Protein AF-0000000066528331 (afdb_homodimer)

Foldseek 3Di:
DDLVLLQLLLLCVVQFALVNSCVVVVHDSVVSVVSPVVVCVVVVHHQWDDDPGTTDGDPVVVVSSVVSVVVNVVVVCVVCLPVDPADADEAFEEEEPLCVVFQCVVLVVVCCVVRVRYHYHYHYDADVVRVVCQVVVVHFKYKYWDDDDDPFKDKDFQFWKFKKKKAFPVQQDDDLVRQQAAEEEDADPSHPLRVQVVQQCVVRVRHHVYYDYDPDPVVVQVCRLVRHHMYIDIPSVVVPDDPDDRSMHIDDDPSRDIRTIIMMGGPPDDGVVSVVSSCSSRVD/DDLVLLQLLLLCVVQFALVNSCVVVVHDSVVSVVSPVVVCVVVVHHQWDDDPGTTDGDPVVVVSSVVSVVVNVVVVCVVCLPVDPADADEAFEEEEPLCVVFQCVVLVVVVCVVRVRYHYHYDYDADVVRVVCQVVVVHFKYKYWDDDDDPFKDKDFQFWKFKKKKAFPVQQDDDLVRQQAAEEEDADPSHPLRVQVVQQCVVRVRHHVYYDYDPDPVVVQVCRLVRHHMYIDIPSVVVPDDPDPRSMHIDDDPSRDIRTIIMMGGPPDDGVVSVVSSCSSRVD

Sequence (568 aa):
MKLSQLGFFCAVVERGTIAAAAEQLHCVPSNITTRLRELEGQLGVALFNRERNRLLVTPEGRLLYRHATRLLALADETAALFAGDQAHGALRVGALDVALANHLPQRLARYRRESPGVELHIRPEHSLLLERLLMEGELDLIVTDGPIEHPLLASRLAFRERLLRVTPADLPAPTPEDLAGLELYVFGHTCHYRRQVDRWLAESAIQPRATLEIESYPSLFACIEAGLGFACVPESFVARRPSTRRGFHAEPVAGLDSSDIHFVWRKQQASPLIQGFIDSIGADMKLSQLGFFCAVVERGTIAAAAEQLHCVPSNITTRLRELEGQLGVALFNRERNRLLVTPEGRLLYRHATRLLALADETAALFAGDQAHGALRVGALDVALANHLPQRLARYRRESPGVELHIRPEHSLLLERLLMEGELDLIVTDGPIEHPLLASRLAFRERLLRVTPADLPAPTPEDLAGLELYVFGHTCHYRRQVDRWLAESAIQPRATLEIESYPSLFACIEAGLGFACVPESFVARRPSTRRGFHAEPVAGLDSSDIHFVWRKQQASPLIQGFIDSIGAD

Secondary structure (DSSP, 8-state):
--HHHHHHHHHHHHHSSHHHHHHHHTS-HHHHHHHHHHHHHHHTS--EEEETTEEEE-HHHHHHHHHHHHHHHHHHHHHTTTTSSS--EEEEEEE-HHIIIIISHHHHHHHHHH-TTEEEEEEE--HHHHHHHHHTTS-SEEEEES----TTEEEEEEE--BEEEEEETT-SS--HHHHHTSEEEE--TTSHHHHHHHHHHHHHT---SEEEE---HHHHHHHHHTTSEEEEEEHHHHHTS-STT-SEEEEE-TT--B--EEEEEETT---HHHHHHHHHHH--/--HHHHHHHHHHHHHSSHHHHHHHHTS-HHHHHHHHHHHHHHHTS--EEEETTEEEE-HHHHHHHHHHHHHHHHHHHHHTTTTSSS--EEEEEEE-HHIIIIISHHHHHHHHHH-TTEEEEEEE--HHHHHHHHHTTS-SEEEEES----TTEEEEEEE--BEEEEEETT-SS--HHHHHTSEEEE--TTSHHHHHHHHHHHHHT---SEEEE---HHHHHHHHHTTSEEEEEEHHHHHTS--TT-SEEEEE-TT--B--EEEEEETT---HHHHHHHHHHH--

pLDDT: mean 90.64, std 6.96, range [50.97, 98.12]

Radius of gyration: 41.16 Å; Cα contacts (8 Å, |Δi|>4): 993; chains: 2; bounding box: 62×128×67 Å

InterPro domains:
  IPR000847 LysR, HTH, N-terminal domain [PF00126] (3-62)
  IPR000847 LysR, HTH, N-terminal domain [PS50931] (1-58)
  IPR005119 LysR, substrate-binding [PF03466] (85-281)
  IPR036388 Winged helix-like DNA-binding domain superfamily [G3DSA:1.10.10.10] (1-81)
  IPR036390 Winged helix DNA-binding domain superfamily [SSF46785] (1-109)

Organism: Pseudomonas aeruginosa (strain ATCC 15692 / DSM 22644 / CIP 104116 / JCM 14847 / LMG 12228 / 1C / PRS 101 / PAO1) (NCBI:txid208964)

Solvent-accessible surface area (backbone atoms only — not comparable to full-atom values): 30354 Å² total; per-residue (Å²): 140,52,62,67,39,46,50,49,48,48,37,26,67,74,57,43,33,59,64,56,23,17,61,75,68,72,50,57,46,65,59,48,54,51,39,46,51,51,49,28,61,74,45,71,47,50,42,52,22,76,49,98,91,42,56,38,73,24,32,42,24,53,42,46,46,58,49,40,52,52,49,52,50,50,49,52,52,55,64,47,58,52,72,56,92,57,62,48,24,41,46,35,34,29,27,27,61,68,44,55,73,65,64,36,55,69,43,50,54,50,46,48,70,73,35,70,52,43,46,77,44,79,42,78,43,52,52,66,59,44,52,49,34,39,74,71,57,75,25,62,32,33,38,28,72,43,85,66,90,43,94,63,42,38,65,44,84,52,46,87,36,38,41,20,41,33,28,20,51,90,43,73,78,67,47,62,69,55,45,28,71,22,31,34,48,35,52,56,84,70,33,68,66,32,52,47,49,51,52,34,30,62,76,65,71,46,56,49,63,39,80,43,76,48,95,37,68,70,58,47,50,54,41,17,48,71,60,55,22,31,36,69,42,52,44,66,64,55,69,69,45,80,71,88,80,52,48,43,30,73,42,79,46,92,71,50,56,71,51,28,28,19,38,36,33,53,61,71,62,61,48,66,62,60,57,52,47,50,51,62,60,41,63,116,139,52,62,65,41,44,50,47,48,48,37,26,68,74,57,43,33,59,61,56,23,16,63,74,68,72,49,57,48,66,59,48,54,51,38,45,51,50,47,28,60,75,46,72,48,52,42,51,24,77,46,99,92,43,56,40,72,24,32,42,25,51,43,46,46,59,48,41,53,53,49,51,51,50,50,51,52,56,64,47,59,51,71,58,93,58,61,47,26,41,45,34,34,31,28,26,61,67,43,55,72,66,65,36,55,70,44,48,56,51,48,49,69,74,35,70,52,44,45,78,44,78,42,80,44,52,53,67,58,43,52,51,36,39,73,71,57,75,25,60,32,33,38,29,70,43,84,68,91,44,96,63,42,38,64,44,84,51,44,87,37,39,40,20,42,35,28,19,51,90,43,74,78,66,47,61,68,55,45,27,72,21,31,34,48,34,52,54,85,69,33,69,65,33,54,47,50,52,52,32,30,62,76,65,71,44,56,48,62,40,81,42,78,46,93,36,68,71,58,48,51,52,42,16,46,71,61,56,22,32,35,70,41,50,44,63,65,57,68,70,45,75,76,70,88,51,50,45,29,74,43,78,48,91,72,49,57,72,52,26,30,19,39,35,32,53,62,67,62,60,46,67,62,60,56,50,48,50,52,62,58,43,59,115

Nearest PDB structures (foldseek):
  8sbf-assembly1_D  TM=7.245E-01  e=3.035E-22  Acinetobacter baylyi ADP1
  6g1b-assembly1_J-2  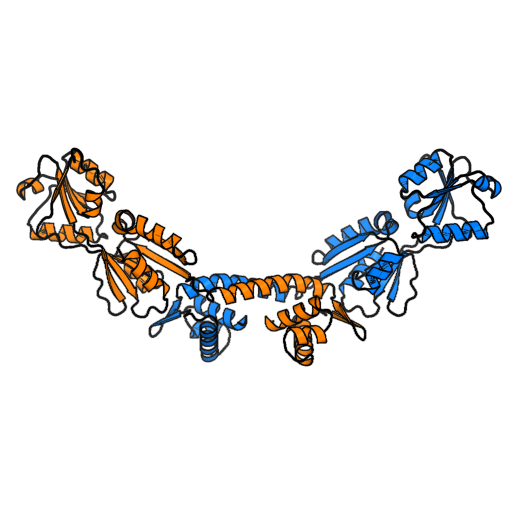TM=7.344E-01  e=2.010E-20  Corynebacterium glutamicum
  6g1d-assembly1_B  TM=5.951E-01  e=1.363E-21  Corynebacterium glutamicum
  6g1d-assembly1_D  TM=5.996E-01  e=2.112E-21  Corynebacterium glutamicum
  7l4s-assembly1_C  TM=8.506E-01  e=8.088E-14  Shewanella oneidensis MR-1

Structure (mmCIF, N/CA/C/O backbone):
data_AF-0000000066528331-model_v1
#
loop_
_entity.id
_entity.type
_entity.pdbx_description
1 polymer 'Probable transcriptional regulator'
#
loop_
_atom_site.group_PDB
_atom_site.id
_atom_site.type_symbol
_atom_site.label_atom_id
_atom_site.label_alt_id
_atom_site.label_comp_id
_atom_site.label_asym_id
_atom_site.label_entity_id
_atom_site.label_seq_id
_atom_site.pdbx_PDB_ins_code
_atom_site.Cartn_x
_atom_site.Cartn_y
_atom_site.Cartn_z
_atom_site.occupancy
_atom_site.B_iso_or_equiv
_atom_site.auth_seq_id
_atom_site.auth_comp_id
_atom_site.auth_asym_id
_atom_site.auth_atom_id
_atom_site.pdbx_PDB_model_num
ATOM 1 N N . MET A 1 1 ? -14.336 -0.707 10.547 1 90.56 1 MET A N 1
ATOM 2 C CA . MET A 1 1 ? -14.117 0.293 9.508 1 90.56 1 MET A CA 1
ATOM 3 C C . MET A 1 1 ? -14.43 -0.278 8.133 1 90.56 1 MET A C 1
ATOM 5 O O . MET A 1 1 ? -14.094 -1.425 7.836 1 90.56 1 MET A O 1
ATOM 9 N N . LYS A 1 2 ? -15.188 0.446 7.297 1 94.44 2 LYS A N 1
ATOM 10 C CA . LYS A 1 2 ? -15.625 -0.005 5.98 1 94.44 2 LYS A CA 1
ATOM 11 C C . LYS A 1 2 ? -15.039 0.869 4.875 1 94.44 2 LYS A C 1
ATOM 13 O O . LYS A 1 2 ? -14.852 2.074 5.062 1 94.44 2 LYS A O 1
ATOM 18 N N . LEU A 1 3 ? -14.805 0.227 3.721 1 96.19 3 LEU A N 1
ATOM 19 C CA . LEU A 1 3 ? -14.297 0.962 2.568 1 96.19 3 LEU A CA 1
ATOM 20 C C . LEU A 1 3 ? -15.258 2.076 2.166 1 96.19 3 LEU A C 1
ATOM 22 O O . LEU A 1 3 ? -14.82 3.166 1.785 1 96.19 3 LEU A O 1
ATOM 26 N N . SER A 1 4 ? -16.531 1.8 2.273 1 94.88 4 SER A N 1
ATOM 27 C CA . SER A 1 4 ? -17.547 2.787 1.895 1 94.88 4 SER A CA 1
ATOM 28 C C . SER A 1 4 ? -17.453 4.035 2.77 1 94.88 4 SER A C 1
ATOM 30 O O . SER A 1 4 ? -17.625 5.152 2.281 1 94.88 4 SER A O 1
ATOM 32 N N . GLN A 1 5 ? -17.234 3.822 4.008 1 96.38 5 GLN A N 1
ATOM 33 C CA . GLN A 1 5 ? -17.062 4.945 4.926 1 96.38 5 GLN A CA 1
ATOM 34 C C . GLN A 1 5 ? -15.891 5.828 4.504 1 96.38 5 GLN A C 1
ATOM 36 O O . GLN A 1 5 ? -16 7.055 4.488 1 96.38 5 GLN A O 1
ATOM 41 N N . LEU A 1 6 ? -14.781 5.184 4.152 1 97.31 6 LEU A N 1
ATOM 42 C CA . LEU A 1 6 ? -13.594 5.914 3.717 1 97.31 6 LEU A CA 1
ATOM 43 C C . LEU A 1 6 ? -13.852 6.637 2.4 1 97.31 6 LEU A C 1
ATOM 45 O O . LEU A 1 6 ? -13.359 7.75 2.189 1 97.31 6 LEU A O 1
ATOM 49 N N . GLY A 1 7 ? -14.594 5.953 1.558 1 97.19 7 GLY A N 1
ATOM 50 C CA . GLY A 1 7 ? -14.984 6.602 0.317 1 97.19 7 GLY A CA 1
ATOM 51 C C . GLY A 1 7 ? -15.797 7.863 0.534 1 97.19 7 GLY A C 1
ATOM 52 O O . GLY A 1 7 ? -15.539 8.891 -0.1 1 97.19 7 GLY A O 1
ATOM 53 N N . PHE A 1 8 ? -16.766 7.793 1.401 1 97.19 8 PHE A N 1
ATOM 54 C CA . PHE A 1 8 ? -17.578 8.953 1.739 1 97.19 8 PHE A CA 1
ATOM 55 C C . PHE A 1 8 ? -16.719 10.07 2.314 1 97.19 8 PHE A C 1
ATOM 57 O O . PHE A 1 8 ? -16.844 11.227 1.905 1 97.19 8 PHE A O 1
ATOM 64 N N . PHE A 1 9 ? -15.859 9.719 3.211 1 97.88 9 PHE A N 1
ATOM 65 C CA . PHE A 1 9 ? -14.953 10.664 3.85 1 97.88 9 PHE A CA 1
ATOM 66 C C . PHE A 1 9 ? -14.102 11.383 2.811 1 97.88 9 PHE A C 1
ATOM 68 O O . PHE A 1 9 ? -14.047 12.617 2.789 1 97.88 9 PHE A O 1
ATOM 75 N N . CYS A 1 10 ? -13.461 10.617 1.937 1 98.12 10 CYS A N 1
ATOM 76 C CA . CYS A 1 10 ? -12.586 11.188 0.92 1 98.12 10 CYS A CA 1
ATOM 77 C C . CYS A 1 10 ? -13.359 12.102 -0.019 1 98.12 10 CYS A C 1
ATOM 79 O O . CYS A 1 10 ? -12.867 13.164 -0.406 1 98.12 10 CYS A O 1
ATOM 81 N N . ALA A 1 11 ? -14.562 11.711 -0.385 1 97.38 11 ALA A N 1
ATOM 82 C CA . ALA A 1 11 ? -15.391 12.531 -1.263 1 97.38 11 ALA A CA 1
ATOM 83 C C . ALA A 1 11 ? -15.695 13.883 -0.626 1 97.38 11 ALA A C 1
ATOM 85 O O . ALA A 1 11 ? -15.656 14.914 -1.3 1 97.38 11 ALA A O 1
ATOM 86 N N . VAL A 1 12 ? -15.969 13.859 0.661 1 96.5 12 VAL A N 1
ATOM 87 C CA . VAL A 1 12 ? -16.266 15.102 1.364 1 96.5 12 VAL A CA 1
ATOM 88 C C . VAL A 1 12 ? -15.016 15.977 1.424 1 96.5 12 VAL A C 1
ATOM 90 O O . VAL A 1 12 ? -15.094 17.188 1.229 1 96.5 12 VAL A O 1
ATOM 93 N N . VAL A 1 13 ? -13.875 15.375 1.723 1 96.12 13 VAL A N 1
ATOM 94 C CA . VAL A 1 13 ? -12.625 16.125 1.769 1 96.12 13 VAL A CA 1
ATOM 95 C C . VAL A 1 13 ? -12.359 16.766 0.413 1 96.12 13 VAL A C 1
ATOM 97 O O . VAL A 1 13 ? -11.992 17.953 0.344 1 96.12 13 VAL A O 1
ATOM 100 N N . GLU A 1 14 ? -12.586 16.078 -0.623 1 95.69 14 GLU A N 1
ATOM 101 C CA . GLU A 1 14 ? -12.25 16.516 -1.972 1 95.69 14 GLU A CA 1
ATOM 102 C C . GLU A 1 14 ? -13.25 17.547 -2.48 1 95.69 14 GLU A C 1
ATOM 104 O O . GLU A 1 14 ? -12.875 18.5 -3.156 1 95.69 14 GLU A O 1
ATOM 109 N N . ARG A 1 15 ? -14.516 17.359 -2.123 1 93.69 15 ARG A N 1
ATOM 110 C CA . ARG A 1 15 ? -15.562 18.219 -2.674 1 93.69 15 ARG A CA 1
ATOM 111 C C . ARG A 1 15 ? -15.844 19.406 -1.751 1 93.69 15 ARG A C 1
ATOM 113 O O . ARG A 1 15 ? -16.422 20.406 -2.176 1 93.69 15 ARG A O 1
ATOM 120 N N . GLY A 1 16 ? -15.562 19.281 -0.495 1 90.94 16 GLY A N 1
ATOM 121 C CA . GLY A 1 16 ? -15.641 20.391 0.438 1 90.94 16 GLY A CA 1
ATOM 122 C C . GLY A 1 16 ? -16.953 20.438 1.213 1 90.94 16 GLY A C 1
ATOM 123 O O . GLY A 1 16 ? -17.016 21.031 2.287 1 90.94 16 GLY A O 1
ATOM 124 N N . THR A 1 17 ? -18.062 19.828 0.575 1 92.06 17 THR A N 1
ATOM 125 C CA . THR A 1 17 ? -19.344 19.812 1.262 1 92.06 17 THR A CA 1
ATOM 126 C C . THR A 1 17 ? -20 18.438 1.183 1 92.06 17 THR A C 1
ATOM 128 O O . THR A 1 17 ? -19.688 17.656 0.277 1 92.06 17 THR A O 1
ATOM 131 N N . ILE A 1 18 ? -20.906 18.172 2.143 1 94.19 18 ILE A N 1
ATOM 132 C CA . ILE A 1 18 ? -21.641 16.906 2.158 1 94.19 18 ILE A CA 1
ATOM 133 C C . ILE A 1 18 ? -22.578 16.844 0.95 1 94.19 18 ILE A C 1
ATOM 135 O O . ILE A 1 18 ? -22.688 15.797 0.308 1 94.19 18 ILE A O 1
ATOM 139 N N . ALA A 1 19 ? -23.172 17.969 0.616 1 93.81 19 ALA A N 1
ATOM 140 C CA . ALA A 1 19 ? -24.094 18.016 -0.515 1 93.81 19 ALA A CA 1
ATOM 141 C C . ALA A 1 19 ? -23.391 17.672 -1.819 1 93.81 19 ALA A C 1
ATOM 143 O O . ALA A 1 19 ? -23.875 16.844 -2.604 1 93.81 19 ALA A O 1
ATOM 144 N N . ALA A 1 20 ? -22.266 18.281 -2.037 1 94.5 20 ALA A N 1
ATOM 145 C CA . ALA A 1 20 ? -21.5 18.047 -3.258 1 94.5 20 ALA A CA 1
ATOM 146 C C . ALA A 1 20 ? -21.016 16.594 -3.32 1 94.5 20 ALA A C 1
ATOM 148 O O . ALA A 1 20 ? -21.031 15.984 -4.387 1 94.5 20 ALA A O 1
ATOM 149 N N . ALA A 1 21 ? -20.578 16.109 -2.209 1 95.56 21 ALA A N 1
ATOM 150 C CA . ALA A 1 21 ? -20.141 14.719 -2.141 1 95.56 21 ALA A CA 1
ATOM 151 C C . ALA A 1 21 ? -21.297 13.758 -2.424 1 95.56 21 ALA A C 1
ATOM 153 O O . ALA A 1 21 ? -21.141 12.766 -3.133 1 95.56 21 ALA A O 1
ATOM 154 N N . ALA A 1 22 ? -22.422 14.023 -1.87 1 96.12 22 ALA A N 1
ATOM 155 C CA . ALA A 1 22 ? -23.609 13.203 -2.082 1 96.12 22 ALA A CA 1
ATOM 156 C C . ALA A 1 22 ? -23.984 13.148 -3.561 1 96.12 22 ALA A C 1
ATOM 158 O O . ALA A 1 22 ? -24.344 12.086 -4.078 1 96.12 22 ALA A O 1
ATOM 159 N N . GLU A 1 23 ? -23.938 14.266 -4.238 1 95.56 23 GLU A N 1
ATOM 160 C CA . GLU A 1 23 ? -24.203 14.336 -5.672 1 95.56 23 GLU A CA 1
ATOM 161 C C . GLU A 1 23 ? -23.234 13.461 -6.461 1 95.56 23 GLU A C 1
ATOM 163 O O . GLU A 1 23 ? -23.656 12.688 -7.328 1 95.56 23 GLU A O 1
ATOM 168 N N . GLN A 1 24 ? -21.984 13.57 -6.094 1 94.19 24 GLN A N 1
ATOM 169 C CA . GLN A 1 24 ? -20.953 12.797 -6.777 1 94.19 24 GLN A CA 1
ATOM 170 C C . GLN A 1 24 ? -21.172 11.297 -6.57 1 94.19 24 GLN A C 1
ATOM 172 O O . GLN A 1 24 ? -21 10.508 -7.496 1 94.19 24 GLN A O 1
ATOM 177 N N . LEU A 1 25 ? -21.547 10.906 -5.371 1 94.75 25 LEU A N 1
ATOM 178 C CA . LEU A 1 25 ? -21.656 9.5 -5.004 1 94.75 25 LEU A CA 1
ATOM 179 C C . LEU A 1 25 ? -23.078 8.984 -5.246 1 94.75 25 LEU A C 1
ATOM 181 O O . LEU A 1 25 ? -23.391 7.836 -4.938 1 94.75 25 LEU A O 1
ATOM 185 N N . HIS A 1 26 ? -23.969 9.852 -5.711 1 95.06 26 HIS A N 1
ATOM 186 C CA . HIS A 1 26 ? -25.344 9.516 -6.039 1 95.06 26 HIS A CA 1
ATOM 187 C C . HIS A 1 26 ? -26.078 8.922 -4.84 1 95.06 26 HIS A C 1
ATOM 189 O O . HIS A 1 26 ? -26.688 7.855 -4.941 1 95.06 26 HIS A O 1
ATOM 195 N N . CYS A 1 27 ? -25.922 9.562 -3.777 1 95 27 CYS A N 1
ATOM 196 C CA . CYS A 1 27 ? -26.609 9.156 -2.557 1 95 27 CYS A CA 1
ATOM 197 C C . CYS A 1 27 ? -27.188 10.359 -1.83 1 95 27 CYS A C 1
ATOM 199 O O . CYS A 1 27 ? -27.094 11.492 -2.309 1 95 27 CYS A O 1
ATOM 201 N N . VAL A 1 28 ? -27.906 10.086 -0.766 1 95.38 28 VAL A N 1
ATOM 202 C CA . VAL A 1 28 ? -28.531 11.156 0.004 1 95.38 28 VAL A CA 1
ATOM 203 C C . VAL A 1 28 ? -27.531 11.688 1.043 1 95.38 28 VAL A C 1
ATOM 205 O O . VAL A 1 28 ? -26.766 10.922 1.622 1 95.38 28 VAL A O 1
ATOM 208 N N . PRO A 1 29 ? -27.578 12.977 1.263 1 94.88 29 PRO A N 1
ATOM 209 C CA . PRO A 1 29 ? -26.656 13.586 2.219 1 94.88 29 PRO A CA 1
ATOM 210 C C . PRO A 1 29 ? -26.703 12.922 3.594 1 94.88 29 PRO A C 1
ATOM 212 O O . PRO A 1 29 ? -25.688 12.82 4.27 1 94.88 29 PRO A O 1
ATOM 215 N N . SER A 1 30 ? -27.812 12.492 4.012 1 95.06 30 SER A N 1
ATOM 216 C CA . SER A 1 30 ? -27.953 11.875 5.328 1 95.06 30 SER A CA 1
ATOM 217 C C . SER A 1 30 ? -27.109 10.609 5.438 1 95.06 30 SER A C 1
ATOM 219 O O . SER A 1 30 ? -26.578 10.297 6.508 1 95.06 30 SER A O 1
ATOM 221 N N . ASN A 1 31 ? -27.031 9.891 4.371 1 95.25 31 ASN A N 1
ATOM 222 C CA . ASN A 1 31 ? -26.203 8.695 4.336 1 95.25 31 ASN A CA 1
ATOM 223 C C . ASN A 1 31 ? -24.734 9.016 4.609 1 95.25 31 ASN A C 1
ATOM 225 O O . ASN A 1 31 ? -24.078 8.336 5.406 1 95.25 31 ASN A O 1
ATOM 229 N N . ILE A 1 32 ? -24.297 10.102 4 1 95.75 32 ILE A N 1
ATOM 230 C CA . ILE A 1 32 ? -22.906 10.508 4.172 1 95.75 32 ILE A CA 1
ATOM 231 C C . ILE A 1 32 ? -22.672 10.969 5.609 1 95.75 32 ILE A C 1
ATOM 233 O O . ILE A 1 32 ? -21.703 10.57 6.246 1 95.75 32 ILE A O 1
ATOM 237 N N . THR A 1 33 ? -23.562 11.773 6.125 1 94.88 33 THR A N 1
ATOM 238 C CA . THR A 1 33 ? -23.438 12.289 7.48 1 94.88 33 THR A CA 1
ATOM 239 C C . THR A 1 33 ? -23.391 11.148 8.492 1 94.88 33 THR A C 1
ATOM 241 O O . THR A 1 33 ? -22.531 11.141 9.383 1 94.88 33 THR A O 1
ATOM 244 N N . THR A 1 34 ? -24.234 10.227 8.281 1 95.88 34 THR A N 1
ATOM 245 C CA . THR A 1 34 ? -24.312 9.094 9.195 1 95.88 34 THR A CA 1
ATOM 246 C C . THR A 1 34 ? -23.031 8.273 9.148 1 95.88 34 THR A C 1
ATOM 248 O O . THR A 1 34 ? -22.469 7.922 10.188 1 95.88 34 THR A O 1
ATOM 251 N N . ARG A 1 35 ? -22.547 7.961 7.98 1 95.81 35 ARG A N 1
ATOM 252 C CA . ARG A 1 35 ? -21.328 7.156 7.816 1 95.81 35 ARG A CA 1
ATOM 253 C C . ARG A 1 35 ? -20.109 7.887 8.367 1 95.81 35 ARG A C 1
ATOM 255 O O . ARG A 1 35 ? -19.219 7.262 8.938 1 95.81 35 ARG A O 1
ATOM 262 N N . LEU A 1 36 ? -20.094 9.148 8.156 1 95.75 36 LEU A N 1
ATOM 263 C CA . LEU A 1 36 ? -19 9.953 8.672 1 95.75 36 LEU A CA 1
ATOM 264 C C . LEU A 1 36 ? -18.984 9.93 10.195 1 95.75 36 LEU A C 1
ATOM 266 O O . LEU A 1 36 ? -17.922 9.805 10.812 1 95.75 36 LEU A O 1
ATOM 270 N N . ARG A 1 37 ? -20.141 10.07 10.773 1 96 37 ARG A N 1
ATOM 271 C CA . ARG A 1 37 ? -20.25 10.031 12.227 1 96 37 ARG A CA 1
ATOM 272 C C . ARG A 1 37 ? -19.812 8.672 12.781 1 96 37 ARG A C 1
ATOM 274 O O . ARG A 1 37 ? -19.125 8.602 13.789 1 96 37 ARG A O 1
ATOM 281 N N . GLU A 1 38 ? -20.266 7.703 12.141 1 96.5 38 GLU A N 1
ATOM 282 C CA . GLU A 1 38 ? -19.859 6.355 12.531 1 96.5 38 GLU A CA 1
ATOM 283 C C . GLU A 1 38 ? -18.344 6.184 12.453 1 96.5 38 GLU A C 1
ATOM 285 O O . GLU A 1 38 ? -17.734 5.598 13.352 1 96.5 38 GLU A O 1
ATOM 290 N N . LEU A 1 39 ? -17.75 6.684 11.375 1 96.81 39 LEU A N 1
ATOM 291 C CA . LEU A 1 39 ? -16.312 6.582 11.172 1 96.81 39 LEU A CA 1
ATOM 292 C C . LEU A 1 39 ? -15.555 7.332 12.266 1 96.81 39 LEU A C 1
ATOM 294 O O . LEU A 1 39 ? -14.594 6.812 12.836 1 96.81 39 LEU A O 1
ATOM 298 N N . GLU A 1 40 ? -15.984 8.555 12.531 1 96.62 40 GLU A N 1
ATOM 299 C CA . GLU A 1 40 ? -15.375 9.344 13.609 1 96.62 40 GLU A CA 1
ATOM 300 C C . GLU A 1 40 ? -15.477 8.617 14.945 1 96.62 40 GLU A C 1
ATOM 302 O O . GLU A 1 40 ? -14.516 8.586 15.719 1 96.62 40 GLU A O 1
ATOM 307 N N . GLY A 1 41 ? -16.672 8.055 15.227 1 95.25 41 GLY A N 1
ATOM 308 C CA . GLY A 1 41 ? -16.875 7.281 16.438 1 95.25 41 GLY A CA 1
ATOM 309 C C . GLY A 1 41 ? -15.938 6.086 16.547 1 95.25 41 GLY A C 1
ATOM 310 O O . GLY A 1 41 ? -15.375 5.816 17.609 1 95.25 41 GLY A O 1
ATOM 311 N N . GLN A 1 42 ? -15.781 5.383 15.492 1 94.56 42 GLN A N 1
ATOM 312 C CA . GLN A 1 42 ? -14.922 4.207 15.453 1 94.56 42 GLN A CA 1
ATOM 313 C C . GLN A 1 42 ? -13.461 4.586 15.672 1 94.56 42 GLN A C 1
ATOM 315 O O . GLN A 1 42 ? -12.727 3.865 16.344 1 94.56 42 GLN A O 1
ATOM 320 N N . LEU A 1 43 ? -13.039 5.711 15.094 1 94.56 43 LEU A N 1
ATOM 321 C CA . LEU A 1 43 ? -11.648 6.129 15.156 1 94.56 43 LEU A CA 1
ATOM 322 C C . LEU A 1 43 ? -11.375 6.926 16.422 1 94.56 43 LEU A C 1
ATOM 324 O O . LEU A 1 43 ? -10.219 7.105 16.828 1 94.56 43 LEU A O 1
ATOM 328 N N . GLY A 1 44 ? -12.414 7.5 17.047 1 93.5 44 GLY A N 1
ATOM 329 C CA . GLY A 1 44 ? -12.297 8.219 18.297 1 93.5 44 GLY A CA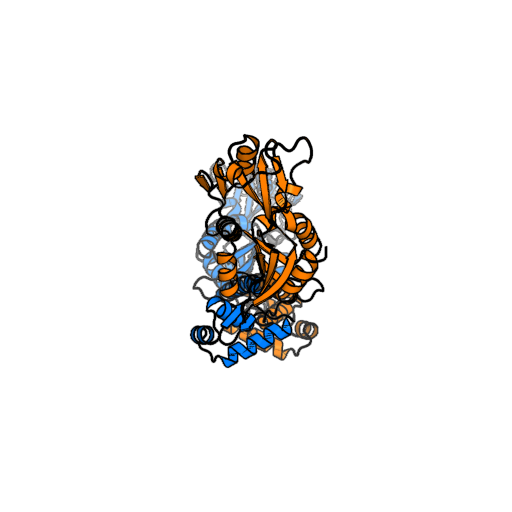 1
ATOM 330 C C . GLY A 1 44 ? -11.797 9.641 18.125 1 93.5 44 GLY A C 1
ATOM 331 O O . GLY A 1 44 ? -11.258 10.234 19.062 1 93.5 44 GLY A O 1
ATOM 332 N N . VAL A 1 45 ? -11.781 10.164 16.906 1 94.25 45 VAL A N 1
ATOM 333 C CA . VAL A 1 45 ? -11.328 11.523 16.641 1 94.25 45 VAL A CA 1
ATOM 334 C C . VAL A 1 45 ? -12.312 12.227 15.719 1 94.25 45 VAL A C 1
ATOM 336 O O . VAL A 1 45 ? -13.086 11.578 15.016 1 94.25 45 VAL A O 1
ATOM 339 N N . ALA A 1 46 ? -12.328 13.531 15.758 1 95.19 46 ALA A N 1
ATOM 340 C CA . ALA A 1 46 ? -13.07 14.32 14.773 1 95.19 46 ALA A CA 1
ATOM 341 C C . ALA A 1 46 ? -12.281 14.461 13.477 1 95.19 46 ALA A C 1
ATOM 343 O O . ALA A 1 46 ? -11.062 14.656 13.5 1 95.19 46 ALA A O 1
ATOM 344 N N . LEU A 1 47 ? -12.969 14.266 12.422 1 96.44 47 LEU A N 1
ATOM 345 C CA . LEU A 1 47 ? -12.305 14.344 11.125 1 96.44 47 LEU A CA 1
ATOM 346 C C . LEU A 1 47 ? -12.586 15.68 10.445 1 96.44 47 LEU A C 1
ATOM 348 O O . LEU A 1 47 ? -11.883 16.062 9.508 1 96.44 47 LEU A O 1
ATOM 352 N N . PHE A 1 48 ? -13.633 16.344 10.891 1 95.25 48 PHE A N 1
ATOM 353 C CA . PHE A 1 48 ? -14.023 17.641 10.352 1 95.25 48 PHE A CA 1
ATOM 354 C C . PHE A 1 48 ? -14.391 18.594 11.477 1 95.25 48 PHE A C 1
ATOM 356 O O . PHE A 1 48 ? -14.977 18.188 12.484 1 95.25 48 PHE A O 1
ATOM 363 N N . ASN A 1 49 ? -13.969 19.875 11.273 1 91.62 49 ASN A N 1
ATOM 364 C CA . ASN A 1 49 ? -14.539 20.984 12.023 1 91.62 49 ASN A CA 1
ATOM 365 C C . ASN A 1 49 ? -15.812 21.516 11.375 1 91.62 49 ASN A C 1
ATOM 367 O O . ASN A 1 49 ? -15.812 21.875 10.195 1 91.62 49 ASN A O 1
ATOM 371 N N . ARG A 1 50 ? -16.859 21.391 12.102 1 84.25 50 ARG A N 1
ATOM 372 C CA . ARG A 1 50 ? -18.141 21.797 11.547 1 84.25 50 ARG A CA 1
ATOM 373 C C . ARG A 1 50 ? -18.438 23.266 11.891 1 84.25 50 ARG A C 1
ATOM 375 O O . ARG A 1 50 ? -18.578 23.609 13.062 1 84.25 50 ARG A O 1
ATOM 382 N N . GLU A 1 51 ? -18.203 24.109 10.961 1 81.19 51 GLU A N 1
ATOM 383 C CA . GLU A 1 51 ? -18.516 25.531 11.109 1 81.19 51 GLU A CA 1
ATOM 384 C C . GLU A 1 51 ? -19.688 25.938 10.219 1 81.19 51 GLU A C 1
ATOM 386 O O . GLU A 1 51 ? -19.562 25.953 8.992 1 81.19 51 GLU A O 1
ATOM 391 N N . ARG A 1 52 ? -20.875 26.344 10.75 1 73.5 52 ARG A N 1
ATOM 392 C CA . ARG A 1 52 ? -22.156 26.688 10.148 1 73.5 52 ARG A CA 1
ATOM 393 C C . ARG A 1 52 ? -22.297 26.078 8.758 1 73.5 52 ARG A C 1
ATOM 395 O O . ARG A 1 52 ? -23.125 25.188 8.547 1 73.5 52 ARG A O 1
ATOM 402 N N . ASN A 1 53 ? -21.781 26.531 7.77 1 71.19 53 ASN A N 1
ATOM 403 C CA . ASN A 1 53 ? -22.078 26.016 6.441 1 71.19 53 ASN A CA 1
ATOM 404 C C . ASN A 1 53 ? -20.828 25.406 5.789 1 71.19 53 ASN A C 1
ATOM 406 O O . ASN A 1 53 ? -20.797 25.219 4.574 1 71.19 53 ASN A O 1
ATOM 410 N N . ARG A 1 54 ? -19.812 25.094 6.688 1 80.69 54 ARG A N 1
ATOM 411 C CA . ARG A 1 54 ? -18.594 24.609 6.055 1 80.69 54 ARG A CA 1
ATOM 412 C C . ARG A 1 54 ? -17.969 23.484 6.867 1 80.69 54 ARG A C 1
ATOM 414 O O . ARG A 1 54 ? -18.078 23.453 8.094 1 80.69 54 ARG A O 1
ATOM 421 N N . LEU A 1 55 ? -17.453 22.484 6.121 1 89.69 55 LEU A N 1
ATOM 422 C CA . LEU A 1 55 ? -16.656 21.422 6.738 1 89.69 55 LEU A CA 1
ATOM 423 C C . LEU A 1 55 ? -15.172 21.609 6.469 1 89.69 55 LEU A C 1
ATOM 425 O O . LEU A 1 55 ? -14.75 21.656 5.312 1 89.69 55 LEU A O 1
ATOM 429 N N . LEU A 1 56 ? -14.414 21.844 7.555 1 92.62 56 LEU A N 1
ATOM 430 C CA . LEU A 1 56 ? -12.961 21.953 7.438 1 92.62 56 LEU A CA 1
ATOM 431 C C . LEU A 1 56 ? -12.281 20.688 7.973 1 92.62 56 LEU A C 1
ATOM 433 O O . LEU A 1 56 ? -12.602 20.234 9.07 1 92.62 56 LEU A O 1
ATOM 437 N N . VAL A 1 57 ? -11.398 20.141 7.188 1 94.94 57 VAL A N 1
ATOM 438 C CA . VAL A 1 57 ? -10.719 18.906 7.562 1 94.94 57 VAL A CA 1
ATOM 439 C C . VAL A 1 57 ? -9.797 19.172 8.75 1 94.94 57 VAL A C 1
ATOM 441 O O . VAL A 1 57 ? -9.055 20.156 8.766 1 94.94 57 VAL A O 1
ATOM 444 N N . THR A 1 58 ? -9.828 18.375 9.812 1 95.75 58 THR A N 1
ATOM 445 C CA . THR A 1 58 ? -8.945 18.484 10.969 1 95.75 58 THR A CA 1
ATOM 446 C C . THR A 1 58 ? -7.566 17.906 10.656 1 95.75 58 THR A C 1
ATOM 448 O O . THR A 1 58 ? -7.379 17.266 9.625 1 95.75 58 THR A O 1
ATOM 451 N N . PRO A 1 59 ? -6.613 18.141 11.531 1 95.44 59 PRO A N 1
ATOM 452 C CA . PRO A 1 59 ? -5.309 17.484 11.359 1 95.44 59 PRO A CA 1
ATOM 453 C C . PRO A 1 59 ? -5.41 15.969 11.305 1 95.44 59 PRO A C 1
ATOM 455 O O . PRO A 1 59 ? -4.719 15.328 10.516 1 95.44 59 PRO A O 1
ATOM 458 N N . GLU A 1 60 ? -6.227 15.359 12.164 1 95.94 60 GLU A N 1
ATOM 459 C CA . GLU A 1 60 ? -6.484 13.922 12.148 1 95.94 60 GLU A CA 1
ATOM 460 C C . GLU A 1 60 ? -7.105 13.484 10.82 1 95.94 60 GLU A C 1
ATOM 462 O O . GLU A 1 60 ? -6.719 12.461 10.258 1 95.94 60 GLU A O 1
ATOM 467 N N . GLY A 1 61 ? -8.047 14.359 10.398 1 96.88 61 GLY A N 1
ATOM 468 C CA . GLY A 1 61 ? -8.68 14.07 9.125 1 96.88 61 GLY A CA 1
ATOM 469 C C . GLY A 1 61 ? -7.703 14.062 7.961 1 96.88 61 GLY A C 1
ATOM 470 O O . GLY A 1 61 ? -7.805 13.227 7.062 1 96.88 61 GLY A O 1
ATOM 471 N N . ARG A 1 62 ? -6.809 14.977 7.953 1 96.12 62 ARG A N 1
ATOM 472 C CA . ARG A 1 62 ? -5.816 15.062 6.887 1 96.12 62 ARG A CA 1
ATOM 473 C C . ARG A 1 62 ? -4.918 13.828 6.871 1 96.12 62 ARG A C 1
ATOM 475 O O . ARG A 1 62 ? -4.566 13.328 5.805 1 96.12 62 ARG A O 1
ATOM 482 N N . LEU A 1 63 ? -4.527 13.422 8.047 1 95.19 63 LEU A N 1
ATOM 483 C CA . LEU A 1 63 ? -3.738 12.195 8.141 1 95.19 63 LEU A CA 1
ATOM 484 C C . LEU A 1 63 ? -4.527 11 7.629 1 95.19 63 LEU A C 1
ATOM 486 O O . LEU A 1 63 ? -4.008 10.195 6.852 1 95.19 63 LEU A O 1
ATOM 490 N N . LEU A 1 64 ? -5.758 10.883 8.047 1 97.12 64 LEU A N 1
ATOM 491 C CA . LEU A 1 64 ? -6.598 9.773 7.59 1 97.12 64 LEU A CA 1
ATOM 492 C C . LEU A 1 64 ? -6.758 9.812 6.07 1 97.12 64 LEU A C 1
ATOM 494 O O . LEU A 1 64 ? -6.75 8.766 5.418 1 97.12 64 LEU A O 1
ATOM 498 N N . TYR A 1 65 ? -6.969 10.984 5.527 1 97.44 65 TYR A N 1
ATOM 499 C CA . TYR A 1 65 ? -7.16 11.133 4.086 1 97.44 65 TYR A CA 1
ATOM 500 C C . TYR A 1 65 ? -6.012 10.492 3.316 1 97.44 65 TYR A C 1
ATOM 502 O O . TYR A 1 65 ? -6.23 9.789 2.328 1 97.44 65 TYR A O 1
ATOM 510 N N . ARG A 1 66 ? -4.836 10.68 3.773 1 95.69 66 ARG A N 1
ATOM 511 C CA . ARG A 1 66 ? -3.658 10.109 3.121 1 95.69 66 ARG A CA 1
ATOM 512 C C . ARG A 1 66 ? -3.701 8.586 3.137 1 95.69 66 ARG A C 1
ATOM 514 O O . ARG A 1 66 ? -3.447 7.945 2.115 1 95.69 66 ARG A O 1
ATOM 521 N N . HIS A 1 67 ? -4.023 8.086 4.215 1 96.06 67 HIS A N 1
ATOM 522 C CA . HIS A 1 67 ? -4.105 6.637 4.344 1 96.06 67 HIS A CA 1
ATOM 523 C C . HIS A 1 67 ? -5.297 6.082 3.574 1 96.06 67 HIS A C 1
ATOM 525 O O . HIS A 1 67 ? -5.18 5.066 2.885 1 96.06 67 HIS A O 1
ATOM 531 N N . ALA A 1 68 ? -6.41 6.793 3.709 1 97.62 68 ALA A N 1
ATOM 532 C CA . ALA A 1 68 ? -7.656 6.344 3.09 1 97.62 68 ALA A CA 1
ATOM 533 C C . ALA A 1 68 ? -7.527 6.301 1.569 1 97.62 68 ALA A C 1
ATOM 535 O O . ALA A 1 68 ? -7.996 5.359 0.926 1 97.62 68 ALA A O 1
ATOM 536 N N . THR A 1 69 ? -6.934 7.301 1.002 1 97.38 69 THR A N 1
ATOM 537 C CA . THR A 1 69 ? -6.789 7.355 -0.449 1 97.38 69 THR A CA 1
ATOM 538 C C . THR A 1 69 ? -5.945 6.188 -0.953 1 97.38 69 THR A C 1
ATOM 540 O O . THR A 1 69 ? -6.27 5.574 -1.971 1 97.38 69 THR A O 1
ATOM 543 N N . ARG A 1 70 ? -4.867 5.867 -0.221 1 96.44 70 ARG A N 1
ATOM 544 C CA . ARG A 1 70 ? -4.035 4.723 -0.576 1 96.44 70 ARG A CA 1
ATOM 545 C C . ARG A 1 70 ? -4.824 3.422 -0.477 1 96.44 70 ARG A C 1
ATOM 547 O O . ARG A 1 70 ? -4.738 2.568 -1.363 1 96.44 70 ARG A O 1
ATOM 554 N N . LEU A 1 71 ? -5.492 3.328 0.601 1 97.31 71 LEU A N 1
ATOM 555 C CA . LEU A 1 71 ? -6.289 2.131 0.846 1 97.31 71 LEU A CA 1
ATOM 556 C C . LEU A 1 71 ? -7.348 1.953 -0.237 1 97.31 71 LEU A C 1
ATOM 558 O O . LEU A 1 71 ? -7.52 0.854 -0.771 1 97.31 71 LEU A O 1
ATOM 562 N N . LEU A 1 72 ? -8.078 3.004 -0.563 1 97.56 72 LEU A N 1
ATOM 563 C CA . LEU A 1 72 ? -9.125 2.943 -1.573 1 97.56 72 LEU A CA 1
ATOM 564 C C . LEU A 1 72 ? -8.547 2.635 -2.947 1 97.56 72 LEU A C 1
ATOM 566 O O . LEU A 1 72 ? -9.148 1.904 -3.734 1 97.56 72 LEU A O 1
ATOM 570 N N . ALA A 1 73 ? -7.391 3.184 -3.23 1 96.94 73 ALA A N 1
ATOM 571 C CA . ALA A 1 73 ? -6.723 2.895 -4.496 1 96.94 73 ALA A CA 1
ATOM 572 C C . ALA A 1 73 ? -6.371 1.413 -4.605 1 96.94 73 ALA A C 1
ATOM 574 O O . ALA A 1 73 ? -6.613 0.786 -5.641 1 96.94 73 ALA A O 1
ATOM 575 N N . LEU A 1 74 ? -5.84 0.895 -3.539 1 95.81 74 LEU A N 1
ATOM 576 C CA . LEU A 1 74 ? -5.508 -0.525 -3.51 1 95.81 74 LEU A CA 1
ATOM 577 C C . LEU A 1 74 ? -6.762 -1.382 -3.643 1 95.81 74 LEU A C 1
ATOM 579 O O . LEU A 1 74 ? -6.742 -2.416 -4.312 1 95.81 74 LEU A O 1
ATOM 583 N N . ALA A 1 75 ? -7.801 -0.973 -3.008 1 96.62 75 ALA A N 1
ATOM 584 C CA . ALA A 1 75 ? -9.07 -1.692 -3.105 1 96.62 75 ALA A CA 1
ATOM 585 C C . ALA A 1 75 ? -9.578 -1.704 -4.543 1 96.62 75 ALA A C 1
ATOM 587 O O . ALA A 1 75 ? -10.039 -2.736 -5.035 1 96.62 75 ALA A O 1
ATOM 588 N N . ASP A 1 76 ? -9.516 -0.546 -5.195 1 95.62 76 ASP A N 1
ATOM 589 C CA . ASP A 1 76 ? -9.938 -0.453 -6.59 1 95.62 76 ASP A CA 1
ATOM 590 C C . ASP A 1 76 ? -9.094 -1.361 -7.48 1 95.62 76 ASP A C 1
ATOM 592 O O . ASP A 1 76 ? -9.625 -2.055 -8.352 1 95.62 76 ASP A O 1
ATOM 596 N N . GLU A 1 77 ? -7.836 -1.374 -7.262 1 94.12 77 GLU A N 1
ATOM 597 C CA . GLU A 1 77 ? -6.93 -2.246 -8.008 1 94.12 77 GLU A CA 1
ATOM 598 C C . GLU A 1 77 ? -7.293 -3.715 -7.805 1 94.12 77 GLU A C 1
ATOM 600 O O . GLU A 1 77 ? -7.293 -4.496 -8.758 1 94.12 77 GLU A O 1
ATOM 605 N N . THR A 1 78 ? -7.535 -4.027 -6.594 1 93.81 78 THR A N 1
ATOM 606 C CA . THR A 1 78 ? -7.879 -5.402 -6.246 1 93.81 78 THR A CA 1
ATOM 607 C C . THR A 1 78 ? -9.195 -5.812 -6.906 1 93.81 78 THR A C 1
ATOM 609 O O . THR A 1 78 ? -9.305 -6.91 -7.457 1 93.81 78 THR A O 1
ATOM 612 N N . ALA A 1 79 ? -10.156 -4.945 -6.887 1 92.25 79 ALA A N 1
ATOM 613 C CA . ALA A 1 79 ? -11.461 -5.219 -7.477 1 92.25 79 ALA A CA 1
ATOM 614 C C . ALA A 1 79 ? -11.367 -5.355 -8.992 1 92.25 79 ALA A C 1
ATOM 616 O O . ALA A 1 79 ? -12.164 -6.066 -9.609 1 92.25 79 ALA A O 1
ATOM 617 N N . ALA A 1 80 ? -10.367 -4.754 -9.555 1 92.06 80 ALA A N 1
ATOM 618 C CA . ALA A 1 80 ? -10.234 -4.723 -11.008 1 92.06 80 ALA A CA 1
ATOM 619 C C . ALA A 1 80 ? -9.312 -5.836 -11.5 1 92.06 80 ALA A C 1
ATOM 621 O O . ALA A 1 80 ? -9.055 -5.957 -12.695 1 92.06 80 ALA A O 1
ATOM 622 N N . LEU A 1 81 ? -8.805 -6.57 -10.617 1 90.06 81 LEU A N 1
ATOM 623 C CA . LEU A 1 81 ? -7.801 -7.582 -10.945 1 90.06 81 LEU A CA 1
ATOM 624 C C . LEU A 1 81 ? -8.281 -8.469 -12.086 1 90.06 81 LEU A C 1
ATOM 626 O O . LEU A 1 81 ? -7.496 -8.836 -12.969 1 90.06 81 LEU A O 1
ATOM 630 N N . PHE A 1 82 ? -9.633 -8.797 -12.07 1 91.31 82 PHE A N 1
ATOM 631 C CA . PHE A 1 82 ? -10.133 -9.797 -13.008 1 91.31 82 PHE A CA 1
ATOM 632 C C . PHE A 1 82 ? -11.117 -9.172 -13.992 1 91.31 82 PHE A C 1
ATOM 634 O O . PHE A 1 82 ? -11.859 -9.883 -14.664 1 91.31 82 PHE A O 1
ATOM 641 N N . ALA A 1 83 ? -11.398 -7.926 -14.039 1 86.88 83 ALA A N 1
ATOM 642 C CA . ALA A 1 83 ? -12.383 -7.234 -14.859 1 86.88 83 ALA A CA 1
ATOM 643 C C . ALA A 1 83 ? -11.977 -7.238 -16.328 1 86.88 83 ALA A C 1
ATOM 645 O O . ALA A 1 83 ? -12.828 -7.172 -17.219 1 86.88 83 ALA A O 1
ATOM 646 N N . GLY A 1 84 ? -10.797 -7.441 -16.766 1 81.69 84 GLY A N 1
ATOM 647 C CA . GLY A 1 84 ? -10.336 -7.344 -18.141 1 81.69 84 GLY A CA 1
ATOM 648 C C . GLY A 1 84 ? -10.391 -8.672 -18.891 1 81.69 84 GLY A C 1
ATOM 649 O O . GLY A 1 84 ? -10.844 -9.672 -18.344 1 81.69 84 GLY A O 1
ATOM 650 N N . ASP A 1 85 ? -10.141 -8.617 -20.156 1 81.75 85 ASP A N 1
ATOM 651 C CA . ASP A 1 85 ? -10.172 -9.773 -21.047 1 81.75 85 ASP A CA 1
ATOM 652 C C . ASP A 1 85 ? -8.977 -10.688 -20.812 1 81.75 85 ASP A C 1
ATOM 654 O O . ASP A 1 85 ? -9.023 -11.875 -21.141 1 81.75 85 ASP A O 1
ATOM 658 N N . GLN A 1 86 ? -8.086 -10.094 -20.156 1 84.75 86 GLN A N 1
ATOM 659 C CA . GLN A 1 86 ? -6.887 -10.883 -19.906 1 84.75 86 GLN A CA 1
ATOM 660 C C . GLN A 1 86 ? -7.027 -11.719 -18.641 1 84.75 86 GLN A C 1
ATOM 662 O O . GLN A 1 86 ? -7.574 -11.258 -17.641 1 84.75 86 GLN A O 1
ATOM 667 N N . ALA A 1 87 ? -6.582 -12.914 -18.781 1 87.12 87 ALA A N 1
ATOM 668 C CA . ALA A 1 87 ? -6.613 -13.805 -17.625 1 87.12 87 ALA A CA 1
ATOM 669 C C . ALA A 1 87 ? -5.535 -13.43 -16.609 1 87.12 87 ALA A C 1
ATOM 671 O O . ALA A 1 87 ? -4.422 -13.062 -16.984 1 87.12 87 ALA A O 1
ATOM 672 N N . HIS A 1 88 ? -5.945 -13.375 -15.406 1 92.62 88 HIS A N 1
ATOM 673 C CA . HIS A 1 88 ? -5.012 -13.102 -14.32 1 92.62 88 HIS A CA 1
ATOM 674 C C . HIS A 1 88 ? -5.059 -14.195 -13.258 1 92.62 88 HIS A C 1
ATOM 676 O O . HIS A 1 88 ? -6.129 -14.727 -12.953 1 92.62 88 HIS A O 1
ATOM 682 N N . GLY A 1 89 ? -3.916 -14.539 -12.766 1 94.5 89 GLY A N 1
ATOM 683 C CA . GLY A 1 89 ? -3.807 -15.531 -11.711 1 94.5 89 GLY A CA 1
ATOM 684 C C . GLY A 1 89 ? -2.391 -16.031 -11.508 1 94.5 89 GLY A C 1
ATOM 685 O O . GLY A 1 89 ? -1.494 -15.711 -12.289 1 94.5 89 GLY A O 1
ATOM 686 N N . ALA A 1 90 ? -2.143 -16.719 -10.43 1 96.31 90 ALA A N 1
ATOM 687 C CA . ALA A 1 90 ? -0.868 -17.375 -10.133 1 96.31 90 ALA A CA 1
ATOM 688 C C . ALA A 1 90 ? -0.957 -18.875 -10.352 1 96.31 90 ALA A C 1
ATOM 690 O O . ALA A 1 90 ? -1.497 -19.594 -9.516 1 96.31 90 ALA A O 1
ATOM 691 N N . LEU A 1 91 ? -0.449 -19.312 -11.438 1 96.81 91 LEU A N 1
ATOM 692 C CA . LEU A 1 91 ? -0.553 -20.719 -11.844 1 96.81 91 LEU A CA 1
ATOM 693 C C . LEU A 1 91 ? 0.706 -21.484 -11.469 1 96.81 91 LEU A C 1
ATOM 695 O O . LEU A 1 91 ? 1.816 -21.078 -11.828 1 96.81 91 LEU A O 1
ATOM 699 N N . ARG A 1 92 ? 0.579 -22.609 -10.719 1 97.06 92 ARG A N 1
ATOM 700 C CA . ARG A 1 92 ? 1.679 -23.469 -10.312 1 97.06 92 ARG A CA 1
ATOM 701 C C . ARG A 1 92 ? 1.711 -24.75 -11.148 1 97.06 92 ARG A C 1
ATOM 703 O O . ARG A 1 92 ? 0.841 -25.609 -11.008 1 97.06 92 ARG A O 1
ATOM 710 N N . VAL A 1 93 ? 2.801 -24.797 -11.883 1 97.94 93 VAL A N 1
ATOM 711 C CA . VAL A 1 93 ? 2.936 -25.938 -12.805 1 97.94 93 VAL A CA 1
ATOM 712 C C . VAL A 1 93 ? 4.164 -26.766 -12.43 1 97.94 93 VAL A C 1
ATOM 714 O O . VAL A 1 93 ? 5.25 -26.219 -12.227 1 97.94 93 VAL A O 1
ATOM 717 N N . GLY A 1 94 ? 3.979 -28.016 -12.211 1 97.88 94 GLY A N 1
ATOM 718 C CA . GLY A 1 94 ? 5.078 -28.953 -12.078 1 97.88 94 GLY A CA 1
ATOM 719 C C . GLY A 1 94 ? 5.379 -29.703 -13.367 1 97.88 94 GLY A C 1
ATOM 720 O O . GLY A 1 94 ? 4.465 -30.031 -14.125 1 97.88 94 GLY A O 1
ATOM 721 N N . ALA A 1 95 ? 6.672 -29.984 -13.547 1 96.12 95 ALA A N 1
ATOM 722 C CA . ALA A 1 95 ? 7 -30.672 -14.789 1 96.12 95 ALA A CA 1
ATOM 723 C C . ALA A 1 95 ? 8.234 -31.562 -14.617 1 96.12 95 ALA A C 1
ATOM 725 O O . ALA A 1 95 ? 9.102 -31.266 -13.789 1 96.12 95 ALA A O 1
ATOM 726 N N . LEU A 1 96 ? 8.25 -32.562 -15.414 1 90.81 96 LEU A N 1
ATOM 727 C CA . LEU A 1 96 ? 9.43 -33.406 -15.516 1 90.81 96 LEU A CA 1
ATOM 728 C C . LEU A 1 96 ? 10.586 -32.656 -16.172 1 90.81 96 LEU A C 1
ATOM 730 O O . LEU A 1 96 ? 10.359 -31.797 -17.031 1 90.81 96 LEU A O 1
ATOM 734 N N . ASP A 1 97 ? 11.781 -33.094 -15.852 1 84.56 97 ASP A N 1
ATOM 735 C CA . ASP A 1 97 ? 12.977 -32.5 -16.422 1 84.56 97 ASP A CA 1
ATOM 736 C C . ASP A 1 97 ? 12.984 -32.594 -17.938 1 84.56 97 ASP A C 1
ATOM 738 O O . ASP A 1 97 ? 13.359 -31.656 -18.625 1 84.56 97 ASP A O 1
ATOM 742 N N . VAL A 1 98 ? 12.594 -33.719 -18.422 1 84.06 98 VAL A N 1
ATOM 743 C CA . VAL A 1 98 ? 12.617 -33.969 -19.859 1 84.06 98 VAL A CA 1
ATOM 744 C C . VAL A 1 98 ? 11.68 -32.969 -20.562 1 84.06 98 VAL A C 1
ATOM 746 O O . VAL A 1 98 ? 11.992 -32.469 -21.641 1 84.06 98 VAL A O 1
ATOM 749 N N . ALA A 1 99 ? 10.539 -32.719 -19.953 1 90.94 99 ALA A N 1
ATOM 750 C CA . ALA A 1 99 ? 9.594 -31.781 -20.516 1 90.94 99 ALA A CA 1
ATOM 751 C C . ALA A 1 99 ? 10.164 -30.359 -20.5 1 90.94 99 ALA A C 1
ATOM 753 O O . ALA A 1 99 ? 10.055 -29.625 -21.484 1 90.94 99 ALA A O 1
ATOM 754 N N . LEU A 1 100 ? 10.742 -30.016 -19.406 1 91.69 100 LEU A N 1
ATOM 755 C CA . LEU A 1 100 ? 11.273 -28.672 -19.219 1 91.69 100 LEU A CA 1
ATOM 756 C C . LEU A 1 100 ? 12.469 -28.422 -20.125 1 91.69 100 LEU A C 1
ATOM 758 O O . LEU A 1 100 ? 12.688 -27.297 -20.578 1 91.69 100 LEU A O 1
ATOM 762 N N . ALA A 1 101 ? 13.227 -29.453 -20.312 1 85.25 101 ALA A N 1
ATOM 763 C CA . ALA A 1 101 ? 14.445 -29.312 -21.094 1 85.25 101 ALA A CA 1
ATOM 764 C C . ALA A 1 101 ? 14.141 -29.297 -22.594 1 85.25 101 ALA A C 1
ATOM 766 O O . ALA A 1 101 ? 14.766 -28.547 -23.344 1 85.25 101 ALA A O 1
ATOM 767 N N . ASN A 1 102 ? 13.141 -30 -23.016 1 87.38 102 ASN A N 1
ATOM 768 C CA . ASN A 1 102 ? 13.062 -30.266 -24.438 1 87.38 102 ASN A CA 1
ATOM 769 C C . ASN A 1 102 ? 11.734 -29.812 -25.031 1 87.38 102 ASN A C 1
ATOM 771 O O . ASN A 1 102 ? 11.664 -29.484 -26.219 1 87.38 102 ASN A O 1
ATOM 775 N N . HIS A 1 103 ? 10.688 -29.797 -24.312 1 91.12 103 HIS A N 1
ATOM 776 C CA . HIS A 1 103 ? 9.375 -29.609 -24.906 1 91.12 103 HIS A CA 1
ATOM 777 C C . HIS A 1 103 ? 8.781 -28.266 -24.531 1 91.12 103 HIS A C 1
ATOM 779 O O . HIS A 1 103 ? 8.078 -27.641 -25.344 1 91.12 103 HIS A O 1
ATOM 785 N N . LEU A 1 104 ? 9.062 -27.703 -23.406 1 94.5 104 LEU A N 1
ATOM 786 C CA . LEU A 1 104 ? 8.266 -26.625 -22.812 1 94.5 104 LEU A CA 1
ATOM 787 C C . LEU A 1 104 ? 8.906 -25.266 -23.094 1 94.5 104 LEU A C 1
ATOM 789 O O . LEU A 1 104 ? 8.203 -24.25 -23.203 1 94.5 104 LEU A O 1
ATOM 793 N N . PRO A 1 105 ? 10.234 -25.125 -23.25 1 93.06 105 PRO A N 1
ATOM 794 C CA . PRO A 1 105 ? 10.859 -23.812 -23.234 1 93.06 105 PRO A CA 1
ATOM 795 C C . PRO A 1 105 ? 10.25 -22.844 -24.25 1 93.06 105 PRO A C 1
ATOM 797 O O . PRO A 1 105 ? 9.781 -21.766 -23.891 1 93.06 105 PRO A O 1
ATOM 800 N N . GLN A 1 106 ? 10.188 -23.219 -25.5 1 92.81 106 GLN A N 1
ATOM 801 C CA . GLN A 1 106 ? 9.664 -22.328 -26.516 1 92.81 106 GLN A CA 1
ATOM 802 C C . GLN A 1 106 ? 8.172 -22.062 -26.312 1 92.81 106 GLN A C 1
ATOM 804 O O . GLN A 1 106 ? 7.703 -20.938 -26.531 1 92.81 106 GLN A O 1
ATOM 809 N N . ARG A 1 107 ? 7.531 -23.047 -25.938 1 95.25 107 ARG A N 1
ATOM 810 C CA . ARG A 1 107 ? 6.094 -22.938 -25.719 1 95.25 107 ARG A CA 1
ATOM 811 C C . ARG A 1 107 ? 5.793 -22.047 -24.5 1 95.25 107 ARG A C 1
ATOM 813 O O . ARG A 1 107 ? 4.84 -21.266 -24.516 1 95.25 107 ARG A O 1
ATOM 820 N N . LEU A 1 108 ? 6.605 -22.125 -23.453 1 95.75 108 LEU A N 1
ATOM 821 C CA . LEU A 1 108 ? 6.457 -21.281 -22.266 1 95.75 108 LEU A CA 1
ATOM 822 C C . LEU A 1 108 ? 6.746 -19.828 -22.578 1 95.75 108 LEU A C 1
ATOM 824 O O . LEU A 1 108 ? 6.066 -18.922 -22.078 1 95.75 108 LEU A O 1
ATOM 828 N N . ALA A 1 109 ? 7.758 -19.594 -23.391 1 94.75 109 ALA A N 1
ATOM 829 C CA . ALA A 1 109 ? 8.086 -18.234 -23.797 1 94.75 109 ALA A CA 1
ATOM 830 C C . ALA A 1 109 ? 6.906 -17.578 -24.531 1 94.75 109 ALA A C 1
ATOM 832 O O . ALA A 1 109 ? 6.555 -16.438 -24.25 1 94.75 109 ALA A O 1
ATOM 833 N N . ARG A 1 110 ? 6.352 -18.359 -25.391 1 94.56 110 ARG A N 1
ATOM 834 C CA . ARG A 1 110 ? 5.184 -17.859 -26.109 1 94.56 110 ARG A CA 1
ATOM 835 C C . ARG A 1 110 ? 4.02 -17.594 -25.156 1 94.56 110 ARG A C 1
ATOM 837 O O . ARG A 1 110 ? 3.361 -16.562 -25.25 1 94.56 110 ARG A O 1
ATOM 844 N N . TYR A 1 111 ? 3.762 -18.516 -24.297 1 94.81 111 TYR A N 1
ATOM 845 C CA . TYR A 1 111 ? 2.668 -18.375 -23.344 1 94.81 111 TYR A CA 1
ATOM 846 C C . TYR A 1 111 ? 2.828 -17.125 -22.5 1 94.81 111 TYR A C 1
ATOM 848 O O . TYR A 1 111 ? 1.859 -16.391 -22.266 1 94.81 111 TYR A O 1
ATOM 856 N N . ARG A 1 112 ? 4.02 -16.891 -22.031 1 93.81 112 ARG A N 1
ATOM 857 C CA . ARG A 1 112 ? 4.297 -15.727 -21.188 1 93.81 112 ARG A CA 1
ATOM 858 C C . ARG A 1 112 ? 4.047 -14.422 -21.938 1 93.81 112 ARG A C 1
ATOM 860 O O . ARG A 1 112 ? 3.588 -13.445 -21.344 1 93.81 112 ARG A O 1
ATOM 867 N N . ARG A 1 113 ? 4.355 -14.422 -23.172 1 93.38 113 ARG A N 1
ATOM 868 C CA . ARG A 1 113 ? 4.125 -13.242 -24 1 93.38 113 ARG A CA 1
ATOM 869 C C . ARG A 1 113 ? 2.633 -13.016 -24.219 1 93.38 113 ARG A C 1
ATOM 871 O O . ARG A 1 113 ? 2.168 -11.867 -24.219 1 93.38 113 ARG A O 1
ATOM 878 N N . GLU A 1 114 ? 1.952 -14.086 -24.344 1 92.62 114 GLU A N 1
ATOM 879 C CA . GLU A 1 114 ? 0.539 -14.008 -24.703 1 92.62 114 GLU A CA 1
ATOM 880 C C . GLU A 1 114 ? -0.333 -13.836 -23.469 1 92.62 114 GLU A C 1
ATOM 882 O O . GLU A 1 114 ? -1.49 -13.422 -23.562 1 92.62 114 GLU A O 1
ATOM 887 N N . SER A 1 115 ? 0.165 -14.242 -22.391 1 93.19 115 SER A N 1
ATOM 888 C CA . SER A 1 115 ? -0.596 -14.188 -21.141 1 93.19 115 SER A CA 1
ATOM 889 C C . SER A 1 115 ? 0.176 -13.438 -20.062 1 93.19 115 SER A C 1
ATOM 891 O O . SER A 1 115 ? 0.449 -13.992 -19 1 93.19 115 SER A O 1
ATOM 893 N N . PRO A 1 116 ? 0.458 -12.172 -20.25 1 91.31 116 PRO A N 1
ATOM 894 C CA . PRO A 1 116 ? 1.286 -11.406 -19.328 1 91.31 116 PRO A CA 1
ATOM 895 C C . PRO A 1 116 ? 0.648 -11.273 -17.938 1 91.31 116 PRO A C 1
ATOM 897 O O . PRO A 1 116 ? 1.343 -10.984 -16.969 1 91.31 116 PRO A O 1
ATOM 900 N N . GLY A 1 117 ? -0.593 -11.461 -17.812 1 90.88 117 GLY A N 1
ATOM 901 C CA . GLY A 1 117 ? -1.284 -11.336 -16.531 1 90.88 117 GLY A CA 1
ATOM 902 C C . GLY A 1 117 ? -1.175 -12.586 -15.68 1 90.88 117 GLY A C 1
ATOM 903 O O . GLY A 1 117 ? -1.568 -12.578 -14.516 1 90.88 117 GLY A O 1
ATOM 904 N N . VAL A 1 118 ? -0.642 -13.633 -16.25 1 93.69 118 VAL A N 1
ATOM 905 C CA . VAL A 1 118 ? -0.518 -14.891 -15.523 1 93.69 118 VAL A CA 1
ATOM 906 C C . VAL A 1 118 ? 0.877 -14.992 -14.906 1 93.69 118 VAL A C 1
ATOM 908 O O . VAL A 1 118 ? 1.881 -14.922 -15.617 1 93.69 118 VAL A O 1
ATOM 911 N N . GLU A 1 119 ? 0.931 -15.016 -13.648 1 94.38 119 GLU A N 1
ATOM 912 C CA . GLU A 1 119 ? 2.174 -15.352 -12.961 1 94.38 119 GLU A CA 1
ATOM 913 C C . GLU A 1 119 ? 2.424 -16.859 -12.977 1 94.38 119 GLU A C 1
ATOM 915 O O . GLU A 1 119 ? 1.739 -17.609 -12.289 1 94.38 119 GLU A O 1
ATOM 920 N N . LEU A 1 120 ? 3.402 -17.25 -13.656 1 95.31 120 LEU A N 1
ATOM 921 C CA . LEU A 1 120 ? 3.68 -18.672 -13.852 1 95.31 120 LEU A CA 1
ATOM 922 C C . LEU A 1 120 ? 4.816 -19.125 -12.953 1 95.31 120 LEU A C 1
ATOM 924 O O . LEU A 1 120 ? 5.906 -18.547 -12.969 1 95.31 120 LEU A O 1
ATOM 928 N N . HIS A 1 121 ? 4.531 -20.109 -12.133 1 95.69 121 HIS A N 1
ATOM 929 C CA . HIS A 1 121 ? 5.535 -20.781 -11.312 1 95.69 121 HIS A CA 1
ATOM 930 C C . HIS A 1 121 ? 5.77 -22.203 -11.781 1 95.69 121 HIS A C 1
ATOM 932 O O . HIS A 1 121 ? 4.871 -23.047 -11.703 1 95.69 121 HIS A O 1
ATOM 938 N N . ILE A 1 122 ? 6.969 -22.469 -12.172 1 96.38 122 ILE A N 1
ATOM 939 C CA . ILE A 1 122 ? 7.32 -23.797 -12.703 1 96.38 122 ILE A CA 1
ATOM 940 C C . ILE A 1 122 ? 8.273 -24.5 -11.742 1 96.38 122 ILE A C 1
ATOM 942 O O . ILE A 1 122 ? 9.273 -23.906 -11.305 1 96.38 122 ILE A O 1
ATOM 946 N N . ARG A 1 123 ? 7.961 -25.703 -11.43 1 95.19 123 ARG A N 1
ATOM 947 C CA . ARG A 1 123 ? 8.766 -26.5 -10.508 1 95.19 123 ARG A CA 1
ATOM 948 C C . ARG A 1 123 ? 9.156 -27.844 -11.125 1 95.19 123 ARG A C 1
ATOM 950 O O . ARG A 1 123 ? 8.289 -28.625 -11.508 1 95.19 123 ARG A O 1
ATOM 957 N N . PRO A 1 124 ? 10.453 -28.047 -11.203 1 92.75 124 PRO A N 1
ATOM 958 C CA . PRO A 1 124 ? 10.906 -29.359 -11.664 1 92.75 124 PRO A CA 1
ATOM 959 C C . PRO A 1 124 ? 10.875 -30.422 -10.555 1 92.75 124 PRO A C 1
ATOM 961 O O . PRO A 1 124 ? 11.344 -30.156 -9.445 1 92.75 124 PRO A O 1
ATOM 964 N N . GLU A 1 125 ? 10.227 -31.531 -10.805 1 90.5 125 GLU A N 1
ATOM 965 C CA . GLU A 1 125 ? 10.195 -32.625 -9.859 1 90.5 125 GLU A CA 1
ATOM 966 C C . GLU A 1 125 ? 10 -33.969 -10.578 1 90.5 125 GLU A C 1
ATOM 968 O O . GLU A 1 125 ? 9.703 -34 -11.773 1 90.5 125 GLU A O 1
ATOM 973 N N . HIS A 1 126 ? 10.266 -35.031 -9.906 1 87 126 HIS A N 1
ATOM 974 C CA . HIS A 1 126 ? 9.992 -36.344 -10.484 1 87 126 HIS A CA 1
ATOM 975 C C . HIS A 1 126 ? 8.5 -36.688 -10.422 1 87 126 HIS A C 1
ATOM 977 O O . HIS A 1 126 ? 7.758 -36.062 -9.664 1 87 126 HIS A O 1
ATOM 983 N N . SER A 1 127 ? 8.094 -37.625 -11.117 1 86.88 127 SER A N 1
ATOM 984 C CA . SER A 1 127 ? 6.695 -37.938 -11.414 1 86.88 127 SER A CA 1
ATOM 985 C C . SER A 1 127 ? 5.906 -38.188 -10.133 1 86.88 127 SER A C 1
ATOM 987 O O . SER A 1 127 ? 4.82 -37.656 -9.945 1 86.88 127 SER A O 1
ATOM 989 N N . LEU A 1 128 ? 6.398 -39 -9.227 1 84.19 128 LEU A N 1
ATOM 990 C CA . LEU A 1 128 ? 5.68 -39.375 -8.016 1 84.19 128 LEU A CA 1
ATOM 991 C C . LEU A 1 128 ? 5.414 -38.156 -7.137 1 84.19 128 LEU A C 1
ATOM 993 O O . LEU A 1 128 ? 4.312 -38 -6.602 1 84.19 128 LEU A O 1
ATOM 997 N N . LEU A 1 129 ? 6.391 -37.406 -7.012 1 90.06 129 LEU A N 1
ATOM 998 C CA . LEU A 1 129 ? 6.223 -36.219 -6.191 1 90.06 129 LEU A CA 1
ATOM 999 C C . LEU A 1 129 ? 5.266 -35.219 -6.855 1 90.06 129 LEU A C 1
ATOM 1001 O O . LEU A 1 129 ? 4.457 -34.594 -6.176 1 90.06 129 LEU A O 1
ATOM 1005 N N . LEU A 1 130 ? 5.379 -35.094 -8.133 1 94.44 130 LEU A N 1
ATOM 1006 C CA . LEU A 1 130 ? 4.473 -34.219 -8.859 1 94.44 130 LEU A CA 1
ATOM 1007 C C . LEU A 1 130 ? 3.02 -34.625 -8.617 1 94.44 130 LEU A C 1
ATOM 1009 O O . LEU A 1 130 ? 2.178 -33.781 -8.328 1 94.44 130 LEU A O 1
ATOM 1013 N N . GLU A 1 131 ? 2.75 -35.844 -8.68 1 91.81 131 GLU A N 1
ATOM 1014 C CA . GLU A 1 131 ? 1.389 -36.344 -8.461 1 91.81 131 GLU A CA 1
ATOM 1015 C C . GLU A 1 131 ? 0.916 -36.031 -7.039 1 91.81 131 GLU A C 1
ATOM 1017 O O . GLU A 1 131 ? -0.218 -35.594 -6.844 1 91.81 131 GLU A O 1
ATOM 1022 N N . ARG A 1 132 ? 1.777 -36.25 -6.094 1 91.88 132 ARG A N 1
ATOM 1023 C CA . ARG A 1 132 ? 1.451 -35.969 -4.699 1 91.88 132 ARG A CA 1
ATOM 1024 C C . ARG A 1 132 ? 1.142 -34.5 -4.492 1 91.88 132 ARG A C 1
ATOM 1026 O O . ARG A 1 132 ? 0.139 -34.156 -3.865 1 91.88 132 ARG A O 1
ATOM 1033 N N . LEU A 1 133 ? 2.006 -33.688 -5.039 1 95.25 133 LEU A N 1
ATOM 1034 C CA . LEU A 1 133 ? 1.846 -32.25 -4.883 1 95.25 133 LEU A CA 1
ATOM 1035 C C . LEU A 1 133 ? 0.564 -31.781 -5.559 1 95.25 133 LEU A C 1
ATOM 1037 O O . LEU A 1 133 ? -0.096 -30.859 -5.062 1 95.25 133 LEU A O 1
ATOM 1041 N N . LEU A 1 134 ? 0.201 -32.406 -6.656 1 95.06 134 LEU A N 1
ATOM 1042 C CA . LEU A 1 134 ? -1.055 -32.094 -7.328 1 95.06 134 LEU A CA 1
ATOM 1043 C C . LEU A 1 134 ? -2.248 -32.469 -6.465 1 95.06 134 LEU A C 1
ATOM 1045 O O . LEU A 1 134 ? -3.18 -31.688 -6.289 1 95.06 134 LEU A O 1
ATOM 1049 N N . MET A 1 135 ? -2.145 -33.594 -5.906 1 91.31 135 MET A N 1
ATOM 1050 C CA . MET A 1 135 ? -3.234 -34.125 -5.086 1 91.31 135 MET A CA 1
ATOM 1051 C C . MET A 1 135 ? -3.42 -33.281 -3.83 1 91.31 135 MET A C 1
ATOM 1053 O O . MET A 1 135 ? -4.543 -33.125 -3.354 1 91.31 135 MET A O 1
ATOM 1057 N N . GLU A 1 136 ? -2.354 -32.781 -3.32 1 90.5 136 GLU A N 1
ATOM 1058 C CA . GLU A 1 136 ? -2.377 -31.984 -2.1 1 90.5 136 GLU A CA 1
ATOM 1059 C C . GLU A 1 136 ? -2.773 -30.531 -2.395 1 90.5 136 GLU A C 1
ATOM 1061 O O . GLU A 1 136 ? -2.973 -29.75 -1.474 1 90.5 136 GLU A O 1
ATOM 1066 N N . GLY A 1 137 ? -2.805 -30.25 -3.633 1 90.75 137 GLY A N 1
ATOM 1067 C CA . GLY A 1 137 ? -3.203 -28.906 -4.012 1 90.75 137 GLY A CA 1
ATOM 1068 C C . GLY A 1 137 ? -2.047 -27.922 -4.035 1 90.75 137 GLY A C 1
ATOM 1069 O O . GLY A 1 137 ? -2.258 -26.719 -4.117 1 90.75 137 GLY A O 1
ATOM 1070 N N . GLU A 1 138 ? -0.849 -28.406 -3.941 1 94 138 GLU A N 1
ATOM 1071 C CA . GLU A 1 138 ? 0.338 -27.562 -3.971 1 94 138 GLU A CA 1
ATOM 1072 C C . GLU A 1 138 ? 0.699 -27.156 -5.398 1 94 138 GLU A C 1
ATOM 1074 O O . GLU A 1 138 ? 1.41 -26.172 -5.617 1 94 138 GLU A O 1
ATOM 1079 N N . LEU A 1 139 ? 0.215 -28 -6.363 1 96.81 139 LEU A N 1
ATOM 1080 C CA . LEU A 1 139 ? 0.33 -27.703 -7.789 1 96.81 139 LEU A CA 1
ATOM 1081 C C . LEU A 1 139 ? -1.039 -27.719 -8.461 1 96.81 139 LEU A C 1
ATOM 1083 O O . LEU A 1 139 ? -1.941 -28.438 -8.016 1 96.81 139 LEU A O 1
ATOM 1087 N N . ASP A 1 140 ? -1.185 -26.922 -9.492 1 97.25 140 ASP A N 1
ATOM 1088 C CA . ASP A 1 140 ? -2.459 -26.828 -10.203 1 97.25 140 ASP A CA 1
ATOM 1089 C C . ASP A 1 140 ? -2.484 -27.75 -11.414 1 97.25 140 ASP A C 1
ATOM 1091 O O . ASP A 1 140 ? -3.553 -28.219 -11.828 1 97.25 140 ASP A O 1
ATOM 1095 N N . LEU A 1 141 ? -1.345 -27.875 -11.945 1 97.25 141 LEU A N 1
ATOM 1096 C CA . LEU A 1 141 ? -1.143 -28.641 -13.164 1 97.25 141 LEU A CA 1
ATOM 1097 C C . LEU A 1 141 ? 0.249 -29.266 -13.188 1 97.25 141 LEU A C 1
ATOM 1099 O O . LEU A 1 141 ? 1.219 -28.641 -12.742 1 97.25 141 LEU A O 1
ATOM 1103 N N . ILE A 1 142 ? 0.312 -30.5 -13.664 1 97.25 142 ILE A N 1
ATOM 1104 C CA . ILE A 1 142 ? 1.633 -31.109 -13.797 1 97.25 142 ILE A CA 1
ATOM 1105 C C . ILE A 1 142 ? 1.808 -31.656 -15.211 1 97.25 142 ILE A C 1
ATOM 1107 O O . ILE A 1 142 ? 0.829 -32.031 -15.867 1 97.25 142 ILE A O 1
ATOM 1111 N N . VAL A 1 143 ? 2.953 -31.625 -15.703 1 96 143 VAL A N 1
ATOM 1112 C CA . VAL A 1 143 ? 3.391 -32.219 -16.953 1 96 143 VAL A CA 1
ATOM 1113 C C . VAL A 1 143 ? 4.301 -33.406 -16.672 1 96 143 VAL A C 1
ATOM 1115 O O . VAL A 1 143 ? 5.473 -33.25 -16.328 1 96 143 VAL A O 1
ATOM 1118 N N . THR A 1 144 ? 3.693 -34.5 -16.797 1 93.06 144 THR A N 1
ATOM 1119 C CA . THR A 1 144 ? 4.375 -35.688 -16.281 1 93.06 144 THR A CA 1
ATOM 1120 C C . THR A 1 144 ? 4.156 -36.875 -17.219 1 93.06 144 THR A C 1
ATOM 1122 O O . THR A 1 144 ? 3.449 -36.75 -18.219 1 93.06 144 THR A O 1
ATOM 1125 N N . ASP A 1 145 ? 4.922 -37.906 -16.875 1 85.56 145 ASP A N 1
ATOM 1126 C CA . ASP A 1 145 ? 4.734 -39.156 -17.656 1 85.56 145 ASP A CA 1
ATOM 1127 C C . ASP A 1 145 ? 3.4 -39.812 -17.312 1 85.56 145 ASP A C 1
ATOM 1129 O O . ASP A 1 145 ? 2.902 -39.688 -16.203 1 85.56 145 ASP A O 1
ATOM 1133 N N . GLY A 1 146 ? 2.766 -40.406 -18.375 1 75.06 146 GLY A N 1
ATOM 1134 C CA . GLY A 1 146 ? 1.451 -40.969 -18.172 1 75.06 146 GLY A CA 1
ATOM 1135 C C . GLY A 1 146 ? 1.194 -42.188 -19.062 1 75.06 146 GLY A C 1
ATOM 1136 O O . GLY A 1 146 ? 2.131 -42.781 -19.609 1 75.06 146 GLY A O 1
ATOM 1137 N N . PRO A 1 147 ? -0.087 -42.312 -18.875 1 70.5 147 PRO A N 1
ATOM 1138 C CA . PRO A 1 147 ? -1.287 -41.719 -18.297 1 70.5 147 PRO A CA 1
ATOM 1139 C C . PRO A 1 147 ? -1.444 -42.031 -16.812 1 70.5 147 PRO A C 1
ATOM 1141 O O . PRO A 1 147 ? -0.996 -43.062 -16.344 1 70.5 147 PRO A O 1
ATOM 1144 N N . ILE A 1 148 ? -1.922 -40.938 -16.109 1 77.94 148 ILE A N 1
ATOM 1145 C CA . ILE A 1 148 ? -2.27 -41.156 -14.719 1 77.94 148 ILE A CA 1
ATOM 1146 C C . ILE A 1 148 ? -3.762 -41.469 -14.594 1 77.94 148 ILE A C 1
ATOM 1148 O O . ILE A 1 148 ? -4.602 -40.688 -15.055 1 77.94 148 ILE A O 1
ATOM 1152 N N . GLU A 1 149 ? -4.066 -42.656 -14.094 1 81 149 GLU A N 1
ATOM 1153 C CA . GLU A 1 149 ? -5.461 -43.031 -13.867 1 81 149 GLU A CA 1
ATOM 1154 C C . GLU A 1 149 ? -5.859 -42.812 -12.414 1 81 149 GLU A C 1
ATOM 1156 O O . GLU A 1 149 ? -5.527 -43.656 -11.547 1 81 149 GLU A O 1
ATOM 1161 N N . HIS A 1 150 ? -6.438 -41.844 -12.148 1 87.12 150 HIS A N 1
ATOM 1162 C CA . HIS A 1 150 ? -6.949 -41.5 -10.828 1 87.12 150 HIS A CA 1
ATOM 1163 C C . HIS A 1 150 ? -8.312 -40.812 -10.93 1 87.12 150 HIS A C 1
ATOM 1165 O O . HIS A 1 150 ? -8.5 -39.938 -11.758 1 87.12 150 HIS A O 1
ATOM 1171 N N . PRO A 1 151 ? -9.195 -41.219 -10.148 1 87.38 151 PRO A N 1
ATOM 1172 C CA . PRO A 1 151 ? -10.562 -40.719 -10.25 1 87.38 151 PRO A CA 1
ATOM 1173 C C . PRO A 1 151 ? -10.641 -39.188 -10.062 1 87.38 151 PRO A C 1
ATOM 1175 O O . PRO A 1 151 ? -11.547 -38.531 -10.578 1 87.38 151 PRO A O 1
ATOM 1178 N N . LEU A 1 152 ? -9.75 -38.656 -9.375 1 89.12 152 LEU A N 1
ATOM 1179 C CA . LEU A 1 152 ? -9.797 -37.219 -9.062 1 89.12 152 LEU A CA 1
ATOM 1180 C C . LEU A 1 152 ? -9 -36.438 -10.078 1 89.12 152 LEU A C 1
ATOM 1182 O O . LEU A 1 152 ? -9.023 -35.188 -10.055 1 89.12 152 LEU A O 1
ATOM 1186 N N . LEU A 1 153 ? -8.336 -37.094 -10.984 1 93.06 153 LEU A N 1
ATOM 1187 C CA . LEU A 1 153 ? -7.434 -36.406 -11.898 1 93.06 153 LEU A CA 1
ATOM 1188 C C . LEU A 1 153 ? -7.867 -36.625 -13.352 1 93.06 153 LEU A C 1
ATOM 1190 O O . LEU A 1 153 ? -8.492 -37.625 -13.68 1 93.06 153 LEU A O 1
ATOM 1194 N N . ALA A 1 154 ? -7.652 -35.594 -14.117 1 93.5 154 ALA A N 1
ATOM 1195 C CA . ALA A 1 154 ? -7.805 -35.656 -15.57 1 93.5 154 ALA A CA 1
ATOM 1196 C C . ALA A 1 154 ? -6.449 -35.594 -16.266 1 93.5 154 ALA A C 1
ATOM 1198 O O . ALA A 1 154 ? -5.488 -35.062 -15.703 1 93.5 154 ALA A O 1
ATOM 1199 N N . SER A 1 155 ? -6.367 -36.188 -17.406 1 93.56 155 SER A N 1
ATOM 1200 C CA . SER A 1 155 ? -5.117 -36.219 -18.156 1 93.56 155 SER A CA 1
ATOM 1201 C C . SER A 1 155 ? -5.359 -36 -19.641 1 93.56 155 SER A C 1
ATOM 1203 O O . SER A 1 155 ? -6.414 -36.344 -20.172 1 93.56 155 SER A O 1
ATOM 1205 N N . ARG A 1 156 ? -4.5 -35.312 -20.234 1 93.81 156 ARG A N 1
ATOM 1206 C CA . ARG A 1 156 ? -4.48 -35.094 -21.688 1 93.81 156 ARG A CA 1
ATOM 1207 C C . ARG A 1 156 ? -3.064 -35.25 -22.234 1 93.81 156 ARG A C 1
ATOM 1209 O O . ARG A 1 156 ? -2.105 -34.75 -21.641 1 93.81 156 ARG A O 1
ATOM 1216 N N . LEU A 1 157 ? -2.963 -35.906 -23.375 1 93.69 157 LEU A N 1
ATOM 1217 C CA . LEU A 1 157 ? -1.655 -36.094 -24 1 93.69 157 LEU A CA 1
ATOM 1218 C C . LEU A 1 157 ? -1.049 -34.719 -24.344 1 93.69 157 LEU A C 1
ATOM 1220 O O . LEU A 1 157 ? -1.714 -33.875 -24.938 1 93.69 157 LEU A O 1
ATOM 1224 N N . ALA A 1 158 ? 0.102 -34.5 -23.906 1 94.75 158 ALA A N 1
ATOM 1225 C CA . ALA A 1 158 ? 0.818 -33.25 -24.203 1 94.75 158 ALA A CA 1
ATOM 1226 C C . ALA A 1 158 ? 1.835 -33.469 -25.312 1 94.75 158 ALA A C 1
ATOM 1228 O O . ALA A 1 158 ? 1.753 -32.812 -26.375 1 94.75 158 ALA A O 1
ATOM 1229 N N . PHE A 1 159 ? 2.762 -34.438 -25.031 1 91.69 159 PHE A N 1
ATOM 1230 C CA . PHE A 1 159 ? 3.832 -34.719 -25.984 1 91.69 159 PHE A CA 1
ATOM 1231 C C . PHE A 1 159 ? 4.066 -36.219 -26.125 1 91.69 159 PHE A C 1
ATOM 1233 O O . PHE A 1 159 ? 4.012 -36.938 -25.125 1 91.69 159 PHE A O 1
ATOM 1240 N N . ARG A 1 160 ? 4.359 -36.594 -27.281 1 88.62 160 ARG A N 1
ATOM 1241 C CA . ARG A 1 160 ? 4.785 -38 -27.5 1 88.62 160 ARG A CA 1
ATOM 1242 C C . ARG A 1 160 ? 6.277 -38.156 -27.219 1 88.62 160 ARG A C 1
ATOM 1244 O O . ARG A 1 160 ? 7.082 -37.281 -27.578 1 88.62 160 ARG A O 1
ATOM 1251 N N . GLU A 1 161 ? 6.52 -39.125 -26.547 1 85.5 161 GLU A N 1
ATOM 1252 C CA . GLU A 1 161 ? 7.891 -39.438 -26.156 1 85.5 161 GLU A CA 1
ATOM 1253 C C . GLU A 1 161 ? 8.133 -40.938 -26.125 1 85.5 161 GLU A C 1
ATOM 1255 O O . GLU A 1 161 ? 7.266 -41.719 -25.688 1 85.5 161 GLU A O 1
ATOM 1260 N N . ARG A 1 162 ? 9.203 -41.344 -26.703 1 86.12 162 ARG A N 1
ATOM 1261 C CA . ARG A 1 162 ? 9.625 -42.75 -26.594 1 86.12 162 ARG A CA 1
ATOM 1262 C C . ARG A 1 162 ? 11.062 -42.844 -26.078 1 86.12 162 ARG A C 1
ATOM 1264 O O . ARG A 1 162 ? 11.812 -41.875 -26.141 1 86.12 162 ARG A O 1
ATOM 1271 N N . LEU A 1 163 ? 11.391 -43.969 -25.547 1 90.06 163 LEU A N 1
ATOM 1272 C CA . LEU A 1 163 ? 12.766 -44.219 -25.125 1 90.06 163 LEU A CA 1
ATOM 1273 C C . LEU A 1 163 ? 13.555 -44.906 -26.234 1 90.06 163 LEU A C 1
ATOM 1275 O O . LEU A 1 163 ? 13.039 -45.781 -26.938 1 90.06 163 LEU A O 1
ATOM 1279 N N . LEU A 1 164 ? 14.758 -44.469 -26.328 1 91.25 164 LEU A N 1
ATOM 1280 C CA . LEU A 1 164 ? 15.688 -45.062 -27.281 1 91.25 164 LEU A CA 1
ATOM 1281 C C . LEU A 1 164 ? 16.859 -45.719 -26.547 1 91.25 164 LEU A C 1
ATOM 1283 O O . LEU A 1 164 ? 17.344 -45.188 -25.531 1 91.25 164 LEU A O 1
ATOM 1287 N N . ARG A 1 165 ? 17.219 -46.812 -27.062 1 93.31 165 ARG A N 1
ATOM 1288 C CA . ARG A 1 165 ? 18.484 -47.375 -26.609 1 93.31 165 ARG A CA 1
ATOM 1289 C C . ARG A 1 165 ? 19.656 -46.688 -27.266 1 93.31 165 ARG A C 1
ATOM 1291 O O . ARG A 1 165 ? 19.703 -46.562 -28.484 1 93.31 165 ARG A O 1
ATOM 1298 N N . VAL A 1 166 ? 20.531 -46.312 -26.453 1 93.69 166 VAL A N 1
ATOM 1299 C CA . VAL A 1 166 ? 21.719 -45.625 -26.938 1 93.69 166 VAL A CA 1
ATOM 1300 C C . VAL A 1 166 ? 22.953 -46.469 -26.641 1 93.69 166 VAL A C 1
ATOM 1302 O O . VAL A 1 166 ? 23.203 -46.844 -25.484 1 93.69 166 VAL A O 1
ATOM 1305 N N . THR A 1 167 ? 23.688 -46.719 -27.719 1 94.88 167 THR A N 1
ATOM 1306 C CA . THR A 1 167 ? 24.906 -47.531 -27.641 1 94.88 167 THR A CA 1
ATOM 1307 C C . THR A 1 167 ? 26.078 -46.812 -28.266 1 94.88 167 THR A C 1
ATOM 1309 O O . THR A 1 167 ? 25.906 -45.812 -28.969 1 94.88 167 THR A O 1
ATOM 1312 N N . PRO A 1 168 ? 27.297 -47.312 -27.969 1 93.62 168 PRO A N 1
ATOM 1313 C CA . PRO A 1 168 ? 28.469 -46.719 -28.641 1 93.62 168 PRO A CA 1
ATOM 1314 C C . PRO A 1 168 ? 28.375 -46.812 -30.156 1 93.62 168 PRO A C 1
ATOM 1316 O O . PRO A 1 168 ? 27.75 -47.719 -30.688 1 93.62 168 PRO A O 1
ATOM 1319 N N . ALA A 1 169 ? 29.078 -45.906 -30.797 1 91.38 169 ALA A N 1
ATOM 1320 C CA . ALA A 1 169 ? 29 -45.781 -32.25 1 91.38 169 ALA A CA 1
ATOM 1321 C C . ALA A 1 169 ? 29.484 -47.094 -32.938 1 91.38 169 ALA A C 1
ATOM 1323 O O . ALA A 1 169 ? 29 -47.469 -34 1 91.38 169 ALA A O 1
ATOM 1324 N N . ASP A 1 170 ? 30.266 -47.812 -32.312 1 88.88 170 ASP A N 1
ATOM 1325 C CA . ASP A 1 170 ? 30.875 -49 -32.875 1 88.88 170 ASP A CA 1
ATOM 1326 C C . ASP A 1 170 ? 30.016 -50.219 -32.625 1 88.88 170 ASP A C 1
ATOM 1328 O O . ASP A 1 170 ? 30.312 -51.312 -33.125 1 88.88 170 ASP A O 1
ATOM 1332 N N . LEU A 1 171 ? 28.969 -50 -31.938 1 90.12 171 LEU A N 1
ATOM 1333 C CA . LEU A 1 171 ? 28.062 -51.125 -31.656 1 90.12 171 LEU A CA 1
ATOM 1334 C C . LEU A 1 171 ? 26.625 -50.75 -32 1 90.12 171 LEU A C 1
ATOM 1336 O O . LEU A 1 171 ? 25.766 -50.688 -31.141 1 90.12 171 LEU A O 1
ATOM 1340 N N . PRO A 1 172 ? 26.219 -50.594 -33.25 1 84.44 172 PRO A N 1
ATOM 1341 C CA . PRO A 1 172 ? 24.922 -50.062 -33.688 1 84.44 172 PRO A CA 1
ATOM 1342 C C . PRO A 1 172 ? 23.797 -51.094 -33.469 1 84.44 172 PRO A C 1
ATOM 1344 O O . PRO A 1 172 ? 22.641 -50.719 -33.281 1 84.44 172 PRO A O 1
ATOM 1347 N N . ALA A 1 173 ? 24.031 -52.438 -33.594 1 85.25 173 ALA A N 1
ATOM 1348 C CA . ALA A 1 173 ? 23.031 -53.469 -33.406 1 85.25 173 ALA A CA 1
ATOM 1349 C C . ALA A 1 173 ? 23.5 -54.531 -32.375 1 85.25 173 ALA A C 1
ATOM 1351 O O . ALA A 1 173 ? 23.781 -55.656 -32.75 1 85.25 173 ALA A O 1
ATOM 1352 N N . PRO A 1 174 ? 23.5 -54 -31.219 1 88.81 174 PRO A N 1
ATOM 1353 C CA . PRO A 1 174 ? 24.062 -54.938 -30.219 1 88.81 174 PRO A CA 1
ATOM 1354 C C . PRO A 1 174 ? 23.172 -56.125 -29.953 1 88.81 174 PRO A C 1
ATOM 1356 O O . PRO A 1 174 ? 21.938 -56 -29.891 1 88.81 174 PRO A O 1
ATOM 1359 N N . THR A 1 175 ? 23.766 -57.281 -29.828 1 86.94 175 THR A N 1
ATOM 1360 C CA . THR A 1 175 ? 23.078 -58.469 -29.344 1 86.94 175 THR A CA 1
ATOM 1361 C C . THR A 1 175 ? 22.953 -58.438 -27.812 1 86.94 175 THR A C 1
ATOM 1363 O O . THR A 1 175 ? 23.625 -57.625 -27.156 1 86.94 175 THR A O 1
ATOM 1366 N N . PRO A 1 176 ? 22.125 -59.281 -27.328 1 87.31 176 PRO A N 1
ATOM 1367 C CA . PRO A 1 176 ? 22.062 -59.375 -25.859 1 87.31 176 PRO A CA 1
ATOM 1368 C C . PRO A 1 176 ? 23.406 -59.688 -25.219 1 87.31 176 PRO A C 1
ATOM 1370 O O . PRO A 1 176 ? 23.703 -59.188 -24.141 1 87.31 176 PRO A O 1
ATOM 1373 N N . GLU A 1 177 ? 24.141 -60.438 -25.922 1 88.5 177 GLU A N 1
ATOM 1374 C CA . GLU A 1 177 ? 25.469 -60.781 -25.406 1 88.5 177 GLU A CA 1
ATOM 1375 C C . GLU A 1 177 ? 26.391 -59.562 -25.406 1 88.5 177 GLU A C 1
ATOM 1377 O O . GLU A 1 177 ? 27.188 -59.406 -24.484 1 88.5 177 GLU A O 1
ATOM 1382 N N . ASP A 1 178 ? 26.219 -58.812 -26.406 1 91.56 178 ASP A N 1
ATOM 1383 C CA . ASP A 1 178 ? 27 -57.562 -26.469 1 91.56 178 ASP A CA 1
ATOM 1384 C C . ASP A 1 178 ? 26.688 -56.656 -25.281 1 91.56 178 ASP A C 1
ATOM 1386 O O . ASP A 1 178 ? 27.594 -56.125 -24.656 1 91.56 178 ASP A O 1
ATOM 1390 N N . LEU A 1 179 ? 25.453 -56.562 -25 1 92.81 179 LEU A N 1
ATOM 1391 C CA . LEU A 1 179 ? 25 -55.656 -23.953 1 92.81 179 LEU A CA 1
ATOM 1392 C C . LEU A 1 179 ? 25.422 -56.156 -22.578 1 92.81 179 LEU A C 1
ATOM 1394 O O . LEU A 1 179 ? 25.625 -55.375 -21.641 1 92.81 179 LEU A O 1
ATOM 1398 N N . ALA A 1 180 ? 25.531 -57.469 -22.453 1 91.12 180 ALA A N 1
ATOM 1399 C CA . ALA A 1 180 ? 25.938 -58.062 -21.188 1 91.12 180 ALA A CA 1
ATOM 1400 C C . ALA A 1 180 ? 27.359 -57.688 -20.828 1 91.12 180 ALA A C 1
ATOM 1402 O O . ALA A 1 180 ? 27.75 -57.719 -19.656 1 91.12 180 ALA A O 1
ATOM 1403 N N . GLY A 1 181 ? 28.062 -57.344 -21.828 1 90.5 181 GLY A N 1
ATOM 1404 C CA . GLY A 1 181 ? 29.438 -56.938 -21.578 1 90.5 181 GLY A CA 1
ATOM 1405 C C . GLY A 1 181 ? 29.594 -55.469 -21.297 1 90.5 181 GLY A C 1
ATOM 1406 O O . GLY A 1 181 ? 30.688 -55 -20.953 1 90.5 181 GLY A O 1
ATOM 1407 N N . LEU A 1 182 ? 28.5 -54.719 -21.375 1 94.31 182 LEU A N 1
ATOM 1408 C CA . LEU A 1 182 ? 28.547 -53.281 -21.219 1 94.31 182 LEU A CA 1
ATOM 1409 C C . LEU A 1 182 ? 27.922 -52.844 -19.891 1 94.31 182 LEU A C 1
ATOM 1411 O O . LEU A 1 182 ? 27.172 -53.625 -19.281 1 94.31 182 LEU A O 1
ATOM 1415 N N . GLU A 1 183 ? 28.312 -51.594 -19.469 1 96.12 183 GLU A N 1
ATOM 1416 C CA . GLU A 1 183 ? 27.641 -50.969 -18.328 1 96.12 183 GLU A CA 1
ATOM 1417 C C . GLU A 1 183 ? 26.328 -50.344 -18.75 1 96.12 183 GLU A C 1
ATOM 1419 O O . GLU A 1 183 ? 26.203 -49.844 -19.859 1 96.12 183 GLU A O 1
ATOM 1424 N N . LEU A 1 184 ? 25.359 -50.406 -17.844 1 96.62 184 LEU A N 1
ATOM 1425 C CA . LEU A 1 184 ? 24.094 -49.719 -18.047 1 96.62 184 LEU A CA 1
ATOM 1426 C C . LEU A 1 184 ? 24.047 -48.438 -17.203 1 96.62 184 LEU A C 1
ATOM 1428 O O . LEU A 1 184 ? 24.281 -48.469 -16 1 96.62 184 LEU A O 1
ATOM 1432 N N . TYR A 1 185 ? 23.719 -47.344 -17.844 1 95 185 TYR A N 1
ATOM 1433 C CA . TYR A 1 185 ? 23.547 -46.062 -17.172 1 95 185 TYR A CA 1
ATOM 1434 C C . TYR A 1 185 ? 22.078 -45.688 -17.047 1 95 185 TYR A C 1
ATOM 1436 O O . TYR A 1 185 ? 21.359 -45.625 -18.047 1 95 185 TYR A O 1
ATOM 1444 N N . VAL A 1 186 ? 21.641 -45.469 -15.789 1 91.62 186 VAL A N 1
ATOM 1445 C CA . VAL A 1 186 ? 20.234 -45.219 -15.531 1 91.62 186 VAL A CA 1
ATOM 1446 C C . VAL A 1 186 ? 20.094 -44.094 -14.5 1 91.62 186 VAL A C 1
ATOM 1448 O O . VAL A 1 186 ? 21.062 -43.719 -13.844 1 91.62 186 VAL A O 1
ATOM 1451 N N . PHE A 1 187 ? 18.859 -43.562 -14.555 1 85.75 187 PHE A N 1
ATOM 1452 C CA . PHE A 1 187 ? 18.5 -42.688 -13.461 1 85.75 187 PHE A CA 1
ATOM 1453 C C . PHE A 1 187 ? 18.016 -43.469 -12.258 1 85.75 187 PHE A C 1
ATOM 1455 O O . PHE A 1 187 ? 17.938 -44.688 -12.305 1 85.75 187 PHE A O 1
ATOM 1462 N N . GLY A 1 188 ? 17.703 -42.719 -11.164 1 84.5 188 GLY A N 1
ATOM 1463 C CA . GLY A 1 188 ? 17.297 -43.375 -9.93 1 84.5 188 GLY A CA 1
ATOM 1464 C C . GLY A 1 188 ? 15.93 -44.031 -10.016 1 84.5 188 GLY A C 1
ATOM 1465 O O . GLY A 1 188 ? 15.227 -43.875 -11.008 1 84.5 188 GLY A O 1
ATOM 1466 N N . HIS A 1 189 ? 15.539 -44.75 -8.992 1 83.88 189 HIS A N 1
ATOM 1467 C CA . HIS A 1 189 ? 14.344 -45.594 -9 1 83.88 189 HIS A CA 1
ATOM 1468 C C . HIS A 1 189 ? 13.078 -44.75 -8.93 1 83.88 189 HIS A C 1
ATOM 1470 O O . HIS A 1 189 ? 11.984 -45.219 -9.203 1 83.88 189 HIS A O 1
ATOM 1476 N N . THR A 1 190 ? 13.273 -43.562 -8.641 1 76.44 190 THR A N 1
ATOM 1477 C CA . THR A 1 190 ? 12.117 -42.688 -8.578 1 76.44 190 THR A CA 1
ATOM 1478 C C . THR A 1 190 ? 11.742 -42.188 -9.969 1 76.44 190 THR A C 1
ATOM 1480 O O . THR A 1 190 ? 10.68 -41.594 -10.156 1 76.44 190 THR A O 1
ATOM 1483 N N . CYS A 1 191 ? 12.586 -42.5 -10.836 1 77.62 191 CYS A N 1
ATOM 1484 C CA . CYS A 1 191 ? 12.367 -42.094 -12.219 1 77.62 191 CYS A CA 1
ATOM 1485 C C . CYS A 1 191 ? 11.492 -43.125 -12.953 1 77.62 191 CYS A C 1
ATOM 1487 O O . CYS A 1 191 ? 11.734 -44.312 -12.875 1 77.62 191 CYS A O 1
ATOM 1489 N N . HIS A 1 192 ? 10.5 -42.594 -13.57 1 78.5 192 HIS A N 1
ATOM 1490 C CA . HIS A 1 192 ? 9.594 -43.469 -14.328 1 78.5 192 HIS A CA 1
ATOM 1491 C C . HIS A 1 192 ? 10.344 -44.219 -15.422 1 78.5 192 HIS A C 1
ATOM 1493 O O . HIS A 1 192 ? 10.102 -45.406 -15.633 1 78.5 192 HIS A O 1
ATOM 1499 N N . TYR A 1 193 ? 11.258 -43.562 -16.078 1 81.69 193 TYR A N 1
ATOM 1500 C CA . TYR A 1 193 ? 12 -44.219 -17.156 1 81.69 193 TYR A CA 1
ATOM 1501 C C . TYR A 1 193 ? 12.836 -45.375 -16.625 1 81.69 193 TYR A C 1
ATOM 1503 O O . TYR A 1 193 ? 13.016 -46.375 -17.312 1 81.69 193 TYR A O 1
ATOM 1511 N N . ARG A 1 194 ? 13.258 -45.156 -15.414 1 84.88 194 ARG A N 1
ATOM 1512 C CA . ARG A 1 194 ? 14.031 -46.219 -14.789 1 84.88 194 ARG A CA 1
ATOM 1513 C C . ARG A 1 194 ? 13.219 -47.5 -14.68 1 84.88 194 ARG A C 1
ATOM 1515 O O . ARG A 1 194 ? 13.711 -48.594 -15 1 84.88 194 ARG A O 1
ATOM 1522 N N . ARG A 1 195 ? 12.031 -47.344 -14.297 1 83.81 195 ARG A N 1
ATOM 1523 C CA . ARG A 1 195 ? 11.164 -48.5 -14.156 1 83.81 195 ARG A CA 1
ATOM 1524 C C . ARG A 1 195 ? 10.922 -49.188 -15.508 1 83.81 195 ARG A C 1
ATOM 1526 O O . ARG A 1 195 ? 10.898 -50.406 -15.594 1 83.81 195 ARG A O 1
ATOM 1533 N N . GLN A 1 196 ? 10.789 -48.438 -16.453 1 85.94 196 GLN A N 1
ATOM 1534 C CA . GLN A 1 196 ? 10.594 -48.969 -17.797 1 85.94 196 GLN A CA 1
ATOM 1535 C C . GLN A 1 196 ? 11.828 -49.719 -18.281 1 85.94 196 GLN A C 1
ATOM 1537 O O . GLN A 1 196 ? 11.719 -50.812 -18.875 1 85.94 196 GLN A O 1
ATOM 1542 N N . VAL A 1 197 ? 12.945 -49.156 -17.984 1 89.75 197 VAL A N 1
ATOM 1543 C CA . VAL A 1 197 ? 14.203 -49.781 -18.391 1 89.75 197 VAL A CA 1
ATOM 1544 C C . VAL A 1 197 ? 14.391 -51.125 -17.656 1 89.75 197 VAL A C 1
ATOM 1546 O O . VAL A 1 197 ? 14.766 -52.125 -18.266 1 89.75 197 VAL A O 1
ATOM 1549 N N . ASP A 1 198 ? 14.039 -51.094 -16.453 1 90.75 198 ASP A N 1
ATOM 1550 C CA . ASP A 1 198 ? 14.164 -52.312 -15.664 1 90.75 198 ASP A CA 1
ATOM 1551 C C . ASP A 1 198 ? 13.266 -53.406 -16.219 1 90.75 198 ASP A C 1
ATOM 1553 O O . ASP A 1 198 ? 13.68 -54.562 -16.328 1 90.75 198 ASP A O 1
ATOM 1557 N N . ARG A 1 199 ? 12.086 -53.031 -16.531 1 89.44 199 ARG A N 1
ATOM 1558 C CA . ARG A 1 199 ? 11.141 -54 -17.078 1 89.44 199 ARG A CA 1
ATOM 1559 C C . ARG A 1 199 ? 11.625 -54.531 -18.422 1 89.44 199 ARG A C 1
ATOM 1561 O O . ARG A 1 199 ? 11.555 -55.75 -18.672 1 89.44 199 ARG A O 1
ATOM 1568 N N . TRP A 1 200 ? 12.109 -53.656 -19.172 1 90.19 200 TRP A N 1
ATOM 1569 C CA . TRP A 1 200 ? 12.625 -54.062 -20.484 1 90.19 200 TRP A CA 1
ATOM 1570 C C . TRP A 1 200 ? 13.789 -55.031 -20.344 1 90.19 200 TRP A C 1
ATOM 1572 O O . TRP A 1 200 ? 13.859 -56.031 -21.047 1 90.19 200 TRP A O 1
ATOM 1582 N N . LEU A 1 201 ? 14.695 -54.781 -19.453 1 91.44 201 LEU A N 1
ATOM 1583 C CA . LEU A 1 201 ? 15.844 -55.656 -19.203 1 91.44 201 LEU A CA 1
ATOM 1584 C C . LEU A 1 201 ? 15.391 -57.031 -18.781 1 91.44 201 LEU A C 1
ATOM 1586 O O . LEU A 1 201 ? 15.914 -58.062 -19.266 1 91.44 201 LEU A O 1
ATOM 1590 N N . ALA A 1 202 ? 14.453 -57.062 -17.953 1 91.62 202 ALA A N 1
ATOM 1591 C CA . ALA A 1 202 ? 13.938 -58.312 -17.438 1 91.62 202 ALA A CA 1
ATOM 1592 C C . ALA A 1 202 ? 13.266 -59.125 -18.531 1 91.62 202 ALA A C 1
ATOM 1594 O O . ALA A 1 202 ? 13.516 -60.344 -18.672 1 91.62 202 ALA A O 1
ATOM 1595 N N . GLU A 1 203 ? 12.5 -58.469 -19.312 1 90.75 203 GLU A N 1
ATOM 1596 C CA . GLU A 1 203 ? 11.742 -59.125 -20.375 1 90.75 203 GLU A CA 1
ATOM 1597 C C . GLU A 1 203 ? 12.656 -59.625 -21.484 1 90.75 203 GLU A C 1
ATOM 1599 O O . GLU A 1 203 ? 12.367 -60.625 -22.156 1 90.75 203 GLU A O 1
ATOM 1604 N N . SER A 1 204 ? 13.719 -58.906 -21.656 1 87.62 204 SER A N 1
ATOM 1605 C CA . SER A 1 204 ? 14.633 -59.219 -22.75 1 87.62 204 SER A CA 1
ATOM 1606 C C . SER A 1 204 ? 15.781 -60.125 -22.266 1 87.62 204 SER A C 1
ATOM 1608 O O . SER A 1 204 ? 16.672 -60.438 -23.047 1 87.62 204 SER A O 1
ATOM 1610 N N . ALA A 1 205 ? 15.828 -60.438 -21.062 1 88.81 205 ALA A N 1
ATOM 1611 C CA . ALA A 1 205 ? 16.859 -61.281 -20.453 1 88.81 205 ALA A CA 1
ATOM 1612 C C . ALA A 1 205 ? 18.25 -60.719 -20.688 1 88.81 205 ALA A C 1
ATOM 1614 O O . ALA A 1 205 ? 19.172 -61.438 -21.047 1 88.81 205 ALA A O 1
ATOM 1615 N N . ILE A 1 206 ? 18.297 -59.438 -20.578 1 90 206 ILE A N 1
ATOM 1616 C CA . ILE A 1 206 ? 19.562 -58.75 -20.719 1 90 206 ILE A CA 1
ATOM 1617 C C . ILE A 1 206 ? 20.141 -58.438 -19.328 1 90 206 ILE A C 1
ATOM 1619 O O . ILE A 1 206 ? 19.453 -57.906 -18.469 1 90 206 ILE A O 1
ATOM 1623 N N . GLN A 1 207 ? 21.391 -58.906 -19.125 1 93.25 207 GLN A N 1
ATOM 1624 C CA . GLN A 1 207 ? 22.078 -58.594 -17.875 1 93.25 207 GLN A CA 1
ATOM 1625 C C . GLN A 1 207 ? 23.359 -57.812 -18.125 1 93.25 207 GLN A C 1
ATOM 1627 O O . GLN A 1 207 ? 24.406 -58.375 -18.422 1 93.25 207 GLN A O 1
ATOM 1632 N N . PRO A 1 208 ? 23.25 -56.531 -17.891 1 94.56 208 PRO A N 1
ATOM 1633 C CA . PRO A 1 208 ? 24.453 -55.719 -18.109 1 94.56 208 PRO A CA 1
ATOM 1634 C C . PRO A 1 208 ? 25.578 -56.062 -17.125 1 94.56 208 PRO A C 1
ATOM 1636 O O . PRO A 1 208 ? 25.312 -56.625 -16.062 1 94.56 208 PRO A O 1
ATOM 1639 N N . ARG A 1 209 ? 26.703 -55.688 -17.531 1 94.56 209 ARG A N 1
ATOM 1640 C CA . ARG A 1 209 ? 27.859 -55.938 -16.672 1 94.56 209 ARG A CA 1
ATOM 1641 C C . ARG A 1 209 ? 27.688 -55.25 -15.328 1 94.56 209 ARG A C 1
ATOM 1643 O O . ARG A 1 209 ? 28.047 -55.844 -14.289 1 94.56 209 ARG A O 1
ATOM 1650 N N . ALA A 1 210 ? 27.234 -54.094 -15.359 1 95.44 210 ALA A N 1
ATOM 1651 C CA . ALA A 1 210 ? 26.969 -53.281 -14.18 1 95.44 210 ALA A CA 1
ATOM 1652 C C . ALA A 1 210 ? 25.906 -52.219 -14.477 1 95.44 210 ALA A C 1
ATOM 1654 O O . ALA A 1 210 ? 25.703 -51.844 -15.633 1 95.44 210 ALA A O 1
ATOM 1655 N N . THR A 1 211 ? 25.203 -51.875 -13.438 1 95.19 211 THR A N 1
ATOM 1656 C CA . THR A 1 211 ? 24.234 -50.781 -13.531 1 95.19 211 THR A CA 1
ATOM 1657 C C . THR A 1 211 ? 24.688 -49.594 -12.695 1 95.19 211 THR A C 1
ATOM 1659 O O . THR A 1 211 ? 24.875 -49.719 -11.484 1 95.19 211 THR A O 1
ATOM 1662 N N . LEU A 1 212 ? 24.875 -48.438 -13.352 1 94.69 212 LEU A N 1
ATOM 1663 C CA . LEU A 1 212 ? 25.328 -47.219 -12.68 1 94.69 212 LEU A CA 1
ATOM 1664 C C . LEU A 1 212 ? 24.266 -46.125 -12.766 1 94.69 212 LEU A C 1
ATOM 1666 O O . LEU A 1 212 ? 23.703 -45.875 -13.836 1 94.69 212 LEU A O 1
ATOM 1670 N N . GLU A 1 213 ? 24.016 -45.531 -11.609 1 93.62 213 GLU A N 1
ATOM 1671 C CA . GLU A 1 213 ? 23.094 -44.406 -11.578 1 93.62 213 GLU A CA 1
ATOM 1672 C C . GLU A 1 213 ? 23.828 -43.094 -11.883 1 93.62 213 GLU A C 1
ATOM 1674 O O . GLU A 1 213 ? 24.766 -42.719 -11.172 1 93.62 213 GLU A O 1
ATOM 1679 N N . ILE A 1 214 ? 23.422 -42.469 -13.008 1 90.31 214 ILE A N 1
ATOM 1680 C CA . ILE A 1 214 ? 23.953 -41.156 -13.43 1 90.31 214 ILE A CA 1
ATOM 1681 C C . ILE A 1 214 ? 22.812 -40.188 -13.648 1 90.31 214 ILE A C 1
ATOM 1683 O O . ILE A 1 214 ? 22.031 -40.344 -14.602 1 90.31 214 ILE A O 1
ATOM 1687 N N . GLU A 1 215 ? 22.734 -39.219 -12.797 1 81.44 215 GLU A N 1
ATOM 1688 C CA . GLU A 1 215 ? 21.609 -38.281 -12.859 1 81.44 215 GLU A CA 1
ATOM 1689 C C . GLU A 1 215 ? 21.938 -37.094 -13.773 1 81.44 215 GLU A C 1
ATOM 1691 O O . GLU A 1 215 ? 21.703 -35.938 -13.398 1 81.44 215 GLU A O 1
ATOM 1696 N N . SER A 1 216 ? 22.609 -37.344 -14.852 1 86.94 216 SER A N 1
ATOM 1697 C CA . SER A 1 216 ? 22.984 -36.312 -15.836 1 86.94 216 SER A CA 1
ATOM 1698 C C . SER A 1 216 ? 23.062 -36.906 -17.234 1 86.94 216 SER A C 1
ATOM 1700 O O . SER A 1 216 ? 23.891 -37.781 -17.516 1 86.94 216 SER A O 1
ATOM 1702 N N . TYR A 1 217 ? 22.234 -36.344 -18.047 1 86.06 217 TYR A N 1
ATOM 1703 C CA . TYR A 1 217 ? 22.234 -36.875 -19.406 1 86.06 217 TYR A CA 1
ATOM 1704 C C . TYR A 1 217 ? 23.562 -36.594 -20.109 1 86.06 217 TYR A C 1
ATOM 1706 O O . TYR A 1 217 ? 24.125 -37.469 -20.75 1 86.06 217 TYR A O 1
ATOM 1714 N N . PRO A 1 218 ? 24.047 -35.375 -19.938 1 85.5 218 PRO A N 1
ATOM 1715 C CA . PRO A 1 218 ? 25.344 -35.125 -20.562 1 85.5 218 PRO A CA 1
ATOM 1716 C C . PRO A 1 218 ? 26.406 -36.125 -20.125 1 85.5 218 PRO A C 1
ATOM 1718 O O . PRO A 1 218 ? 27.188 -36.594 -20.953 1 85.5 218 PRO A O 1
ATOM 1721 N N . SER A 1 219 ? 26.375 -36.406 -18.875 1 89.75 219 SER A N 1
ATOM 1722 C CA . SER A 1 219 ? 27.359 -37.375 -18.359 1 89.75 219 SER A CA 1
ATOM 1723 C C . SER A 1 219 ? 27.109 -38.781 -18.906 1 89.75 219 SER A C 1
ATOM 1725 O O . SER A 1 219 ? 28.062 -39.469 -19.25 1 89.75 219 SER A O 1
ATOM 1727 N N . LEU A 1 220 ? 25.922 -39.062 -18.984 1 91.5 220 LEU A N 1
ATOM 1728 C CA . LEU A 1 220 ? 25.531 -40.344 -19.531 1 91.5 220 LEU A CA 1
ATOM 1729 C C . LEU A 1 220 ? 26.031 -40.5 -20.953 1 91.5 220 LEU A C 1
ATOM 1731 O O . LEU A 1 220 ? 26.672 -41.5 -21.297 1 91.5 220 LEU A O 1
ATOM 1735 N N . PHE A 1 221 ? 25.844 -39.531 -21.719 1 90.88 221 PHE A N 1
ATOM 1736 C CA . PHE A 1 221 ? 26.234 -39.594 -23.125 1 90.88 221 PHE A CA 1
ATOM 1737 C C . PHE A 1 221 ? 27.75 -39.625 -23.266 1 90.88 221 PHE A C 1
ATOM 1739 O O . PHE A 1 221 ? 28.297 -40.312 -24.141 1 90.88 221 PHE A O 1
ATOM 1746 N N . ALA A 1 222 ? 28.391 -38.844 -22.438 1 91.19 222 ALA A N 1
ATOM 1747 C CA . ALA A 1 222 ? 29.844 -38.844 -22.469 1 91.19 222 ALA A CA 1
ATOM 1748 C C . ALA A 1 222 ? 30.406 -40.25 -22.219 1 91.19 222 ALA A C 1
ATOM 1750 O O . ALA A 1 222 ? 31.344 -40.688 -22.906 1 91.19 222 ALA A O 1
ATOM 1751 N N . CYS A 1 223 ? 29.844 -40.938 -21.328 1 93.88 223 CYS A N 1
ATOM 1752 C CA . CYS A 1 223 ? 30.281 -42.281 -21 1 93.88 223 CYS A CA 1
ATOM 1753 C C . CYS A 1 223 ? 30 -43.25 -22.156 1 93.88 223 CYS A C 1
ATOM 1755 O O . CYS A 1 223 ? 30.828 -44.094 -22.469 1 93.88 223 CYS A O 1
ATOM 1757 N N . ILE A 1 224 ? 28.906 -43.094 -22.781 1 93.69 224 ILE A N 1
ATOM 1758 C CA . ILE A 1 224 ? 28.516 -43.969 -23.891 1 93.69 224 ILE A CA 1
ATOM 1759 C C . ILE A 1 224 ? 29.469 -43.719 -25.078 1 93.69 224 ILE A C 1
ATOM 1761 O O . ILE A 1 224 ? 29.922 -44.656 -25.703 1 93.69 224 ILE A O 1
ATOM 1765 N N . GLU A 1 225 ? 29.75 -42.469 -25.312 1 91.94 225 GLU A N 1
ATOM 1766 C CA . GLU A 1 225 ? 30.641 -42.125 -26.406 1 91.94 225 GLU A CA 1
ATOM 1767 C C . GLU A 1 225 ? 32.062 -42.656 -26.188 1 91.94 225 GLU A C 1
ATOM 1769 O O . GLU A 1 225 ? 32.781 -42.906 -27.141 1 91.94 225 GLU A O 1
ATOM 1774 N N . ALA A 1 226 ? 32.344 -42.844 -24.984 1 92.38 226 ALA A N 1
ATOM 1775 C CA . ALA A 1 226 ? 33.656 -43.406 -24.609 1 92.38 226 ALA A CA 1
ATOM 1776 C C . ALA A 1 226 ? 33.688 -44.906 -24.766 1 92.38 226 ALA A C 1
ATOM 1778 O O . ALA A 1 226 ? 34.719 -45.562 -24.609 1 92.38 226 ALA A O 1
ATOM 1779 N N . GLY A 1 227 ? 32.531 -45.5 -25 1 92.12 227 GLY A N 1
ATOM 1780 C CA . GLY A 1 227 ? 32.438 -46.938 -25.281 1 92.12 227 GLY A CA 1
ATOM 1781 C C . GLY A 1 227 ? 32.281 -47.781 -24.031 1 92.12 227 GLY A C 1
ATOM 1782 O O . GLY A 1 227 ? 32.469 -49 -24.078 1 92.12 227 GLY A O 1
ATOM 1783 N N . LEU A 1 228 ? 31.797 -47.188 -22.984 1 90.19 228 LEU A N 1
ATOM 1784 C CA . LEU A 1 228 ? 31.828 -47.844 -21.688 1 90.19 228 LEU A CA 1
ATOM 1785 C C . LEU A 1 228 ? 30.5 -48.531 -21.406 1 90.19 228 LEU A C 1
ATOM 1787 O O . LEU A 1 228 ? 30.438 -49.469 -20.594 1 90.19 228 LEU A O 1
ATOM 1791 N N . GLY A 1 229 ? 29.547 -48.031 -22.047 1 95.75 229 GLY A N 1
ATOM 1792 C CA . GLY A 1 229 ? 28.25 -48.562 -21.688 1 95.75 229 GLY A CA 1
ATOM 1793 C C . GLY A 1 229 ? 27.141 -48.062 -22.609 1 95.75 229 GLY A C 1
ATOM 1794 O O . GLY A 1 229 ? 27.406 -47.562 -23.688 1 95.75 229 GLY A O 1
ATOM 1795 N N . PHE A 1 230 ? 25.859 -48.406 -22.172 1 95.75 230 PHE A N 1
ATOM 1796 C CA . PHE A 1 230 ? 24.672 -48.031 -22.938 1 95.75 230 PHE A CA 1
ATOM 1797 C C . PHE A 1 230 ? 23.578 -47.5 -22 1 95.75 230 PHE A C 1
ATOM 1799 O O . PHE A 1 230 ? 23.734 -47.531 -20.781 1 95.75 230 PHE A O 1
ATOM 1806 N N . ALA A 1 231 ? 22.562 -46.875 -22.578 1 95 231 ALA A N 1
ATOM 1807 C CA . ALA A 1 231 ? 21.438 -46.344 -21.812 1 95 231 ALA A CA 1
ATOM 1808 C C . ALA A 1 231 ? 20.172 -46.281 -22.656 1 95 231 ALA A C 1
ATOM 1810 O O . ALA A 1 231 ? 20.203 -46.531 -23.859 1 95 231 ALA A O 1
ATOM 1811 N N . CYS A 1 232 ? 19.078 -46.156 -21.953 1 92.25 232 CYS A N 1
ATOM 1812 C CA . CYS A 1 232 ? 17.812 -45.844 -22.594 1 92.25 232 CYS A CA 1
ATOM 1813 C C . CYS A 1 232 ? 17.359 -44.438 -22.25 1 92.25 232 CYS A C 1
ATOM 1815 O O . CYS A 1 232 ? 17.156 -44.094 -21.078 1 92.25 232 CYS A O 1
ATOM 1817 N N . VAL A 1 233 ? 17.297 -43.656 -23.25 1 89.81 233 VAL A N 1
ATOM 1818 C CA . VAL A 1 233 ? 17.047 -42.219 -23 1 89.81 233 VAL A CA 1
ATOM 1819 C C . VAL A 1 233 ? 15.867 -41.75 -23.844 1 89.81 233 VAL A C 1
ATOM 1821 O O . VAL A 1 233 ? 15.578 -42.312 -24.891 1 89.81 233 VAL A O 1
ATOM 1824 N N . PRO A 1 234 ? 15.219 -40.719 -23.391 1 88.88 234 PRO A N 1
ATOM 1825 C CA . PRO A 1 234 ? 14.148 -40.125 -24.203 1 88.88 234 PRO A CA 1
ATOM 1826 C C . PRO A 1 234 ? 14.633 -39.625 -25.562 1 88.88 234 PRO A C 1
ATOM 1828 O O . PRO A 1 234 ? 15.711 -39.031 -25.641 1 88.88 234 PRO A O 1
ATOM 1831 N N . GLU A 1 235 ? 13.82 -39.875 -26.531 1 89.31 235 GLU A N 1
ATOM 1832 C CA . GLU A 1 235 ? 14.156 -39.531 -27.922 1 89.31 235 GLU A CA 1
ATOM 1833 C C . GLU A 1 235 ? 14.445 -38.031 -28.047 1 89.31 235 GLU A C 1
ATOM 1835 O O . GLU A 1 235 ? 15.312 -37.625 -28.828 1 89.31 235 GLU A O 1
ATOM 1840 N N . SER A 1 236 ? 13.781 -37.25 -27.281 1 88.38 236 SER A N 1
ATOM 1841 C CA . SER A 1 236 ? 13.922 -35.812 -27.375 1 88.38 236 SER A CA 1
ATOM 1842 C C . SER A 1 236 ? 15.328 -35.344 -27 1 88.38 236 SER A C 1
ATOM 1844 O O . SER A 1 236 ? 15.82 -34.344 -27.5 1 88.38 236 SER A O 1
ATOM 1846 N N . PHE A 1 237 ? 15.992 -36.094 -26.109 1 86.19 237 PHE A N 1
ATOM 1847 C CA . PHE A 1 237 ? 17.359 -35.75 -25.734 1 86.19 237 PHE A CA 1
ATOM 1848 C C . PHE A 1 237 ? 18.328 -36.094 -26.859 1 86.19 237 PHE A C 1
ATOM 1850 O O . PHE A 1 237 ? 19.344 -35.406 -27.047 1 86.19 237 PHE A O 1
ATOM 1857 N N . VAL A 1 238 ? 18.016 -37.125 -27.516 1 87.94 238 VAL A N 1
ATOM 1858 C CA . VAL A 1 238 ? 18.859 -37.531 -28.641 1 87.94 238 VAL A CA 1
ATOM 1859 C C . VAL A 1 238 ? 18.734 -36.531 -29.781 1 87.94 238 VAL A C 1
ATOM 1861 O O . VAL A 1 238 ? 19.734 -36.156 -30.406 1 87.94 238 VAL A O 1
ATOM 1864 N N . ALA A 1 239 ? 17.516 -36.156 -30.047 1 85.12 239 ALA A N 1
ATOM 1865 C CA . ALA A 1 239 ? 17.219 -35.281 -31.156 1 85.12 239 ALA A CA 1
ATOM 1866 C C . ALA A 1 239 ? 17.906 -33.938 -31 1 85.12 239 ALA A C 1
ATOM 1868 O O . ALA A 1 239 ? 18.234 -33.25 -31.984 1 85.12 239 ALA A O 1
ATOM 1869 N N . ARG A 1 240 ? 18.156 -33.562 -29.859 1 80.81 240 ARG A N 1
ATOM 1870 C CA . ARG A 1 240 ? 18.75 -32.25 -29.594 1 80.81 240 ARG A CA 1
ATOM 1871 C C . ARG A 1 240 ? 20.266 -32.281 -29.734 1 80.81 240 ARG A C 1
ATOM 1873 O O . ARG A 1 240 ? 20.906 -31.25 -29.797 1 80.81 240 ARG A O 1
ATOM 1880 N N . ARG A 1 241 ? 20.75 -33.438 -29.828 1 79.5 241 ARG A N 1
ATOM 1881 C CA . ARG A 1 241 ? 22.203 -33.562 -29.969 1 79.5 241 ARG A CA 1
ATOM 1882 C C . ARG A 1 241 ? 22.625 -33.438 -31.422 1 79.5 241 ARG A C 1
ATOM 1884 O O . ARG A 1 241 ? 21.969 -33.969 -32.312 1 79.5 241 ARG A O 1
ATOM 1891 N N . PRO A 1 242 ? 23.609 -32.562 -31.734 1 69.94 242 PRO A N 1
ATOM 1892 C CA . PRO A 1 242 ? 24.062 -32.344 -33.125 1 69.94 242 PRO A CA 1
ATOM 1893 C C . PRO A 1 242 ? 24.391 -33.625 -33.875 1 69.94 242 PRO A C 1
ATOM 1895 O O . PRO A 1 242 ? 24.859 -34.594 -33.25 1 69.94 2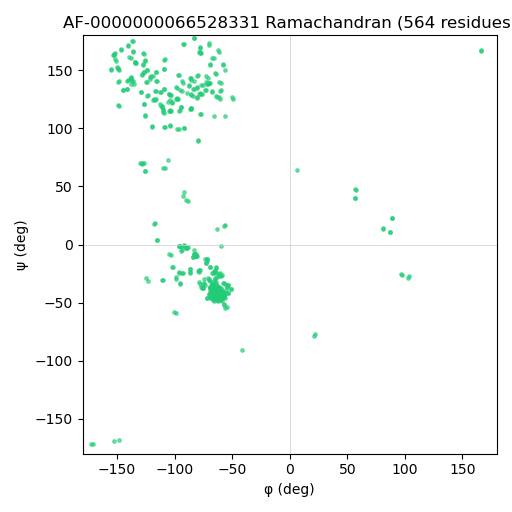42 PRO A O 1
ATOM 1898 N N . SER A 1 243 ? 23.781 -33.938 -35.188 1 59.53 243 SER A N 1
ATOM 1899 C CA . SER A 1 243 ? 23.859 -35.094 -36.094 1 59.53 243 SER A CA 1
ATOM 1900 C C . SER A 1 243 ? 25.312 -35.375 -36.5 1 59.53 243 SER A C 1
ATOM 1902 O O . SER A 1 243 ? 25.625 -36.469 -36.938 1 59.53 243 SER A O 1
ATOM 1904 N N . THR A 1 244 ? 26.141 -34.5 -36.844 1 52.91 244 THR A N 1
ATOM 1905 C CA . THR A 1 244 ? 27.266 -34.875 -37.719 1 52.91 244 THR A CA 1
ATOM 1906 C C . THR A 1 244 ? 27.844 -36.219 -37.281 1 52.91 244 THR A C 1
ATOM 1908 O O . THR A 1 244 ? 28.031 -37.094 -38.125 1 52.91 244 THR A O 1
ATOM 1911 N N . ARG A 1 245 ? 28.859 -36.438 -36.375 1 61.34 245 ARG A N 1
ATOM 1912 C CA . ARG A 1 245 ? 29.562 -37.625 -35.938 1 61.34 245 ARG A CA 1
ATOM 1913 C C . ARG A 1 245 ? 29.109 -38.031 -34.531 1 61.34 245 ARG A C 1
ATOM 1915 O O . ARG A 1 245 ? 29.797 -37.719 -33.562 1 61.34 245 ARG A O 1
ATOM 1922 N N . ARG A 1 246 ? 27.797 -38.594 -34.438 1 71.62 246 ARG A N 1
ATOM 1923 C CA . ARG A 1 246 ? 27.359 -38.938 -33.062 1 71.62 246 ARG A CA 1
ATOM 1924 C C . ARG A 1 246 ? 28.203 -40.062 -32.5 1 71.62 246 ARG A C 1
ATOM 1926 O O . ARG A 1 246 ? 28.469 -41.062 -33.156 1 71.62 246 ARG A O 1
ATOM 1933 N N . GLY A 1 247 ? 29 -39.812 -31.562 1 84.56 247 GLY A N 1
ATOM 1934 C CA . GLY A 1 247 ? 29.781 -40.844 -30.875 1 84.56 247 GLY A CA 1
ATOM 1935 C C . GLY A 1 247 ? 28.938 -41.938 -30.281 1 84.56 247 GLY A C 1
ATOM 1936 O O . GLY A 1 247 ? 29.391 -42.656 -29.391 1 84.56 247 GLY A O 1
ATOM 1937 N N . PHE A 1 248 ? 27.656 -41.938 -30.812 1 91.88 248 PHE A N 1
ATOM 1938 C CA . PHE A 1 248 ? 26.766 -42.969 -30.297 1 91.88 248 PHE A CA 1
ATOM 1939 C C . PHE A 1 248 ? 25.719 -43.344 -31.328 1 91.88 248 PHE A C 1
ATOM 1941 O O . PHE A 1 248 ? 25.578 -42.688 -32.344 1 91.88 248 PHE A O 1
ATOM 1948 N N . HIS A 1 249 ? 25.109 -44.5 -31.219 1 92.44 249 HIS A N 1
ATOM 1949 C CA . HIS A 1 249 ? 23.953 -44.938 -32 1 92.44 249 HIS A CA 1
ATOM 1950 C C . HIS A 1 249 ? 22.703 -45 -31.141 1 92.44 249 HIS A C 1
ATOM 1952 O O . HIS A 1 249 ? 22.75 -45.438 -29.984 1 92.44 249 HIS A O 1
ATOM 1958 N N . ALA A 1 250 ? 21.609 -44.469 -31.656 1 92.25 250 ALA A N 1
ATOM 1959 C CA . ALA A 1 250 ? 20.328 -44.469 -30.953 1 92.25 250 ALA A CA 1
ATOM 1960 C C . ALA A 1 250 ? 19.25 -45.125 -31.781 1 92.25 250 ALA A C 1
ATOM 1962 O O . ALA A 1 250 ? 19.062 -44.812 -32.969 1 92.25 250 ALA A O 1
ATOM 1963 N N . GLU A 1 251 ? 18.547 -46.094 -31.203 1 90.31 251 GLU A N 1
ATOM 1964 C CA . GLU A 1 251 ? 17.5 -46.781 -31.953 1 90.31 251 GLU A CA 1
ATOM 1965 C C . GLU A 1 251 ? 16.359 -47.219 -31.031 1 90.31 251 GLU A C 1
ATOM 1967 O O . GLU A 1 251 ? 16.578 -47.5 -29.859 1 90.31 251 GLU A O 1
ATOM 1972 N N . PRO A 1 252 ? 15.211 -47.25 -31.641 1 90.38 252 PRO A N 1
ATOM 1973 C CA . PRO A 1 252 ? 14.094 -47.812 -30.875 1 90.38 252 PRO A CA 1
ATOM 1974 C C . PRO A 1 252 ? 14.234 -49.312 -30.672 1 90.38 252 PRO A C 1
ATOM 1976 O O . PRO A 1 252 ? 14.781 -50.031 -31.516 1 90.38 252 PRO A O 1
ATOM 1979 N N . VAL A 1 253 ? 13.906 -49.719 -29.5 1 85.19 253 VAL A N 1
ATOM 1980 C CA . VAL A 1 253 ? 13.93 -51.156 -29.25 1 85.19 253 VAL A CA 1
ATOM 1981 C C . VAL A 1 253 ? 12.547 -51.656 -28.812 1 85.19 253 VAL A C 1
ATOM 1983 O O . VAL A 1 253 ? 11.805 -50.906 -28.156 1 85.19 253 VAL A O 1
ATOM 1986 N N . ALA A 1 254 ? 12.227 -52.844 -29.281 1 82.25 254 ALA A N 1
ATOM 1987 C CA . ALA A 1 254 ? 10.953 -53.469 -28.922 1 82.25 254 ALA A CA 1
ATOM 1988 C C . ALA A 1 254 ? 10.852 -53.656 -27.406 1 82.25 254 ALA A C 1
ATOM 1990 O O . ALA A 1 254 ? 11.805 -54.094 -26.766 1 82.25 254 ALA A O 1
ATOM 1991 N N . GLY A 1 255 ? 9.742 -53.281 -26.844 1 79.31 255 GLY A N 1
ATOM 1992 C CA . GLY A 1 255 ? 9.508 -53.469 -25.422 1 79.31 255 GLY A CA 1
ATOM 1993 C C . GLY A 1 255 ? 9.68 -52.188 -24.609 1 79.31 255 GLY A C 1
ATOM 1994 O O . GLY A 1 255 ? 9.227 -52.125 -23.469 1 79.31 255 GLY A O 1
ATOM 1995 N N . LEU A 1 256 ? 10.539 -51.375 -25.172 1 79.44 256 LEU A N 1
ATOM 1996 C CA . LEU A 1 256 ? 10.648 -50.094 -24.5 1 79.44 256 LEU A CA 1
ATOM 1997 C C . LEU A 1 256 ? 9.492 -49.188 -24.891 1 79.44 256 LEU A C 1
ATOM 1999 O O . LEU A 1 256 ? 9.398 -48.75 -26.047 1 79.44 256 LEU A O 1
ATOM 2003 N N . ASP A 1 257 ? 8.398 -49.219 -24.188 1 68.19 257 ASP A N 1
ATOM 2004 C CA . ASP A 1 257 ? 7.094 -48.625 -24.438 1 68.19 257 ASP A CA 1
ATOM 2005 C C . ASP A 1 257 ? 7.191 -47.125 -24.5 1 68.19 257 ASP A C 1
ATOM 2007 O O . ASP A 1 257 ? 8.211 -46.531 -24.125 1 68.19 257 ASP A O 1
ATOM 2011 N N . SER A 1 258 ? 6.125 -46.625 -24.969 1 71.31 258 SER A N 1
ATOM 2012 C CA . SER A 1 258 ? 5.914 -45.188 -25.031 1 71.31 258 SER A CA 1
ATOM 2013 C C . SER A 1 258 ? 5.875 -44.562 -23.641 1 71.31 258 SER A C 1
ATOM 2015 O O . SER A 1 258 ? 5.363 -45.188 -22.703 1 71.31 258 SER A O 1
ATOM 2017 N N . SER A 1 259 ? 6.703 -43.531 -23.469 1 79.44 259 SER A N 1
ATOM 2018 C CA . SER A 1 259 ? 6.656 -42.75 -22.25 1 79.44 259 SER A CA 1
ATOM 2019 C C . SER A 1 259 ? 6.09 -41.344 -22.531 1 79.44 259 SER A C 1
ATOM 2021 O O . SER A 1 259 ? 6.766 -40.344 -22.312 1 79.44 259 SER A O 1
ATOM 2023 N N . ASP A 1 260 ? 4.848 -41.438 -22.891 1 88.38 260 ASP A N 1
ATOM 2024 C CA . ASP A 1 260 ? 4.203 -40.188 -23.281 1 88.38 260 ASP A CA 1
ATOM 2025 C C . ASP A 1 260 ? 4.113 -39.219 -22.094 1 88.38 260 ASP A C 1
ATOM 2027 O O . ASP A 1 260 ? 4.055 -39.656 -20.938 1 88.38 260 ASP A O 1
ATOM 2031 N N . ILE A 1 261 ? 4.203 -38 -22.422 1 92.19 261 ILE A N 1
ATOM 2032 C CA . ILE A 1 261 ? 4.062 -36.938 -21.438 1 92.19 261 ILE A CA 1
ATOM 2033 C C . ILE A 1 261 ? 2.643 -36.375 -21.484 1 92.19 261 ILE A C 1
ATOM 2035 O O . ILE A 1 261 ? 2.1 -36.125 -22.562 1 92.19 261 ILE A O 1
ATOM 2039 N N . HIS A 1 262 ? 2.078 -36.188 -20.328 1 94.56 262 HIS A N 1
ATOM 2040 C CA . HIS A 1 262 ? 0.689 -35.75 -20.234 1 94.56 262 HIS A CA 1
ATOM 2041 C C . HIS A 1 262 ? 0.556 -34.5 -19.359 1 94.56 262 HIS A C 1
ATOM 2043 O O . HIS A 1 262 ? 1.332 -34.312 -18.422 1 94.56 262 HIS A O 1
ATOM 2049 N N . PHE A 1 263 ? -0.461 -33.719 -19.766 1 96.38 263 PHE A N 1
ATOM 2050 C CA . PHE A 1 263 ? -1.016 -32.781 -18.797 1 96.38 263 PHE A CA 1
ATOM 2051 C C . PHE A 1 263 ? -1.911 -33.5 -17.797 1 96.38 263 PHE A C 1
ATOM 2053 O O . PHE A 1 263 ? -2.748 -34.312 -18.172 1 96.38 263 PHE A O 1
ATOM 2060 N N . VAL A 1 264 ? -1.671 -33.25 -16.578 1 96.25 264 VAL A N 1
ATOM 2061 C CA . VAL A 1 264 ? -2.527 -33.844 -15.547 1 96.25 264 VAL A CA 1
ATOM 2062 C C . VAL A 1 264 ? -3 -32.75 -14.594 1 96.25 264 VAL A C 1
ATOM 2064 O O . VAL A 1 264 ? -2.201 -31.922 -14.133 1 96.25 264 VAL A O 1
ATOM 2067 N N . TRP A 1 265 ? -4.262 -32.688 -14.32 1 95.69 265 TRP A N 1
ATOM 2068 C CA . TRP A 1 265 ? -4.859 -31.719 -13.414 1 95.69 265 TRP A CA 1
ATOM 2069 C C . TRP A 1 265 ? -6.047 -32.312 -12.672 1 95.69 265 TRP A C 1
ATOM 2071 O O . TRP A 1 265 ? -6.449 -33.438 -12.945 1 95.69 265 TRP A O 1
ATOM 2081 N N . ARG A 1 266 ? -6.484 -31.656 -11.703 1 93.25 266 ARG A N 1
ATOM 2082 C CA . ARG A 1 266 ? -7.66 -32.125 -10.984 1 93.25 266 ARG A CA 1
ATOM 2083 C C . ARG A 1 266 ? -8.922 -31.953 -11.82 1 93.25 266 ARG A C 1
ATOM 2085 O O . ARG A 1 266 ? -9.133 -30.891 -12.414 1 93.25 266 ARG A O 1
ATOM 2092 N N . LYS A 1 267 ? -9.781 -32.906 -11.812 1 90.88 267 LYS A N 1
ATOM 2093 C CA . LYS A 1 267 ? -10.969 -32.938 -12.656 1 90.88 267 LYS A CA 1
ATOM 2094 C C . LYS A 1 267 ? -11.898 -31.766 -12.344 1 90.88 267 LYS A C 1
ATOM 2096 O O . LYS A 1 267 ? -12.461 -31.156 -13.258 1 90.88 267 LYS A O 1
ATOM 2101 N N . GLN A 1 268 ? -12.07 -31.469 -11.086 1 86.5 268 GLN A N 1
ATOM 2102 C CA . GLN A 1 268 ? -12.992 -30.422 -10.664 1 86.5 268 GLN A CA 1
ATOM 2103 C C . GLN A 1 268 ? -12.273 -29.078 -10.531 1 86.5 268 GLN A C 1
ATOM 2105 O O . GLN A 1 268 ? -12.578 -28.297 -9.625 1 86.5 268 GLN A O 1
ATOM 2110 N N . GLN A 1 269 ? -11.43 -28.844 -11.5 1 86.44 269 GLN A N 1
ATOM 2111 C CA . GLN A 1 269 ? -10.734 -27.562 -11.438 1 86.44 269 GLN A CA 1
ATOM 2112 C C . GLN A 1 269 ? -11.656 -26.406 -11.852 1 86.44 269 GLN A C 1
ATOM 2114 O O . GLN A 1 269 ? -12.414 -26.531 -12.82 1 86.44 269 GLN A O 1
ATOM 2119 N N . ALA A 1 270 ? -11.648 -25.25 -11.148 1 85.06 270 ALA A N 1
ATOM 2120 C CA . ALA A 1 270 ? -12.578 -24.141 -11.367 1 85.06 270 ALA A CA 1
ATOM 2121 C C . ALA A 1 270 ? -11.906 -23.016 -12.133 1 85.06 270 ALA A C 1
ATOM 2123 O O . ALA A 1 270 ? -12.586 -22.125 -12.672 1 85.06 270 ALA A O 1
ATOM 2124 N N . SER A 1 271 ? -10.648 -23.031 -12.344 1 91.81 271 SER A N 1
ATOM 2125 C CA . SER A 1 271 ? -9.914 -21.922 -12.953 1 91.81 271 SER A CA 1
ATOM 2126 C C . SER A 1 271 ? -9.781 -22.109 -14.461 1 91.81 271 SER A C 1
ATOM 2128 O O . SER A 1 271 ? -9.375 -23.188 -14.922 1 91.81 271 SER A O 1
ATOM 2130 N N . PRO A 1 272 ? -10.078 -21.062 -15.227 1 91.81 272 PRO A N 1
ATOM 2131 C CA . PRO A 1 272 ? -9.859 -21.141 -16.672 1 91.81 272 PRO A CA 1
ATOM 2132 C C . PRO A 1 272 ? -8.383 -21.109 -17.047 1 91.81 272 PRO A C 1
ATOM 2134 O O . PRO A 1 272 ? -8.031 -21.406 -18.188 1 91.81 272 PRO A O 1
ATOM 2137 N N . LEU A 1 273 ? -7.57 -20.766 -16.109 1 94.38 273 LEU A N 1
ATOM 2138 C CA . LEU A 1 273 ? -6.148 -20.625 -16.406 1 94.38 273 LEU A CA 1
ATOM 2139 C C . LEU A 1 273 ? -5.52 -21.969 -16.734 1 94.38 273 LEU A C 1
ATOM 2141 O O . LEU A 1 273 ? -4.613 -22.047 -17.578 1 94.38 273 LEU A O 1
ATOM 2145 N N . ILE A 1 274 ? -6.062 -22.984 -16.078 1 94.88 274 ILE A N 1
ATOM 2146 C CA . ILE A 1 274 ? -5.508 -24.312 -16.281 1 94.88 274 ILE A CA 1
ATOM 2147 C C . ILE A 1 274 ? -5.766 -24.766 -17.719 1 94.88 274 ILE A C 1
ATOM 2149 O O . ILE A 1 274 ? -4.832 -25.141 -18.438 1 94.88 274 ILE A O 1
ATOM 2153 N N . GLN A 1 275 ? -6.984 -24.625 -18.188 1 93.75 275 GLN A N 1
ATOM 2154 C CA . GLN A 1 275 ? -7.32 -25 -19.547 1 93.75 275 GLN A CA 1
ATOM 2155 C C . GLN A 1 275 ? -6.629 -24.094 -20.562 1 93.75 275 GLN A C 1
ATOM 2157 O O . GLN A 1 275 ? -6.184 -24.562 -21.609 1 93.75 275 GLN A O 1
ATOM 2162 N N . GLY A 1 276 ? -6.598 -22.859 -20.219 1 93.44 276 GLY A N 1
ATOM 2163 C CA . GLY A 1 276 ? -5.883 -21.938 -21.109 1 93.44 276 GLY A CA 1
ATOM 2164 C C . GLY A 1 276 ? -4.43 -22.328 -21.312 1 93.44 276 GLY A C 1
ATOM 2165 O O . GLY A 1 276 ? -3.916 -22.25 -22.422 1 93.44 276 GLY A O 1
ATOM 2166 N N . PHE A 1 277 ? -3.785 -22.703 -20.234 1 95.88 277 PHE A N 1
ATOM 2167 C CA . PHE A 1 277 ? -2.395 -23.141 -20.312 1 95.88 277 PHE A CA 1
ATOM 2168 C C . PHE A 1 277 ? -2.264 -24.406 -21.156 1 95.88 277 PHE A C 1
ATOM 2170 O O . PHE A 1 277 ? -1.421 -24.469 -22.047 1 95.88 277 PHE A O 1
ATOM 2177 N N . ILE A 1 278 ? -3.141 -25.375 -20.922 1 95.88 278 ILE A N 1
ATOM 2178 C CA . ILE A 1 278 ? -3.127 -26.656 -21.625 1 95.88 278 ILE A CA 1
ATOM 2179 C C . ILE A 1 278 ? -3.326 -26.406 -23.125 1 95.88 278 ILE A C 1
ATOM 2181 O O . ILE A 1 278 ? -2.586 -26.953 -23.953 1 95.88 278 ILE A O 1
ATOM 2185 N N . ASP A 1 279 ? -4.258 -25.547 -23.453 1 94.69 279 ASP A N 1
ATOM 2186 C CA . ASP A 1 279 ? -4.57 -25.266 -24.859 1 94.69 279 ASP A CA 1
ATOM 2187 C C . ASP A 1 279 ? -3.41 -24.547 -25.547 1 94.69 279 ASP A C 1
ATOM 2189 O O . ASP A 1 279 ? -3.092 -24.844 -26.703 1 94.69 279 ASP A O 1
ATOM 2193 N N . SER A 1 280 ? -2.812 -23.688 -24.844 1 94.25 280 SER A N 1
ATOM 2194 C CA . SER A 1 280 ? -1.716 -22.922 -25.422 1 94.25 280 SER A CA 1
ATOM 2195 C C . SER A 1 280 ? -0.473 -23.781 -25.609 1 94.25 280 SER A C 1
ATOM 2197 O O . SER A 1 280 ? 0.129 -23.781 -26.688 1 94.25 280 SER A O 1
ATOM 2199 N N . ILE A 1 281 ? -0.114 -24.547 -24.609 1 94.88 281 ILE A N 1
ATOM 2200 C CA . ILE A 1 281 ? 1.118 -25.328 -24.594 1 94.88 281 ILE A CA 1
ATOM 2201 C C . ILE A 1 281 ? 0.956 -26.547 -25.5 1 94.88 281 ILE A C 1
ATOM 2203 O O . ILE A 1 281 ? 1.906 -26.969 -26.172 1 94.88 281 ILE A O 1
ATOM 2207 N N . GLY A 1 282 ? -0.261 -27.078 -25.453 1 90.12 282 GLY A N 1
ATOM 2208 C CA . GLY A 1 282 ? -0.517 -28.281 -26.234 1 90.12 282 GLY A CA 1
ATOM 2209 C C . GLY A 1 282 ? -0.752 -28 -27.703 1 90.12 282 GLY A C 1
ATOM 2210 O O . GLY A 1 282 ? -0.823 -28.922 -28.516 1 90.12 282 GLY A O 1
ATOM 2211 N N . ALA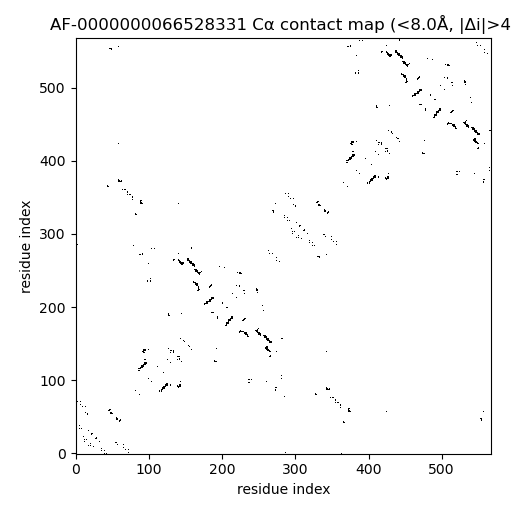 A 1 283 ? -1.161 -26.766 -28.203 1 76.75 283 ALA A N 1
ATOM 2212 C CA . ALA A 1 283 ? -1.559 -26.391 -29.562 1 76.75 283 ALA A CA 1
ATOM 2213 C C . ALA A 1 283 ? -0.425 -26.641 -30.547 1 76.75 283 ALA A C 1
ATOM 2215 O O . ALA A 1 283 ? -0.67 -26.906 -31.734 1 76.75 283 ALA A O 1
ATOM 2216 N N . ASP A 1 284 ? 0.785 -27.094 -30.359 1 62.94 284 ASP A N 1
ATOM 2217 C CA . ASP A 1 284 ? 1.639 -27.328 -31.516 1 62.94 284 ASP A CA 1
ATOM 2218 C C . ASP A 1 284 ? 1.223 -28.609 -32.25 1 62.94 284 ASP A C 1
ATOM 2220 O O . ASP A 1 284 ? 0.761 -29.562 -31.625 1 62.94 284 ASP A O 1
ATOM 2224 N N . MET B 1 1 ? -17.109 -4.461 -3.344 1 90.62 1 MET B N 1
ATOM 2225 C CA . MET B 1 1 ? -16.203 -5.305 -2.572 1 90.62 1 MET B CA 1
ATOM 2226 C C . MET B 1 1 ? -16.016 -4.754 -1.162 1 90.62 1 MET B C 1
ATOM 2228 O O . MET B 1 1 ? -15.898 -3.543 -0.973 1 90.62 1 MET B O 1
ATOM 2232 N N . LYS B 1 2 ? -16.094 -5.602 -0.135 1 94.5 2 LYS B N 1
ATOM 2233 C CA . LYS B 1 2 ? -16 -5.203 1.268 1 94.5 2 LYS B CA 1
ATOM 2234 C C . LYS B 1 2 ? -14.773 -5.816 1.938 1 94.5 2 LYS B C 1
ATOM 2236 O O . LYS B 1 2 ? -14.375 -6.938 1.606 1 94.5 2 LYS B O 1
ATOM 2241 N N . LEU B 1 3 ? -14.234 -5.07 2.9 1 96.12 3 LEU B N 1
ATOM 2242 C CA . LEU B 1 3 ? -13.094 -5.57 3.654 1 96.12 3 LEU B CA 1
ATOM 2243 C C . LEU B 1 3 ? -13.438 -6.871 4.367 1 96.12 3 LEU B C 1
ATOM 2245 O O . LEU B 1 3 ? -12.609 -7.781 4.441 1 96.12 3 LEU B O 1
ATOM 2249 N N . SER B 1 4 ? -14.648 -6.945 4.863 1 94.88 4 SER B N 1
ATOM 2250 C CA . SER B 1 4 ? -15.07 -8.141 5.586 1 94.88 4 SER B CA 1
ATOM 2251 C C . SER B 1 4 ? -15.047 -9.367 4.684 1 94.88 4 SER B C 1
ATOM 2253 O O . SER B 1 4 ? -14.672 -10.461 5.121 1 94.88 4 SER B O 1
ATOM 2255 N N . GLN B 1 5 ? -15.477 -9.203 3.494 1 96.38 5 GLN B N 1
ATOM 2256 C CA . GLN B 1 5 ? -15.438 -10.297 2.531 1 96.38 5 GLN B CA 1
ATOM 2257 C C . GLN B 1 5 ? -14.016 -10.805 2.332 1 96.38 5 GLN B C 1
ATOM 2259 O O . GLN B 1 5 ? -13.773 -12.016 2.32 1 96.38 5 GLN B O 1
ATOM 2264 N N . LEU B 1 6 ? -13.078 -9.859 2.188 1 97.31 6 LEU B N 1
ATOM 2265 C CA . LEU B 1 6 ? -11.672 -10.219 2.002 1 97.31 6 LEU B CA 1
ATOM 2266 C C . LEU B 1 6 ? -11.117 -10.898 3.248 1 97.31 6 LEU B C 1
ATOM 2268 O O . LEU B 1 6 ? -10.305 -11.82 3.146 1 97.31 6 LEU B O 1
ATOM 2272 N N . GLY B 1 7 ? -11.562 -10.383 4.375 1 97.12 7 GLY B N 1
ATOM 2273 C CA . GLY B 1 7 ? -11.164 -11.039 5.617 1 97.12 7 GLY B CA 1
ATOM 2274 C C . GLY B 1 7 ? -11.617 -12.484 5.703 1 97.12 7 GLY B C 1
ATOM 2275 O O . GLY B 1 7 ? -10.844 -13.359 6.09 1 97.12 7 GLY B O 1
ATOM 2276 N N . PHE B 1 8 ? -12.852 -12.727 5.359 1 97.19 8 PHE B N 1
ATOM 2277 C CA . PHE B 1 8 ? -13.383 -14.086 5.348 1 97.19 8 PHE B CA 1
ATOM 2278 C C . PHE B 1 8 ? -12.602 -14.969 4.383 1 97.19 8 PHE B C 1
ATOM 2280 O O . PHE B 1 8 ? -12.211 -16.078 4.73 1 97.19 8 PHE B O 1
ATOM 2287 N N . PHE B 1 9 ? -12.367 -14.453 3.219 1 97.88 9 PHE B N 1
ATOM 2288 C CA . PHE B 1 9 ? -11.625 -15.164 2.186 1 97.88 9 PHE B CA 1
ATOM 2289 C C . PHE B 1 9 ? -10.242 -15.562 2.688 1 97.88 9 PHE B C 1
ATOM 2291 O O . PHE B 1 9 ? -9.852 -16.734 2.607 1 97.88 9 PHE B O 1
ATOM 2298 N N . CYS B 1 10 ? -9.5 -14.578 3.234 1 98.12 10 CYS B N 1
ATOM 2299 C CA . CYS B 1 10 ? -8.148 -14.828 3.715 1 98.12 10 CYS B CA 1
ATOM 2300 C C . CYS B 1 10 ? -8.148 -15.859 4.836 1 98.12 10 CYS B C 1
ATOM 2302 O O . CYS B 1 10 ? -7.273 -16.719 4.895 1 98.12 10 CYS B O 1
ATOM 2304 N N . ALA B 1 11 ? -9.117 -15.789 5.723 1 97.44 11 ALA B N 1
ATOM 2305 C CA . ALA B 1 11 ? -9.219 -16.75 6.824 1 97.44 11 ALA B CA 1
ATOM 2306 C C . ALA B 1 11 ? -9.398 -18.172 6.297 1 97.44 11 ALA B C 1
ATOM 2308 O O . ALA B 1 11 ? -8.789 -19.109 6.816 1 97.44 11 ALA B O 1
ATOM 2309 N N . VAL B 1 12 ? -10.211 -18.297 5.273 1 96.5 12 VAL B N 1
ATOM 2310 C CA . VAL B 1 12 ? -10.453 -19.625 4.695 1 96.5 12 VAL B CA 1
ATOM 2311 C C . VAL B 1 12 ? -9.172 -20.125 4.031 1 96.5 12 VAL B C 1
ATOM 2313 O O . VAL B 1 12 ? -8.828 -21.297 4.16 1 96.5 12 VAL B O 1
ATOM 2316 N N . VAL B 1 13 ? -8.5 -19.281 3.293 1 96.19 13 VAL B N 1
ATOM 2317 C CA . VAL B 1 13 ? -7.246 -19.656 2.646 1 96.19 13 VAL B CA 1
ATOM 2318 C C . VAL B 1 13 ? -6.242 -20.125 3.697 1 96.19 13 VAL B C 1
ATOM 2320 O O . VAL B 1 13 ? -5.59 -21.156 3.521 1 96.19 13 VAL B O 1
ATOM 2323 N N . GLU B 1 14 ? -6.156 -19.438 4.77 1 95.75 14 GLU B N 1
ATOM 2324 C CA . GLU B 1 14 ? -5.148 -19.688 5.793 1 95.75 14 GLU B CA 1
ATOM 2325 C C . GLU B 1 14 ? -5.504 -20.922 6.625 1 95.75 14 GLU B C 1
ATOM 2327 O O . GLU B 1 14 ? -4.621 -21.688 6.996 1 95.75 14 GLU B O 1
ATOM 2332 N N . ARG B 1 15 ? -6.801 -21.094 6.883 1 93.75 15 ARG B N 1
ATOM 2333 C CA . ARG B 1 15 ? -7.215 -22.172 7.781 1 93.75 15 ARG B CA 1
ATOM 2334 C C . ARG B 1 15 ? -7.547 -23.438 7.004 1 93.75 15 ARG B C 1
ATOM 2336 O O . ARG B 1 15 ? -7.59 -24.531 7.574 1 93.75 15 ARG B O 1
ATOM 2343 N N . GLY B 1 16 ? -7.906 -23.328 5.766 1 91 16 GLY B N 1
ATOM 2344 C CA . GLY B 1 16 ? -8.086 -24.484 4.895 1 91 16 GLY B CA 1
ATOM 2345 C C . GLY B 1 16 ? -9.539 -24.922 4.777 1 91 16 GLY B C 1
ATOM 2346 O O . GLY B 1 16 ? -9.922 -25.562 3.799 1 91 16 GLY B O 1
ATOM 2347 N N . THR B 1 17 ? -10.367 -24.594 5.887 1 92.06 17 THR B N 1
ATOM 2348 C CA . THR B 1 17 ? -11.773 -24.969 5.848 1 92.06 17 THR B CA 1
ATOM 2349 C C . THR B 1 17 ? -12.664 -23.812 6.293 1 92.06 17 THR B C 1
ATOM 2351 O O . THR B 1 17 ? -12.211 -22.922 7.016 1 92.06 17 THR B O 1
ATOM 2354 N N . ILE B 1 18 ? -13.938 -23.875 5.852 1 94.25 18 ILE B N 1
ATOM 2355 C CA . ILE B 1 18 ? -14.906 -22.875 6.246 1 94.25 18 ILE B CA 1
ATOM 2356 C C . ILE B 1 18 ? -15.188 -22.969 7.742 1 94.25 18 ILE B C 1
ATOM 2358 O O . ILE B 1 18 ? -15.281 -21.953 8.438 1 94.25 18 ILE B O 1
ATOM 2362 N N . ALA B 1 19 ? -15.258 -24.172 8.234 1 93.88 19 ALA B N 1
ATOM 2363 C CA . ALA B 1 19 ? -15.531 -24.391 9.656 1 93.88 19 ALA B CA 1
ATOM 2364 C C . ALA B 1 19 ? -14.43 -23.797 10.523 1 93.88 19 ALA B C 1
ATOM 2366 O O . ALA B 1 19 ? -14.711 -23.078 11.492 1 93.88 19 ALA B O 1
ATOM 2367 N N . ALA B 1 20 ? -13.211 -24.094 10.188 1 94.62 20 ALA B N 1
ATOM 2368 C CA . ALA B 1 20 ? -12.078 -23.578 10.953 1 94.62 20 ALA B CA 1
ATOM 2369 C C . ALA B 1 20 ? -12.023 -22.047 10.883 1 94.62 20 ALA B C 1
ATOM 2371 O O . ALA B 1 20 ? -11.719 -21.391 11.883 1 94.62 20 ALA B O 1
ATOM 2372 N N . ALA B 1 21 ? -12.281 -21.531 9.727 1 95.56 21 ALA B N 1
ATOM 2373 C CA . ALA B 1 21 ? -12.312 -20.078 9.562 1 95.56 21 ALA B CA 1
ATOM 2374 C C . ALA B 1 21 ? -13.43 -19.453 10.391 1 95.56 21 ALA B C 1
ATOM 2376 O O . ALA B 1 21 ? -13.234 -18.406 11.016 1 95.56 21 ALA B O 1
ATOM 2377 N N . ALA B 1 22 ? -14.562 -20.031 10.391 1 96.12 22 ALA B N 1
ATOM 2378 C CA . ALA B 1 22 ? -15.703 -19.547 11.156 1 96.12 22 ALA B CA 1
ATOM 2379 C C . ALA B 1 22 ? -15.375 -19.5 12.648 1 96.12 22 ALA B C 1
ATOM 2381 O O . ALA B 1 22 ? -15.742 -18.547 13.344 1 96.12 22 ALA B O 1
ATOM 2382 N N . GLU B 1 23 ? -14.742 -20.516 13.148 1 95.56 23 GLU B N 1
ATOM 2383 C CA . GLU B 1 23 ? -14.312 -20.578 14.547 1 95.56 23 GLU B CA 1
ATOM 2384 C C . GLU B 1 23 ? -13.375 -19.422 14.875 1 95.56 23 GLU B C 1
ATOM 2386 O O . GLU B 1 23 ? -13.555 -18.734 15.883 1 95.56 23 GLU B O 1
ATOM 2391 N N . GLN B 1 24 ? -12.438 -19.219 13.992 1 94.19 24 GLN B N 1
ATOM 2392 C CA . GLN B 1 24 ? -11.461 -18.156 14.195 1 94.19 24 GLN B CA 1
ATOM 2393 C C . GLN B 1 24 ? -12.133 -16.781 14.203 1 94.19 24 GLN B C 1
ATOM 2395 O O . GLN B 1 24 ? -11.781 -15.922 15.008 1 94.19 24 GLN B O 1
ATOM 2400 N N . LEU B 1 25 ? -13.086 -16.578 13.328 1 94.75 25 LEU B N 1
ATOM 2401 C CA . LEU B 1 25 ? -13.727 -15.281 13.148 1 94.75 25 LEU B CA 1
ATOM 2402 C C . LEU B 1 25 ? -14.969 -15.156 14.023 1 94.75 25 LEU B C 1
ATOM 2404 O O . LEU B 1 25 ? -15.68 -14.148 13.961 1 94.75 25 LEU B O 1
ATOM 2408 N N . HIS B 1 26 ? -15.273 -16.188 14.773 1 95.06 26 HIS B N 1
ATOM 2409 C CA . HIS B 1 26 ? -16.406 -16.219 15.703 1 95.06 26 HIS B CA 1
ATOM 2410 C C . HIS B 1 26 ? -17.719 -15.914 14.992 1 95.06 26 HIS B C 1
ATOM 2412 O O . HIS B 1 26 ? -18.484 -15.055 15.43 1 95.06 26 HIS B O 1
ATOM 2418 N N . CYS B 1 27 ? -17.891 -16.562 13.938 1 95 27 CYS B N 1
ATOM 2419 C CA . CYS B 1 27 ? -19.125 -16.422 13.18 1 95 27 CYS B CA 1
ATOM 2420 C C . CYS B 1 27 ? -19.625 -17.797 12.711 1 95 27 CYS B C 1
ATOM 2422 O O . CYS B 1 27 ? -19.031 -18.812 13.023 1 95 27 CYS B O 1
ATOM 2424 N N . VAL B 1 28 ? -20.797 -17.797 12.102 1 95.38 28 VAL B N 1
ATOM 2425 C CA . VAL B 1 28 ? -21.375 -19.047 11.617 1 95.38 28 VAL B CA 1
ATOM 2426 C C . VAL B 1 28 ? -20.844 -19.344 10.219 1 95.38 28 VAL B C 1
ATOM 2428 O O . VAL B 1 28 ? -20.656 -18.438 9.406 1 95.38 28 VAL B O 1
ATOM 2431 N N . PRO B 1 29 ? -20.625 -20.625 9.953 1 94.94 29 PRO B N 1
ATOM 2432 C CA . PRO B 1 29 ? -20.094 -21.031 8.648 1 94.94 29 PRO B CA 1
ATOM 2433 C C . PRO B 1 29 ? -20.922 -20.5 7.484 1 94.94 29 PRO B C 1
ATOM 2435 O O . PRO B 1 29 ? -20.375 -20.156 6.434 1 94.94 29 PRO B O 1
ATOM 2438 N N . SER B 1 30 ? -22.172 -20.406 7.617 1 95.06 30 SER B N 1
ATOM 2439 C CA . SER B 1 30 ? -23.047 -19.922 6.547 1 95.06 30 SER B CA 1
ATOM 2440 C C . SER B 1 30 ? -22.719 -18.484 6.156 1 95.06 30 SER B C 1
ATOM 2442 O O . SER B 1 30 ? -22.828 -18.125 4.984 1 95.06 30 SER B O 1
ATOM 2444 N N . ASN B 1 31 ? -22.375 -17.703 7.125 1 95.25 31 ASN B N 1
ATOM 2445 C CA . ASN B 1 31 ? -21.969 -16.328 6.867 1 95.25 31 ASN B CA 1
ATOM 2446 C C . ASN B 1 31 ? -20.75 -16.266 5.953 1 95.25 31 ASN B C 1
ATOM 2448 O O . ASN B 1 31 ? -20.734 -15.484 4.996 1 95.25 31 ASN B O 1
ATOM 2452 N N . ILE B 1 32 ? -19.828 -17.156 6.23 1 95.75 32 ILE B N 1
ATOM 2453 C CA . ILE B 1 32 ? -18.594 -17.188 5.434 1 95.75 32 ILE B CA 1
ATOM 2454 C C . ILE B 1 32 ? -18.922 -17.656 4.016 1 95.75 32 ILE B C 1
ATOM 2456 O O . ILE B 1 32 ? -18.469 -17.047 3.041 1 95.75 32 ILE B O 1
ATOM 2460 N N . THR B 1 33 ? -19.688 -18.688 3.895 1 94.81 33 THR B N 1
ATOM 2461 C CA . THR B 1 33 ? -20.047 -19.25 2.592 1 94.81 33 THR B CA 1
ATOM 2462 C C . THR B 1 33 ? -20.766 -18.203 1.739 1 94.81 33 THR B C 1
ATOM 2464 O O . THR B 1 33 ? -20.422 -18.016 0.566 1 94.81 33 THR B O 1
ATOM 2467 N N . THR B 1 34 ? -21.641 -17.531 2.373 1 95.88 34 THR B N 1
ATOM 2468 C CA . THR B 1 34 ? -22.422 -16.516 1.665 1 95.88 34 THR B CA 1
ATOM 2469 C C . THR B 1 34 ? -21.531 -15.383 1.191 1 95.88 34 THR B C 1
ATOM 2471 O O . THR B 1 34 ? -21.594 -14.969 0.033 1 95.88 34 THR B O 1
ATOM 2474 N N . ARG B 1 35 ? -20.672 -14.875 2.029 1 95.88 35 ARG B N 1
ATOM 2475 C CA . ARG B 1 35 ? -19.781 -13.766 1.694 1 95.88 35 ARG B CA 1
ATOM 2476 C C . ARG B 1 35 ? -18.781 -14.164 0.618 1 95.88 35 ARG B C 1
ATOM 2478 O O . ARG B 1 35 ? -18.438 -13.359 -0.252 1 95.88 35 ARG B O 1
ATOM 2485 N N . LEU B 1 36 ? -18.344 -15.359 0.718 1 95.75 36 LEU B N 1
ATOM 2486 C CA . LEU B 1 36 ? -17.406 -15.867 -0.286 1 95.75 36 LEU B CA 1
ATOM 2487 C C . LEU B 1 36 ? -18.078 -15.945 -1.655 1 95.75 36 LEU B C 1
ATOM 2489 O O . LEU B 1 36 ? -17.469 -15.57 -2.666 1 95.75 36 LEU B O 1
ATOM 2493 N N . ARG B 1 37 ? -19.281 -16.422 -1.673 1 95.94 37 ARG B N 1
ATOM 2494 C CA . ARG B 1 37 ? -20.031 -16.516 -2.922 1 95.94 37 ARG B CA 1
ATOM 2495 C C . ARG B 1 37 ? -20.266 -15.133 -3.518 1 95.94 37 ARG B C 1
ATOM 2497 O O . ARG B 1 37 ? -20.141 -14.938 -4.727 1 95.94 37 ARG B O 1
ATOM 2504 N N . GLU B 1 38 ? -20.641 -14.281 -2.678 1 96.5 38 GLU B N 1
ATOM 2505 C CA . GLU B 1 38 ? -20.844 -12.906 -3.121 1 96.5 38 GLU B CA 1
ATOM 2506 C C . GLU B 1 38 ? -19.547 -12.32 -3.705 1 96.5 38 GLU B C 1
ATOM 2508 O O . GLU B 1 38 ? -19.578 -11.656 -4.738 1 96.5 38 GLU B O 1
ATOM 2513 N N . LEU B 1 39 ? -18.422 -12.57 -3.041 1 96.81 39 LEU B N 1
ATOM 2514 C CA . LEU B 1 39 ? -17.141 -12.07 -3.496 1 96.81 39 LEU B CA 1
ATOM 2515 C C . LEU B 1 39 ? -16.766 -12.656 -4.855 1 96.81 39 LEU B C 1
ATOM 2517 O O . LEU B 1 39 ? -16.344 -11.938 -5.754 1 96.81 39 LEU B O 1
ATOM 2521 N N . GLU B 1 40 ? -16.922 -13.969 -4.996 1 96.69 40 GLU B N 1
ATOM 2522 C CA . GLU B 1 40 ? -16.672 -14.625 -6.273 1 96.69 40 GLU B CA 1
ATOM 2523 C C . GLU B 1 40 ? -17.547 -14.031 -7.379 1 96.69 40 GLU B C 1
ATOM 2525 O O . GLU B 1 40 ? -17.078 -13.797 -8.492 1 96.69 40 GLU B O 1
ATOM 2530 N N . GLY B 1 41 ? -18.844 -13.836 -7.059 1 95.31 41 GLY B N 1
ATOM 2531 C CA . GLY B 1 41 ? -19.75 -13.219 -8.008 1 95.31 41 GLY B CA 1
ATOM 2532 C C . GLY B 1 41 ? -19.328 -11.828 -8.43 1 95.31 41 GLY B C 1
ATOM 2533 O O . GLY B 1 41 ? -19.391 -11.484 -9.609 1 95.31 41 GLY B O 1
ATOM 2534 N N . GLN B 1 42 ? -18.906 -11.047 -7.504 1 94.5 42 GLN B N 1
ATOM 2535 C CA . GLN B 1 42 ? -18.469 -9.68 -7.773 1 94.5 42 GLN B CA 1
ATOM 2536 C C . GLN B 1 42 ? -17.219 -9.664 -8.648 1 94.5 42 GLN B C 1
ATOM 2538 O O . GLN B 1 42 ? -17.078 -8.812 -9.531 1 94.5 42 GLN B O 1
ATOM 2543 N N . LEU B 1 43 ? -16.312 -10.594 -8.398 1 94.69 43 LEU B N 1
ATOM 2544 C CA . LEU B 1 43 ? -15.031 -10.625 -9.102 1 94.69 43 LEU B CA 1
ATOM 2545 C C . LEU B 1 43 ? -15.148 -11.398 -10.406 1 94.69 43 LEU B C 1
ATOM 2547 O O . LEU B 1 43 ? -14.289 -11.289 -11.281 1 94.69 43 LEU B O 1
ATOM 2551 N N . GLY B 1 44 ? -16.156 -12.273 -10.539 1 93.56 44 GLY B N 1
ATOM 2552 C CA . GLY B 1 44 ? -16.422 -13.016 -11.758 1 93.56 44 GLY B CA 1
ATOM 2553 C C . GLY B 1 44 ? -15.531 -14.234 -11.922 1 93.56 44 GLY B C 1
ATOM 2554 O O . GLY B 1 44 ? -15.336 -14.719 -13.031 1 93.56 44 GLY B O 1
ATOM 2555 N N . VAL B 1 45 ? -14.844 -14.656 -10.875 1 94.31 45 VAL B N 1
ATOM 2556 C CA . VAL B 1 45 ? -13.969 -15.828 -10.93 1 94.31 45 VAL B CA 1
ATOM 2557 C C . VAL B 1 45 ? -14.211 -16.703 -9.711 1 94.31 45 VAL B C 1
ATOM 2559 O O . VAL B 1 45 ? -14.727 -16.25 -8.695 1 94.31 45 VAL B O 1
ATOM 2562 N N . ALA B 1 46 ? -13.891 -17.969 -9.82 1 95.25 46 ALA B N 1
ATOM 2563 C CA . ALA B 1 46 ? -13.875 -18.859 -8.664 1 95.25 46 ALA B CA 1
ATOM 2564 C C . ALA B 1 46 ? -12.586 -18.703 -7.863 1 95.25 46 ALA B C 1
ATOM 2566 O O . ALA B 1 46 ? -11.5 -18.562 -8.438 1 95.25 46 ALA B O 1
ATOM 2567 N N . LEU B 1 47 ? -12.766 -18.641 -6.602 1 96.5 47 LEU B N 1
ATOM 2568 C CA . LEU B 1 47 ? -11.602 -18.438 -5.746 1 96.5 47 LEU B CA 1
ATOM 2569 C C . LEU B 1 47 ? -11.18 -19.766 -5.098 1 96.5 47 LEU B C 1
ATOM 2571 O O . LEU B 1 47 ? -10.062 -19.891 -4.598 1 96.5 47 LEU B O 1
ATOM 2575 N N . PHE B 1 48 ? -12.094 -20.703 -5.082 1 95.25 48 PHE B N 1
ATOM 2576 C CA . PHE B 1 48 ? -11.836 -22.016 -4.512 1 95.25 48 PHE B CA 1
ATOM 2577 C C . PHE B 1 48 ? -12.398 -23.125 -5.414 1 95.25 48 PHE B C 1
ATOM 2579 O O . PHE B 1 48 ? -13.453 -22.953 -6.023 1 95.25 48 PHE B O 1
ATOM 2586 N N . ASN B 1 49 ? -11.602 -24.219 -5.5 1 91.69 49 ASN B N 1
ATOM 2587 C CA . ASN B 1 49 ? -12.117 -25.484 -5.996 1 91.69 49 ASN B CA 1
ATOM 2588 C C . ASN B 1 49 ? -12.773 -26.297 -4.883 1 91.69 49 ASN B C 1
ATOM 2590 O O . ASN B 1 49 ? -12.148 -26.578 -3.859 1 91.69 49 ASN B O 1
ATOM 2594 N N . ARG B 1 50 ? -14.023 -26.516 -5.062 1 84.62 50 ARG B N 1
ATOM 2595 C CA . ARG B 1 50 ? -14.766 -27.234 -4.027 1 84.62 50 ARG B CA 1
ATOM 2596 C C . ARG B 1 50 ? -14.781 -28.734 -4.305 1 84.62 50 ARG B C 1
ATOM 2598 O O . ARG B 1 50 ? -15.328 -29.172 -5.312 1 84.62 50 ARG B O 1
ATOM 2605 N N . GLU B 1 51 ? -13.938 -29.438 -3.639 1 81.19 51 GLU B N 1
ATOM 2606 C CA . GLU B 1 51 ? -13.891 -30.891 -3.727 1 81.19 51 GLU B CA 1
ATOM 2607 C C . GLU B 1 51 ? -14.398 -31.547 -2.441 1 81.19 51 GLU B C 1
ATOM 2609 O O . GLU B 1 51 ? -13.758 -31.453 -1.395 1 81.19 51 GLU B O 1
ATOM 2614 N N . ARG B 1 52 ? -15.562 -32.281 -2.438 1 73.56 52 ARG B N 1
ATOM 2615 C CA . ARG B 1 52 ? -16.312 -32.938 -1.361 1 73.56 52 ARG B CA 1
ATOM 2616 C C . ARG B 1 52 ? -15.969 -32.312 -0.011 1 73.56 52 ARG B C 1
ATOM 2618 O O . ARG B 1 52 ? -16.828 -31.688 0.627 1 73.56 52 ARG B O 1
ATOM 2625 N N . ASN B 1 53 ? -14.953 -32.531 0.601 1 71.12 53 ASN B N 1
ATOM 2626 C CA . ASN B 1 53 ? -14.75 -32.031 1.955 1 71.12 53 ASN B CA 1
ATOM 2627 C C . ASN B 1 53 ? -13.562 -31.062 2.027 1 71.12 53 ASN B C 1
ATOM 2629 O O . ASN B 1 53 ? -13.031 -30.812 3.111 1 71.12 53 ASN B O 1
ATOM 2633 N N . ARG B 1 54 ? -13.164 -30.547 0.805 1 81.06 54 ARG B N 1
ATOM 2634 C CA . ARG B 1 54 ? -11.969 -29.703 0.864 1 81.06 54 ARG B CA 1
ATOM 2635 C C . ARG B 1 54 ? -12.102 -28.5 -0.054 1 81.06 54 ARG B C 1
ATOM 2637 O O . ARG B 1 54 ? -12.75 -28.578 -1.099 1 81.06 54 ARG B O 1
ATOM 2644 N N . LEU B 1 55 ? -11.578 -27.359 0.467 1 89.75 55 LEU B N 1
ATOM 2645 C CA . LEU B 1 55 ? -11.469 -26.156 -0.351 1 89.75 55 LEU B CA 1
ATOM 2646 C C . LEU B 1 55 ? -10.023 -25.922 -0.785 1 89.75 55 LEU B C 1
ATOM 2648 O O . LEU B 1 55 ? -9.133 -25.797 0.056 1 89.75 55 LEU B O 1
ATOM 2652 N N . LEU B 1 56 ? -9.797 -26.016 -2.109 1 92.69 56 LEU B N 1
ATOM 2653 C CA . LEU B 1 56 ? -8.477 -25.703 -2.656 1 92.69 56 LEU B CA 1
ATOM 2654 C C . LEU B 1 56 ? -8.469 -24.359 -3.355 1 92.69 56 LEU B C 1
ATOM 2656 O O . LEU B 1 56 ? -9.352 -24.062 -4.172 1 92.69 56 LEU B O 1
ATOM 2660 N N . VAL B 1 57 ? -7.52 -23.547 -3.012 1 95 57 VAL B N 1
ATOM 2661 C CA . VAL B 1 57 ? -7.438 -22.203 -3.568 1 95 57 VAL B CA 1
ATOM 2662 C C . VAL B 1 57 ? -7.105 -22.281 -5.059 1 95 57 VAL B C 1
ATOM 2664 O O . VAL B 1 57 ? -6.211 -23.016 -5.465 1 95 57 VAL B O 1
ATOM 2667 N N . THR B 1 58 ? -7.809 -21.578 -5.934 1 95.81 58 THR B N 1
ATOM 2668 C CA . THR B 1 58 ? -7.543 -21.516 -7.367 1 95.81 58 THR B CA 1
ATOM 2669 C C . THR B 1 58 ? -6.379 -20.578 -7.656 1 95.81 58 THR B C 1
ATOM 2671 O O . THR B 1 58 ? -5.938 -19.828 -6.777 1 95.81 58 THR B O 1
ATOM 2674 N N . PRO B 1 59 ? -5.887 -20.578 -8.875 1 95.62 59 PRO B N 1
ATOM 2675 C CA . PRO B 1 59 ? -4.875 -19.594 -9.266 1 95.62 59 PRO B CA 1
ATOM 2676 C C . PRO B 1 59 ? -5.344 -18.156 -9.07 1 95.62 59 PRO B C 1
ATOM 2678 O O . PRO B 1 59 ? -4.57 -17.312 -8.625 1 95.62 59 PRO B O 1
ATOM 2681 N N . GLU B 1 60 ? -6.59 -17.844 -9.43 1 96.12 60 GLU B N 1
ATOM 2682 C CA . GLU B 1 60 ? -7.188 -16.531 -9.203 1 96.12 60 GLU B CA 1
ATOM 2683 C C . GLU B 1 60 ? -7.246 -16.203 -7.719 1 96.12 60 GLU B C 1
ATOM 2685 O O . GLU B 1 60 ? -6.941 -15.078 -7.316 1 96.12 60 GLU B O 1
ATOM 2690 N N . GLY B 1 61 ? -7.625 -17.266 -6.984 1 96.94 61 GLY B N 1
ATOM 2691 C CA . GLY B 1 61 ? -7.676 -17.094 -5.539 1 96.94 61 GLY B CA 1
ATOM 2692 C C . GLY B 1 61 ? -6.324 -16.75 -4.938 1 96.94 61 GLY B C 1
ATOM 2693 O O . GLY B 1 61 ? -6.238 -15.914 -4.031 1 96.94 61 GLY B O 1
ATOM 2694 N N . ARG B 1 62 ? -5.324 -17.375 -5.391 1 96.25 62 ARG B N 1
ATOM 2695 C CA . ARG B 1 62 ? -3.979 -17.125 -4.883 1 96.25 62 ARG B CA 1
ATOM 2696 C C . ARG B 1 62 ? -3.531 -15.703 -5.184 1 96.25 62 ARG B C 1
ATOM 2698 O O . ARG B 1 62 ? -2.891 -15.055 -4.352 1 96.25 62 ARG B O 1
ATOM 2705 N N . LEU B 1 63 ? -3.824 -15.273 -6.379 1 95.38 63 LEU B N 1
ATOM 2706 C CA . LEU B 1 63 ? -3.516 -13.898 -6.734 1 95.38 63 LEU B CA 1
ATOM 2707 C C . LEU B 1 63 ? -4.285 -12.922 -5.848 1 95.38 63 LEU B C 1
ATOM 2709 O O . LEU B 1 63 ? -3.713 -11.961 -5.332 1 95.38 63 LEU B O 1
ATOM 2713 N N . LEU B 1 64 ? -5.559 -13.172 -5.664 1 97.25 64 LEU B N 1
ATOM 2714 C CA . LEU B 1 64 ? -6.367 -12.305 -4.812 1 97.25 64 LEU B CA 1
ATOM 2715 C C . LEU B 1 64 ? -5.824 -12.281 -3.389 1 97.25 64 LEU B C 1
ATOM 2717 O O . LEU B 1 64 ? -5.812 -11.234 -2.74 1 97.25 64 LEU B O 1
ATOM 2721 N N . TYR B 1 65 ? -5.449 -13.43 -2.891 1 97.5 65 TYR B N 1
ATOM 2722 C CA . TYR B 1 65 ? -4.938 -13.531 -1.528 1 97.5 65 TYR B CA 1
ATOM 2723 C C . TYR B 1 65 ? -3.781 -12.562 -1.308 1 97.5 65 TYR B C 1
ATOM 2725 O O . TYR B 1 65 ? -3.719 -11.883 -0.28 1 97.5 65 TYR B O 1
ATOM 2733 N N . ARG B 1 66 ? -2.924 -12.445 -2.242 1 95.75 66 ARG B N 1
ATOM 2734 C CA . ARG B 1 66 ? -1.779 -11.547 -2.145 1 95.75 66 ARG B CA 1
ATOM 2735 C C . ARG B 1 66 ? -2.23 -10.094 -2.039 1 95.75 66 ARG B C 1
ATOM 2737 O O . ARG B 1 66 ? -1.731 -9.344 -1.196 1 95.75 66 ARG B O 1
ATOM 2744 N N . HIS B 1 67 ? -3.125 -9.766 -2.83 1 96.06 67 HIS B N 1
ATOM 2745 C CA . HIS B 1 67 ? -3.645 -8.398 -2.811 1 96.06 67 HIS B CA 1
ATOM 2746 C C . HIS B 1 67 ? -4.469 -8.141 -1.556 1 96.06 67 HIS B C 1
ATOM 2748 O O . HIS B 1 67 ? -4.332 -7.094 -0.922 1 96.06 67 HIS B O 1
ATOM 2754 N N . ALA B 1 68 ? -5.281 -9.133 -1.223 1 97.62 68 ALA B N 1
ATOM 2755 C CA . ALA B 1 68 ? -6.191 -9 -0.088 1 97.62 68 ALA B CA 1
ATOM 2756 C C . ALA B 1 68 ? -5.422 -8.828 1.218 1 97.62 68 ALA B C 1
ATOM 2758 O O . ALA B 1 68 ? -5.789 -8.008 2.062 1 97.62 68 ALA B O 1
ATOM 2759 N N . THR B 1 69 ? -4.395 -9.586 1.395 1 97.38 69 THR B N 1
ATOM 2760 C CA . THR B 1 69 ? -3.613 -9.508 2.623 1 97.38 69 THR B CA 1
ATOM 2761 C C . THR B 1 69 ? -2.98 -8.125 2.777 1 97.38 69 THR B C 1
ATOM 2763 O O . THR B 1 69 ? -2.973 -7.562 3.871 1 97.38 69 THR B O 1
ATOM 2766 N N . ARG B 1 70 ? -2.471 -7.578 1.673 1 96.5 70 ARG B N 1
ATOM 2767 C CA . ARG B 1 70 ? -1.909 -6.23 1.695 1 96.5 70 ARG B CA 1
ATOM 2768 C C . ARG B 1 70 ? -2.977 -5.199 2.039 1 96.5 70 ARG B C 1
ATOM 2770 O O . ARG B 1 70 ? -2.738 -4.297 2.848 1 96.5 70 ARG B O 1
ATOM 2777 N N . LEU B 1 71 ? -4.047 -5.359 1.375 1 97.31 71 LEU B N 1
ATOM 2778 C CA . LEU B 1 71 ? -5.156 -4.441 1.586 1 97.31 71 LEU B CA 1
ATOM 2779 C C . LEU B 1 71 ? -5.633 -4.484 3.035 1 97.31 71 LEU B C 1
ATOM 2781 O O . LEU B 1 71 ? -5.836 -3.439 3.658 1 97.31 71 LEU B O 1
ATOM 2785 N N . LEU B 1 72 ? -5.824 -5.664 3.58 1 97.56 72 LEU B N 1
ATOM 2786 C CA . LEU B 1 72 ? -6.293 -5.824 4.953 1 97.56 72 LEU B CA 1
ATOM 2787 C C . LEU B 1 72 ? -5.266 -5.285 5.941 1 97.56 72 LEU B C 1
ATOM 2789 O O . LEU B 1 72 ? -5.629 -4.695 6.961 1 97.56 72 LEU B O 1
ATOM 2793 N N . ALA B 1 73 ? -4.012 -5.488 5.652 1 96.88 73 ALA B N 1
ATOM 2794 C CA . ALA B 1 73 ? -2.955 -4.953 6.504 1 96.88 73 ALA B CA 1
ATOM 2795 C C . ALA B 1 73 ? -3.004 -3.426 6.539 1 96.88 73 ALA B C 1
ATOM 2797 O O . ALA B 1 73 ? -2.916 -2.822 7.609 1 96.88 73 ALA B O 1
ATOM 2798 N N . LEU B 1 74 ? -3.166 -2.854 5.391 1 95.81 74 LEU B N 1
ATOM 2799 C CA . LEU B 1 74 ? -3.273 -1.401 5.305 1 95.81 74 LEU B CA 1
ATOM 2800 C C . LEU B 1 74 ? -4.516 -0.903 6.035 1 95.81 74 LEU B C 1
ATOM 2802 O O . LEU B 1 74 ? -4.477 0.14 6.691 1 95.81 74 LEU B O 1
ATOM 2806 N N . ALA B 1 75 ? -5.574 -1.612 5.898 1 96.56 75 ALA B N 1
ATOM 2807 C CA . ALA B 1 75 ? -6.809 -1.254 6.594 1 96.56 75 ALA B CA 1
ATOM 2808 C C . ALA B 1 75 ? -6.617 -1.289 8.109 1 96.56 75 ALA B C 1
ATOM 2810 O O . ALA B 1 75 ? -7.066 -0.388 8.812 1 96.56 75 ALA B O 1
ATOM 2811 N N . ASP B 1 76 ? -5.961 -2.34 8.578 1 95.62 76 ASP B N 1
ATOM 2812 C CA . ASP B 1 76 ? -5.68 -2.453 10.008 1 95.62 76 ASP B CA 1
ATOM 2813 C C . ASP B 1 76 ? -4.805 -1.3 10.492 1 95.62 76 ASP B C 1
ATOM 2815 O O . ASP B 1 76 ? -5.055 -0.721 11.547 1 95.62 76 ASP B O 1
ATOM 2819 N N . GLU B 1 77 ? -3.834 -0.972 9.742 1 94 77 GLU B N 1
ATOM 2820 C CA . GLU B 1 77 ? -2.961 0.154 10.062 1 94 77 GLU B CA 1
ATOM 2821 C C . GLU B 1 77 ? -3.748 1.459 10.141 1 94 77 GLU B C 1
ATOM 2823 O O . GLU B 1 77 ? -3.533 2.27 11.039 1 94 77 GLU B O 1
ATOM 2828 N N . THR B 1 78 ? -4.582 1.61 9.18 1 93.75 78 THR B N 1
ATOM 2829 C CA . THR B 1 78 ? -5.395 2.818 9.109 1 93.75 78 THR B CA 1
ATOM 2830 C C . THR B 1 78 ? -6.34 2.904 10.305 1 93.75 78 THR B C 1
ATOM 2832 O O . THR B 1 78 ? -6.48 3.967 10.914 1 93.75 78 THR B O 1
ATOM 2835 N N . ALA B 1 79 ? -6.93 1.819 10.672 1 92.12 79 ALA B N 1
ATOM 2836 C CA . ALA B 1 79 ? -7.863 1.77 11.797 1 92.12 79 ALA B CA 1
ATOM 2837 C C . ALA B 1 79 ? -7.145 2.027 13.117 1 92.12 79 ALA B C 1
ATOM 2839 O O . ALA B 1 79 ? -7.742 2.537 14.07 1 92.12 79 ALA B O 1
ATOM 2840 N N . ALA B 1 80 ? -5.887 1.756 13.141 1 92 80 ALA B N 1
ATOM 2841 C CA . ALA B 1 80 ? -5.117 1.855 14.375 1 92 80 ALA B CA 1
ATOM 2842 C C . ALA B 1 80 ? -4.406 3.203 14.477 1 92 80 ALA B C 1
ATOM 2844 O O . ALA B 1 80 ? -3.691 3.465 15.445 1 92 80 ALA B O 1
ATOM 2845 N N . LEU B 1 81 ? -4.566 3.988 13.5 1 89.88 81 LEU B N 1
ATOM 2846 C CA . LEU B 1 81 ? -3.834 5.246 13.414 1 89.88 81 LEU B CA 1
ATOM 2847 C C . LEU B 1 81 ? -3.975 6.051 14.703 1 89.88 81 LEU B C 1
ATOM 2849 O O . LEU B 1 81 ? -3.01 6.66 15.172 1 89.88 81 LEU B O 1
ATOM 2853 N N . PHE B 1 82 ? -5.227 6.02 15.312 1 91.12 82 PHE B N 1
ATOM 2854 C CA . PHE B 1 82 ? -5.504 6.91 16.438 1 91.12 82 PHE B CA 1
ATOM 2855 C C . PHE B 1 82 ? -5.742 6.113 17.703 1 91.12 82 PHE B C 1
ATOM 2857 O O . PHE B 1 82 ? -6.266 6.645 18.688 1 91.12 82 PHE B O 1
ATOM 2864 N N . ALA B 1 83 ? -5.637 4.84 17.781 1 86.69 83 ALA B N 1
ATOM 2865 C CA . ALA B 1 83 ? -5.934 3.965 18.922 1 86.69 83 ALA B CA 1
ATOM 2866 C C . ALA B 1 83 ? -4.93 4.168 20.047 1 86.69 83 ALA B C 1
ATOM 2868 O O . ALA B 1 83 ? -5.246 3.936 21.219 1 86.69 83 ALA B O 1
ATOM 2869 N N . GLY B 1 84 ? -3.773 4.699 19.922 1 81.38 84 GLY B N 1
ATOM 2870 C CA . GLY B 1 84 ? -2.746 4.816 20.938 1 81.38 84 GLY B CA 1
ATOM 2871 C C . GLY B 1 84 ? -2.814 6.121 21.719 1 81.38 84 GLY B C 1
ATOM 2872 O O . GLY B 1 84 ? -3.721 6.93 21.5 1 81.38 84 GLY B O 1
ATOM 2873 N N . ASP B 1 85 ? -2.018 6.223 22.734 1 81.44 85 ASP B N 1
ATOM 2874 C CA . ASP B 1 85 ? -1.956 7.379 23.625 1 81.44 85 ASP B CA 1
ATOM 2875 C C . ASP B 1 85 ? -1.287 8.562 22.938 1 81.44 85 ASP B C 1
ATOM 2877 O O . ASP B 1 85 ? -1.492 9.719 23.328 1 81.44 85 ASP B O 1
ATOM 2881 N N . GLN B 1 86 ? -0.655 8.172 21.906 1 84.44 86 GLN B N 1
ATOM 2882 C CA . GLN B 1 86 ? 0.058 9.242 21.203 1 84.44 86 GLN B CA 1
ATOM 2883 C C . GLN B 1 86 ? -0.846 9.93 20.188 1 84.44 86 GLN B C 1
ATOM 2885 O O . GLN B 1 86 ? -1.638 9.273 19.516 1 84.44 86 GLN B O 1
ATOM 2890 N N . ALA B 1 87 ? -0.729 11.211 20.203 1 86.88 87 ALA B N 1
ATOM 2891 C CA . ALA B 1 87 ? -1.504 11.992 19.234 1 86.88 87 ALA B CA 1
ATOM 2892 C C . ALA B 1 87 ? -0.939 11.852 17.828 1 86.88 87 ALA B C 1
ATOM 2894 O O . ALA B 1 87 ? 0.28 11.805 17.641 1 86.88 87 ALA B O 1
ATOM 2895 N N . HIS B 1 88 ? -1.81 11.617 16.938 1 92.38 88 HIS B N 1
ATOM 2896 C CA . HIS B 1 88 ? -1.42 11.531 15.531 1 92.38 88 HIS B CA 1
ATOM 2897 C C . HIS B 1 88 ? -2.225 12.5 14.672 1 92.38 88 HIS B C 1
ATOM 2899 O O . HIS B 1 88 ? -3.416 12.703 14.906 1 92.38 88 HIS B O 1
ATOM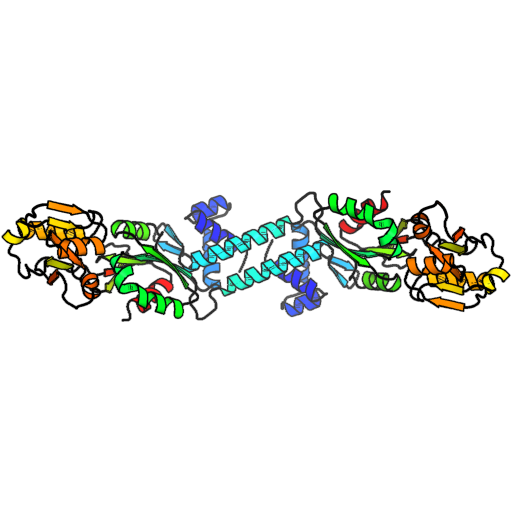 2905 N N . GLY B 1 89 ? -1.562 13.109 13.75 1 94.19 89 GLY B N 1
ATOM 2906 C CA . GLY B 1 89 ? -2.207 14.016 12.82 1 94.19 89 GLY B CA 1
ATOM 2907 C C . GLY B 1 89 ? -1.224 14.883 12.047 1 94.19 89 GLY B C 1
ATOM 2908 O O . GLY B 1 89 ? -0.024 14.867 12.328 1 94.19 89 GLY B O 1
ATOM 2909 N N . ALA B 1 90 ? -1.672 15.531 11.016 1 96.12 90 ALA B N 1
ATOM 2910 C CA . ALA B 1 90 ? -0.888 16.484 10.234 1 96.12 90 ALA B CA 1
ATOM 2911 C C . ALA B 1 90 ? -1.277 17.922 10.562 1 96.12 90 ALA B C 1
ATOM 2913 O O . ALA B 1 90 ? -2.293 18.422 10.078 1 96.12 90 ALA B O 1
ATOM 2914 N N . LEU B 1 91 ? -0.49 18.562 11.32 1 96.69 91 LEU B N 1
ATOM 2915 C CA . LEU B 1 91 ? -0.777 19.906 11.82 1 96.69 91 LEU B CA 1
ATOM 2916 C C . LEU B 1 91 ? -0.078 20.953 10.977 1 96.69 91 LEU B C 1
ATOM 2918 O O . LEU B 1 91 ? 1.139 20.906 10.781 1 96.69 91 LEU B O 1
ATOM 2922 N N . ARG B 1 92 ? -0.81 21.938 10.43 1 96.94 92 ARG B N 1
ATOM 2923 C CA . ARG B 1 92 ? -0.287 23.047 9.625 1 96.94 92 ARG B CA 1
ATOM 2924 C C . ARG B 1 92 ? -0.235 24.328 10.445 1 96.94 92 ARG B C 1
ATOM 2926 O O . ARG B 1 92 ? -1.274 24.922 10.758 1 96.94 92 ARG B O 1
ATOM 2933 N N . VAL B 1 93 ? 1.009 24.734 10.625 1 97.88 93 VAL B N 1
ATOM 2934 C CA . VAL B 1 93 ? 1.223 25.922 11.461 1 97.88 93 VAL B CA 1
ATOM 2935 C C . VAL B 1 93 ? 1.885 27.016 10.633 1 97.88 93 VAL B C 1
ATOM 2937 O O . VAL B 1 93 ? 2.877 26.781 9.945 1 97.88 93 VAL B O 1
ATOM 2940 N N . GLY B 1 94 ? 1.284 28.156 10.594 1 97.88 94 GLY B N 1
ATOM 2941 C CA . GLY B 1 94 ? 1.915 29.359 10.055 1 97.88 94 GLY B CA 1
ATOM 2942 C C . GLY B 1 94 ? 2.533 30.234 11.125 1 97.88 94 GLY B C 1
ATOM 2943 O O . GLY B 1 94 ? 1.998 30.359 12.227 1 97.88 94 GLY B O 1
ATOM 2944 N N . ALA B 1 95 ? 3.65 30.859 10.734 1 96 95 ALA B N 1
ATOM 2945 C CA . ALA B 1 95 ? 4.293 31.688 11.75 1 96 95 ALA B CA 1
ATOM 2946 C C . ALA B 1 95 ? 5.023 32.875 11.109 1 96 95 ALA B C 1
ATOM 2948 O O . ALA B 1 95 ? 5.473 32.781 9.961 1 96 95 ALA B O 1
ATOM 2949 N N . LEU B 1 96 ? 5.105 33.875 11.875 1 90.69 96 LEU B N 1
ATOM 2950 C CA . LEU B 1 96 ? 5.93 35.031 11.492 1 90.69 96 LEU B CA 1
ATOM 2951 C C . LEU B 1 96 ? 7.41 34.656 11.523 1 90.69 96 LEU B C 1
ATOM 2953 O O . LEU B 1 96 ? 7.832 33.844 12.336 1 90.69 96 LEU B O 1
ATOM 2957 N N . ASP B 1 97 ? 8.156 35.406 10.742 1 84.25 97 ASP B N 1
ATOM 2958 C CA . ASP B 1 97 ? 9.602 35.188 10.672 1 84.25 97 ASP B CA 1
ATOM 2959 C C . ASP B 1 97 ? 10.25 35.375 12.047 1 84.25 97 ASP B C 1
ATOM 2961 O O . ASP B 1 97 ? 11.141 34.625 12.438 1 84.25 97 ASP B O 1
ATOM 2965 N N . VAL B 1 98 ? 9.836 36.406 12.719 1 83.69 98 VAL B N 1
ATOM 2966 C CA . VAL B 1 98 ? 10.43 36.719 14.016 1 83.69 98 VAL B CA 1
ATOM 2967 C C . VAL B 1 98 ? 10.203 35.594 14.992 1 83.69 98 VAL B C 1
ATOM 2969 O O . VAL B 1 98 ? 11.086 35.25 15.797 1 83.69 98 VAL B O 1
ATOM 2972 N N . ALA B 1 99 ? 9.023 35 14.938 1 90.62 99 ALA B N 1
ATOM 2973 C CA . ALA B 1 99 ? 8.727 33.844 15.805 1 90.62 99 ALA B CA 1
ATOM 2974 C C . ALA B 1 99 ? 9.594 32.656 15.445 1 90.62 99 ALA B C 1
ATOM 2976 O O . ALA B 1 99 ? 10.133 31.984 16.328 1 90.62 99 ALA B O 1
ATOM 2977 N N . LEU B 1 100 ? 9.703 32.406 14.188 1 91.31 100 LEU B N 1
ATOM 2978 C CA . LEU B 1 100 ? 10.445 31.25 13.703 1 91.31 100 LEU B CA 1
ATOM 2979 C C . LEU B 1 100 ? 11.938 31.406 13.977 1 91.31 100 LEU B C 1
ATOM 2981 O O . LEU B 1 100 ? 12.633 30.422 14.227 1 91.31 100 LEU B O 1
ATOM 2985 N N . ALA B 1 101 ? 12.383 32.625 13.883 1 84.44 101 ALA B N 1
ATOM 2986 C CA . ALA B 1 101 ? 13.812 32.875 14.047 1 84.44 101 ALA B CA 1
ATOM 2987 C C . ALA B 1 101 ? 14.211 32.844 15.516 1 84.44 101 ALA B C 1
ATOM 2989 O O . ALA B 1 101 ? 15.289 32.375 15.875 1 84.44 101 ALA B O 1
ATOM 2990 N N . ASN B 1 102 ? 13.336 33.281 16.375 1 86.81 102 ASN B N 1
ATOM 2991 C CA . ASN B 1 102 ? 13.82 33.625 17.719 1 86.81 102 ASN B CA 1
ATOM 2992 C C . ASN B 1 102 ? 13.078 32.844 18.781 1 86.81 102 ASN B C 1
ATOM 2994 O O . ASN B 1 102 ? 13.625 32.562 19.859 1 86.81 102 ASN B O 1
ATOM 2998 N N . HIS B 1 103 ? 11.859 32.5 18.594 1 90.94 103 HIS B N 1
ATOM 2999 C CA . HIS B 1 103 ? 11.055 31.984 19.703 1 90.94 103 HIS B CA 1
ATOM 3000 C C . HIS B 1 103 ? 10.758 30.5 19.531 1 90.94 103 HIS B C 1
ATOM 3002 O O . HIS B 1 103 ? 10.68 29.766 20.516 1 90.94 103 HIS B O 1
ATOM 3008 N N . LEU B 1 104 ? 10.641 29.969 18.359 1 94.44 104 LEU B N 1
ATOM 3009 C CA . LEU B 1 104 ? 9.992 28.688 18.109 1 94.44 104 LEU B CA 1
ATOM 3010 C C . LEU B 1 104 ? 11.031 27.578 17.984 1 94.44 104 LEU B C 1
ATOM 3012 O O . LEU B 1 104 ? 10.75 26.422 18.344 1 94.44 104 LEU B O 1
ATOM 3016 N N . PRO B 1 105 ? 12.281 27.812 17.547 1 92.88 105 PRO B N 1
ATOM 3017 C CA . PRO B 1 105 ? 13.172 26.719 17.172 1 92.88 105 PRO B CA 1
ATOM 3018 C C . PRO B 1 105 ? 13.359 25.703 18.297 1 92.88 105 PRO B C 1
ATOM 3020 O O . PRO B 1 105 ? 13.094 24.516 18.109 1 92.88 105 PRO B O 1
ATOM 3023 N N . GLN B 1 106 ? 13.758 26.125 19.453 1 92.69 106 GLN B N 1
ATOM 3024 C CA . GLN B 1 106 ? 14.008 25.188 20.547 1 92.69 106 GLN B CA 1
ATOM 3025 C C . GLN B 1 106 ? 12.719 24.516 21 1 92.69 106 GLN B C 1
ATOM 3027 O O . GLN B 1 106 ? 12.719 23.328 21.344 1 92.69 106 GLN B O 1
ATOM 3032 N N . ARG B 1 107 ? 11.719 25.266 21.016 1 95.25 107 ARG B N 1
ATOM 3033 C CA . ARG B 1 107 ? 10.422 24.75 21.438 1 95.25 107 ARG B CA 1
ATOM 3034 C C . ARG B 1 107 ? 9.875 23.75 20.438 1 95.25 107 ARG B C 1
ATOM 3036 O O . ARG B 1 107 ? 9.273 22.734 20.828 1 95.25 107 ARG B O 1
ATOM 3043 N N . LEU B 1 108 ? 10.078 23.953 19.141 1 95.75 108 LEU B N 1
ATOM 3044 C CA . LEU B 1 108 ? 9.656 23.031 18.094 1 95.75 108 LEU B CA 1
ATOM 3045 C C . LEU B 1 108 ? 10.438 21.734 18.156 1 95.75 108 LEU B C 1
ATOM 3047 O O . LEU B 1 108 ? 9.883 20.656 17.953 1 95.75 108 LEU B O 1
ATOM 3051 N N . ALA B 1 109 ? 11.734 21.844 18.406 1 94.69 109 ALA B N 1
ATOM 3052 C CA . ALA B 1 109 ? 12.562 20.656 18.547 1 94.69 109 ALA B CA 1
ATOM 3053 C C . ALA B 1 109 ? 12.055 19.75 19.688 1 94.69 109 ALA B C 1
ATOM 3055 O O . ALA B 1 109 ? 11.953 18.531 19.516 1 94.69 109 ALA B O 1
ATOM 3056 N N . ARG B 1 110 ? 11.742 20.406 20.75 1 94.5 110 ARG B N 1
ATOM 3057 C CA . ARG B 1 110 ? 11.203 19.672 21.891 1 94.5 110 ARG B CA 1
ATOM 3058 C C . ARG B 1 110 ? 9.859 19.031 21.531 1 94.5 110 ARG B C 1
ATOM 3060 O O . ARG B 1 110 ? 9.617 17.859 21.844 1 94.5 110 ARG B O 1
ATOM 3067 N N . TYR B 1 111 ? 9.008 19.781 20.922 1 94.81 111 TYR B N 1
ATOM 3068 C CA . TYR B 1 111 ? 7.688 19.297 20.547 1 94.81 111 TYR B CA 1
ATOM 3069 C C . TYR B 1 111 ? 7.797 18.062 19.641 1 94.81 111 TYR B C 1
ATOM 3071 O O . TYR B 1 111 ? 7.059 17.094 19.812 1 94.81 111 TYR B O 1
ATOM 3079 N N . ARG B 1 112 ? 8.672 18.141 18.672 1 93.62 112 ARG B N 1
ATOM 3080 C CA . ARG B 1 112 ? 8.852 17.047 17.719 1 93.62 112 ARG B CA 1
ATOM 3081 C C . ARG B 1 112 ? 9.328 15.781 18.422 1 93.62 112 ARG B C 1
ATOM 3083 O O . ARG B 1 112 ? 8.953 14.672 18.047 1 93.62 112 ARG B O 1
ATOM 3090 N N . ARG B 1 113 ? 10.148 15.938 19.406 1 93.25 113 ARG B N 1
ATOM 3091 C CA . ARG B 1 113 ? 10.633 14.797 20.172 1 93.25 113 ARG B CA 1
ATOM 3092 C C . ARG B 1 113 ? 9.516 14.18 21 1 93.25 113 ARG B C 1
ATOM 3094 O O . ARG B 1 113 ? 9.43 12.961 21.141 1 93.25 113 ARG B O 1
ATOM 3101 N N . GLU B 1 114 ? 8.703 15.031 21.484 1 92.5 114 GLU B N 1
ATOM 3102 C CA . GLU B 1 114 ? 7.672 14.594 22.422 1 92.5 114 GLU B CA 1
ATOM 3103 C C . GLU B 1 114 ? 6.426 14.109 21.688 1 92.5 114 GLU B C 1
ATOM 3105 O O . GLU B 1 114 ? 5.602 13.391 22.25 1 92.5 114 GLU B O 1
ATOM 3110 N N . SER B 1 115 ? 6.254 14.562 20.531 1 93 115 SER B N 1
ATOM 3111 C CA . SER B 1 115 ? 5.07 14.211 19.75 1 93 115 SER B CA 1
ATOM 3112 C C . SER B 1 115 ? 5.453 13.641 18.391 1 93 115 SER B C 1
ATOM 3114 O O . SER B 1 115 ? 5.059 14.18 17.359 1 93 115 SER B O 1
ATOM 3116 N N . PRO B 1 116 ? 6.121 12.523 18.344 1 91.19 116 PRO B N 1
ATOM 3117 C CA . PRO B 1 116 ? 6.621 11.961 17.094 1 91.19 116 PRO B CA 1
ATOM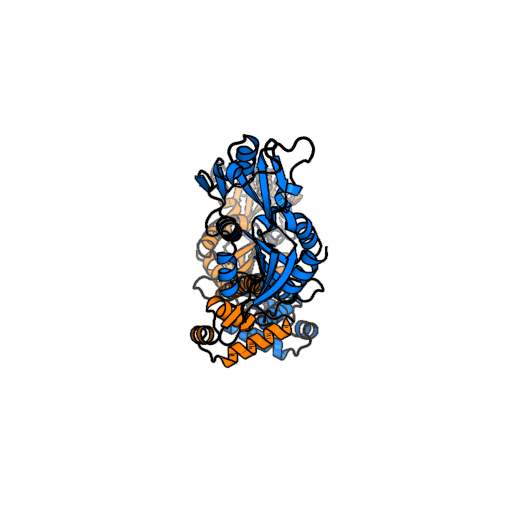 3118 C C . PRO B 1 116 ? 5.504 11.562 16.125 1 91.19 116 PRO B C 1
ATOM 3120 O O . PRO B 1 116 ? 5.738 11.414 14.93 1 91.19 116 PRO B O 1
ATOM 3123 N N . GLY B 1 117 ? 4.344 11.383 16.594 1 90.62 117 GLY B N 1
ATOM 3124 C CA . GLY B 1 117 ? 3.221 11 15.75 1 90.62 117 GLY B CA 1
ATOM 3125 C C . GLY B 1 117 ? 2.596 12.172 15.016 1 90.62 117 GLY B C 1
ATOM 3126 O O . GLY B 1 117 ? 1.745 11.977 14.141 1 90.62 117 GLY B O 1
ATOM 3127 N N . VAL B 1 118 ? 3.021 13.359 15.352 1 93.5 118 VAL B N 1
ATOM 3128 C CA . VAL B 1 118 ? 2.463 14.555 14.734 1 93.5 118 VAL B CA 1
ATOM 3129 C C . VAL B 1 118 ? 3.355 15 13.57 1 93.5 118 VAL B C 1
ATOM 3131 O O . VAL B 1 118 ? 4.547 15.242 13.758 1 93.5 118 VAL B O 1
ATOM 3134 N N . GLU B 1 119 ? 2.838 14.945 12.414 1 94.25 119 GLU B N 1
ATOM 3135 C CA . GLU B 1 119 ? 3.504 15.562 11.273 1 94.25 119 GLU B CA 1
ATOM 3136 C C . GLU B 1 119 ? 3.318 17.078 11.273 1 94.25 119 GLU B C 1
ATOM 3138 O O . GLU B 1 119 ? 2.223 17.578 11 1 94.25 119 GLU B O 1
ATOM 3143 N N . LEU B 1 120 ? 4.344 17.766 11.477 1 95.12 120 LEU B N 1
ATOM 3144 C CA . LEU B 1 120 ? 4.285 19.219 11.625 1 95.12 120 LEU B CA 1
ATOM 3145 C C . LEU B 1 120 ? 4.738 19.906 10.344 1 95.12 120 LEU B C 1
ATOM 3147 O O . LEU B 1 120 ? 5.84 19.656 9.852 1 95.12 120 LEU B O 1
ATOM 3151 N N . HIS B 1 121 ? 3.869 20.719 9.797 1 95.5 121 HIS B N 1
ATOM 3152 C CA . HIS B 1 121 ? 4.188 21.578 8.656 1 95.5 121 HIS B CA 1
ATOM 3153 C C . HIS B 1 121 ? 4.207 23.047 9.062 1 95.5 121 HIS B C 1
ATOM 3155 O O . HIS B 1 121 ? 3.174 23.609 9.445 1 95.5 121 HIS B O 1
ATOM 3161 N N . ILE B 1 122 ? 5.34 23.656 8.914 1 96.38 122 ILE B N 1
ATOM 3162 C CA . ILE B 1 122 ? 5.516 25.062 9.312 1 96.38 122 ILE B CA 1
ATOM 3163 C C . ILE B 1 122 ? 5.723 25.922 8.078 1 96.38 122 ILE B C 1
ATOM 3165 O O . ILE B 1 122 ? 6.535 25.594 7.207 1 96.38 122 ILE B O 1
ATOM 3169 N N . ARG B 1 123 ? 4.988 26.984 8.008 1 95.19 123 ARG B N 1
ATOM 3170 C CA . ARG B 1 123 ? 5.051 27.906 6.875 1 95.19 123 ARG B CA 1
ATOM 3171 C C . ARG B 1 123 ? 5.297 29.344 7.344 1 95.19 123 ARG B C 1
ATOM 3173 O O . ARG B 1 123 ? 4.512 29.891 8.117 1 95.19 123 ARG B O 1
ATOM 3180 N N . PRO B 1 124 ? 6.391 29.891 6.848 1 92.62 124 PRO B N 1
ATOM 3181 C CA . PRO B 1 124 ? 6.621 31.312 7.148 1 92.62 124 PRO B CA 1
ATOM 3182 C C . PRO B 1 124 ? 5.824 32.25 6.234 1 92.62 124 PRO B C 1
ATOM 3184 O O . PRO B 1 124 ? 5.816 32.062 5.016 1 92.62 124 PRO B O 1
ATOM 3187 N N . GLU B 1 125 ? 5.062 33.156 6.816 1 90.56 125 GLU B N 1
ATOM 3188 C CA . GLU B 1 125 ? 4.316 34.125 6.051 1 90.56 125 GLU B CA 1
ATOM 3189 C C . GLU B 1 125 ? 4.102 35.406 6.863 1 90.56 125 GLU B C 1
ATOM 3191 O O . GLU B 1 125 ? 4.371 35.438 8.062 1 90.56 125 GLU B O 1
ATOM 3196 N N . HIS B 1 126 ? 3.729 36.438 6.219 1 87.06 126 HIS B N 1
ATOM 3197 C CA . HIS B 1 126 ? 3.393 37.688 6.93 1 87.06 126 HIS B CA 1
ATOM 3198 C C . HIS B 1 126 ? 2.002 37.594 7.555 1 87.06 126 HIS B C 1
ATOM 3200 O O . HIS B 1 126 ? 1.192 36.75 7.156 1 87.06 126 HIS B O 1
ATOM 3206 N N . SER B 1 127 ? 1.704 38.438 8.422 1 86.75 127 SER B N 1
ATOM 3207 C CA . SER B 1 127 ? 0.557 38.344 9.32 1 86.75 127 SER B CA 1
ATOM 3208 C C . SER B 1 127 ? -0.753 38.312 8.539 1 86.75 127 SER B C 1
ATOM 3210 O O . SER B 1 127 ? -1.621 37.5 8.82 1 86.75 127 SER B O 1
ATOM 3212 N N . LEU B 1 128 ? -0.94 39.156 7.551 1 84.19 128 LEU B N 1
ATOM 3213 C CA . LEU B 1 128 ? -2.193 39.25 6.809 1 84.19 128 LEU B CA 1
ATOM 3214 C C . LEU B 1 128 ? -2.477 37.938 6.059 1 84.19 128 LEU B C 1
ATOM 3216 O O . LEU B 1 128 ? -3.613 37.469 6.047 1 84.19 128 LEU B O 1
ATOM 3220 N N . LEU B 1 129 ? -1.491 37.469 5.465 1 90.19 129 LEU B N 1
ATOM 3221 C CA . LEU B 1 129 ? -1.669 36.219 4.734 1 90.19 129 LEU B CA 1
ATOM 3222 C C . LEU B 1 129 ? -1.934 35.062 5.691 1 90.19 129 LEU B C 1
ATOM 3224 O O . LEU B 1 129 ? -2.75 34.188 5.398 1 90.19 129 LEU B O 1
ATOM 3228 N N . LEU B 1 130 ? -1.241 35.062 6.773 1 94.5 130 LEU B N 1
ATOM 3229 C CA . LEU B 1 130 ? -1.462 34.031 7.773 1 94.5 130 LEU B CA 1
ATOM 3230 C C . LEU B 1 130 ? -2.92 34 8.219 1 94.5 130 LEU B C 1
ATOM 3232 O O . LEU B 1 130 ? -3.535 32.938 8.273 1 94.5 130 LEU B O 1
ATOM 3236 N N . GLU B 1 131 ? -3.457 35.125 8.477 1 91.94 131 GLU B N 1
ATOM 3237 C CA . GLU B 1 131 ? -4.852 35.219 8.906 1 91.94 131 GLU B CA 1
ATOM 3238 C C . GLU B 1 131 ? -5.793 34.688 7.832 1 91.94 131 GLU B C 1
ATOM 3240 O O . GLU B 1 131 ? -6.746 33.969 8.125 1 91.94 131 GLU B O 1
ATOM 3245 N N . ARG B 1 132 ? -5.543 35.062 6.605 1 91.94 132 ARG B N 1
ATOM 3246 C CA . ARG B 1 132 ? -6.363 34.625 5.484 1 91.94 132 ARG B CA 1
ATOM 3247 C C . ARG B 1 132 ? -6.316 33.094 5.344 1 91.94 132 ARG B C 1
ATOM 3249 O O . ARG B 1 132 ? -7.355 32.469 5.191 1 91.94 132 ARG B O 1
ATOM 3256 N N . LEU B 1 133 ? -5.109 32.594 5.402 1 95.25 133 LEU B N 1
ATOM 3257 C CA . LEU B 1 133 ? -4.926 31.172 5.246 1 95.25 133 LEU B CA 1
ATOM 3258 C C . LEU B 1 133 ? -5.594 30.406 6.383 1 95.25 133 LEU B C 1
ATOM 3260 O O . LEU B 1 133 ? -6.129 29.312 6.176 1 95.25 133 LEU B O 1
ATOM 3264 N N . LEU B 1 134 ? -5.586 30.969 7.574 1 95 134 LEU B N 1
ATOM 3265 C CA . LEU B 1 134 ? -6.277 30.375 8.711 1 95 134 LEU B CA 1
ATOM 3266 C C . LEU B 1 134 ? -7.789 30.375 8.492 1 95 134 LEU B C 1
ATOM 3268 O O . LEU B 1 134 ? -8.453 29.359 8.703 1 95 134 LEU B O 1
ATOM 3272 N N . MET B 1 135 ? -8.266 31.453 8.008 1 91.31 135 MET B N 1
ATOM 3273 C CA . MET B 1 135 ? -9.695 31.609 7.785 1 91.31 135 MET B CA 1
ATOM 3274 C C . MET B 1 135 ? -10.18 30.656 6.691 1 91.31 135 MET B C 1
ATOM 3276 O O . MET B 1 135 ? -11.305 30.156 6.75 1 91.31 135 MET B O 1
ATOM 3280 N N . GLU B 1 136 ? -9.359 30.438 5.73 1 90.38 136 GLU B N 1
ATOM 3281 C CA . GLU B 1 136 ? -9.703 29.578 4.602 1 90.38 136 GLU B CA 1
ATOM 3282 C C . GLU B 1 136 ? -9.516 28.109 4.949 1 90.38 136 GLU B C 1
ATOM 3284 O O . GLU B 1 136 ? -9.883 27.219 4.168 1 90.38 136 GLU B O 1
ATOM 3289 N N . GLY B 1 137 ? -8.922 27.906 6.059 1 90.56 137 GLY B N 1
ATOM 3290 C CA . GLY B 1 137 ? -8.734 26.531 6.492 1 90.56 137 GLY B CA 1
ATOM 3291 C C . GLY B 1 137 ? -7.469 25.906 5.945 1 90.56 137 GLY B C 1
ATOM 3292 O O . GLY B 1 137 ? -7.281 24.688 6.043 1 90.56 137 GLY B O 1
ATOM 3293 N N . GLU B 1 138 ? -6.609 26.672 5.352 1 93.94 138 GLU B N 1
ATOM 3294 C CA . GLU B 1 138 ? -5.348 26.188 4.805 1 93.94 138 GLU B CA 1
ATOM 3295 C C . GLU B 1 138 ? -4.305 25.984 5.902 1 93.94 138 GLU B C 1
ATOM 3297 O O . GLU B 1 138 ? -3.344 25.234 5.73 1 93.94 138 GLU B O 1
ATOM 3302 N N . LEU B 1 139 ? -4.516 26.734 7.027 1 96.75 139 LEU B N 1
ATOM 3303 C CA . LEU B 1 139 ? -3.709 26.562 8.234 1 96.75 139 LEU B CA 1
ATOM 3304 C C . LEU B 1 139 ? -4.59 26.266 9.438 1 96.75 139 LEU B C 1
ATOM 3306 O O . LEU B 1 139 ? -5.746 26.688 9.492 1 96.75 139 LEU B O 1
ATOM 3310 N N . ASP B 1 140 ? -4.039 25.531 10.375 1 97.19 140 ASP B N 1
ATOM 3311 C CA . ASP B 1 140 ? -4.793 25.141 11.57 1 97.19 140 ASP B CA 1
ATOM 3312 C C . ASP B 1 140 ? -4.531 26.109 12.719 1 97.19 140 ASP B C 1
ATOM 3314 O O . ASP B 1 140 ? -5.383 26.281 13.594 1 97.19 140 ASP B O 1
ATOM 3318 N N . LEU B 1 141 ? -3.355 26.547 12.703 1 97.19 141 LEU B N 1
ATOM 3319 C CA . LEU B 1 141 ? -2.854 27.438 13.758 1 97.19 141 LEU B CA 1
ATOM 3320 C C . LEU B 1 141 ? -1.82 28.406 13.195 1 97.19 141 LEU B C 1
ATOM 3322 O O . LEU B 1 141 ? -1.021 28.047 12.336 1 97.19 141 LEU B O 1
ATOM 3326 N N . ILE B 1 142 ? -1.889 29.641 13.672 1 97.25 142 ILE B N 1
ATOM 3327 C CA . ILE B 1 142 ? -0.864 30.594 13.242 1 97.25 142 ILE B CA 1
ATOM 3328 C C . ILE B 1 142 ? -0.242 31.266 14.469 1 97.25 142 ILE B C 1
ATOM 3330 O O . ILE B 1 142 ? -0.886 31.391 15.508 1 97.25 142 ILE B O 1
ATOM 3334 N N . VAL B 1 143 ? 0.971 31.562 14.406 1 95.94 143 VAL B N 1
ATOM 3335 C CA . VAL B 1 143 ? 1.733 32.344 15.375 1 95.94 143 VAL B CA 1
ATOM 3336 C C . VAL B 1 143 ? 2.059 33.719 14.789 1 95.94 143 VAL B C 1
ATOM 3338 O O . VAL B 1 143 ? 2.979 33.844 13.984 1 95.94 143 VAL B O 1
ATOM 3341 N N . THR B 1 144 ? 1.299 34.594 15.234 1 92.94 144 THR B N 1
ATOM 3342 C CA . THR B 1 144 ? 1.335 35.906 14.555 1 92.94 144 THR B CA 1
ATOM 3343 C C . THR B 1 144 ? 1.235 37.031 15.555 1 92.94 144 THR B C 1
ATOM 3345 O O . THR B 1 144 ? 1.111 36.812 16.766 1 92.94 144 THR B O 1
ATOM 3348 N N . ASP B 1 145 ? 1.448 38.219 14.984 1 85.25 145 ASP B N 1
ATOM 3349 C CA . ASP B 1 145 ? 1.294 39.406 15.836 1 85.25 145 ASP B CA 1
ATOM 3350 C C . ASP B 1 145 ? -0.177 39.656 16.141 1 85.25 145 ASP B C 1
ATOM 3352 O O . ASP B 1 145 ? -1.056 39.344 15.344 1 85.25 145 ASP B O 1
ATOM 3356 N N . GLY B 1 146 ? -0.404 40.156 17.422 1 74.5 146 GLY B N 1
ATOM 3357 C CA . GLY B 1 146 ? -1.782 40.312 17.859 1 74.5 146 GLY B CA 1
ATOM 3358 C C . GLY B 1 146 ? -1.945 41.406 18.906 1 74.5 146 GLY B C 1
ATOM 3359 O O . GLY B 1 146 ? -1.073 42.281 19.047 1 74.5 146 GLY B O 1
ATOM 3360 N N . PRO B 1 147 ? -3.16 41.156 19.266 1 70.88 147 PRO B N 1
ATOM 3361 C CA . PRO B 1 147 ? -4.273 40.219 19.219 1 70.88 147 PRO B CA 1
ATOM 3362 C C . PRO B 1 147 ? -5.145 40.375 17.984 1 70.88 147 PRO B C 1
ATOM 3364 O O . PRO B 1 147 ? -5.262 41.5 17.453 1 70.88 147 PRO B O 1
ATOM 3367 N N . ILE B 1 148 ? -5.59 39.156 17.484 1 78.12 148 ILE B N 1
ATOM 3368 C CA . ILE B 1 148 ? -6.562 39.219 16.406 1 78.12 148 ILE B CA 1
ATOM 3369 C C . ILE B 1 148 ? -7.973 39.125 16.969 1 78.12 148 ILE B C 1
ATOM 3371 O O . ILE B 1 148 ? -8.289 38.156 17.688 1 78.12 148 ILE B O 1
ATOM 3375 N N . GLU B 1 149 ? -8.758 40.156 16.766 1 81.56 149 GLU B N 1
ATOM 3376 C CA . GLU B 1 149 ? -10.148 40.125 17.203 1 81.56 149 GLU B CA 1
ATOM 3377 C C . GLU B 1 149 ? -11.078 39.719 16.062 1 81.56 149 GLU B C 1
ATOM 3379 O O . GLU B 1 149 ? -11.398 40.531 15.188 1 81.56 149 GLU B O 1
ATOM 3384 N N . HIS B 1 150 ? -11.438 38.594 16.016 1 87.19 150 HIS B N 1
ATOM 3385 C CA . HIS B 1 150 ? -12.367 38.031 15.047 1 87.19 150 HIS B CA 1
ATOM 3386 C C . HIS B 1 150 ? -13.297 37.031 15.688 1 87.19 150 HIS B C 1
ATOM 3388 O O . HIS B 1 150 ? -12.852 36.188 16.469 1 87.19 150 HIS B O 1
ATOM 3394 N N . PRO B 1 151 ? -14.516 37.125 15.398 1 87.25 151 PRO B N 1
ATOM 3395 C CA . PRO B 1 151 ? -15.5 36.25 16.047 1 87.25 151 PRO B CA 1
ATOM 3396 C C . PRO B 1 151 ? -15.234 34.781 15.82 1 87.25 151 PRO B C 1
ATOM 3398 O O . PRO B 1 151 ? -15.609 33.938 16.641 1 87.25 151 PRO B O 1
ATOM 3401 N N . LEU B 1 152 ? -14.617 34.438 14.797 1 89 152 LEU B N 1
ATOM 3402 C CA . LEU B 1 152 ? -14.406 33.062 14.445 1 89 152 LEU B CA 1
ATOM 3403 C C . LEU B 1 152 ? -13.055 32.562 14.953 1 89 152 LEU B C 1
ATOM 3405 O O . LEU B 1 152 ? -12.742 31.375 14.852 1 89 152 LEU B O 1
ATOM 3409 N N . LEU B 1 153 ? -12.266 33.469 15.516 1 93 153 LEU B N 1
ATOM 3410 C CA . LEU B 1 153 ? -10.898 33.125 15.891 1 93 153 LEU B CA 1
ATOM 3411 C C . LEU B 1 153 ? -10.688 33.281 17.391 1 93 153 LEU B C 1
ATOM 3413 O O . LEU B 1 153 ? -11.359 34.094 18.031 1 93 153 LEU B O 1
ATOM 3417 N N . ALA B 1 154 ? -9.891 32.406 17.906 1 93.5 154 ALA B N 1
ATOM 3418 C CA . ALA B 1 154 ? -9.391 32.531 19.281 1 93.5 154 ALA B CA 1
ATOM 3419 C C . ALA B 1 154 ? -7.906 32.875 19.297 1 93.5 154 ALA B C 1
ATOM 3421 O O . ALA B 1 154 ? -7.188 32.594 18.344 1 93.5 154 ALA B O 1
ATOM 3422 N N . SER B 1 155 ? -7.508 33.562 20.328 1 93.56 155 SER B N 1
ATOM 3423 C CA . SER B 1 155 ? -6.113 33.969 20.453 1 93.56 155 SER B CA 1
ATOM 3424 C C . SER B 1 155 ? -5.602 33.781 21.875 1 93.56 155 SER B C 1
ATOM 3426 O O . SER B 1 155 ? -6.367 33.875 22.828 1 93.56 155 SER B O 1
ATOM 3428 N N . ARG B 1 156 ? -4.418 33.406 21.984 1 93.81 156 ARG B N 1
ATOM 3429 C CA . ARG B 1 156 ? -3.705 33.312 23.25 1 93.81 156 ARG B CA 1
ATOM 3430 C C . ARG B 1 156 ? -2.289 33.844 23.125 1 93.81 156 ARG B C 1
ATOM 3432 O O . ARG B 1 156 ? -1.613 33.625 22.125 1 93.81 156 ARG B O 1
ATOM 3439 N N . LEU B 1 157 ? -1.888 34.594 24.141 1 93.69 157 LEU B N 1
ATOM 3440 C CA . LEU B 1 157 ? -0.537 35.156 24.141 1 93.69 157 LEU B CA 1
ATOM 3441 C C . LEU B 1 157 ? 0.503 34.031 24.094 1 93.69 157 LEU B C 1
ATOM 3443 O O . LEU B 1 157 ? 0.43 33.094 24.875 1 93.69 157 LEU B O 1
ATOM 3447 N N . ALA B 1 158 ? 1.35 34.094 23.172 1 94.69 158 ALA B N 1
ATOM 3448 C CA . ALA B 1 158 ? 2.428 33.125 23.031 1 94.69 158 ALA B CA 1
ATOM 3449 C C . ALA B 1 158 ? 3.734 33.656 23.609 1 94.69 158 ALA B C 1
ATOM 3451 O O . ALA B 1 158 ? 4.301 33.094 24.531 1 94.69 158 ALA B O 1
ATOM 3452 N N . PHE B 1 159 ? 4.145 34.812 23.016 1 91.5 159 PHE B N 1
ATOM 3453 C CA . PHE B 1 159 ? 5.406 35.438 23.422 1 91.5 159 PHE B CA 1
ATOM 3454 C C . PHE B 1 159 ? 5.258 36.938 23.531 1 91.5 159 PHE B C 1
ATOM 3456 O O . PHE B 1 159 ? 4.57 37.562 22.719 1 91.5 159 PHE B O 1
ATOM 3463 N N . ARG B 1 160 ? 5.914 37.5 24.469 1 88.06 160 ARG B N 1
ATOM 3464 C CA . ARG B 1 160 ? 6.004 38.938 24.562 1 88.06 160 ARG B CA 1
ATOM 3465 C C . ARG B 1 160 ? 7.105 39.5 23.672 1 88.06 160 ARG B C 1
ATOM 3467 O O . ARG B 1 160 ? 8.18 38.906 23.562 1 88.06 160 ARG B O 1
ATOM 3474 N N . GLU B 1 161 ? 6.742 40.469 23.016 1 84.81 161 GLU B N 1
ATOM 3475 C CA . GLU B 1 161 ? 7.664 41.094 22.078 1 84.81 161 GLU B CA 1
ATOM 3476 C C . GLU B 1 161 ? 7.449 42.625 22.047 1 84.81 161 GLU B C 1
ATOM 3478 O O . GLU B 1 161 ? 6.312 43.094 22.094 1 84.81 161 GLU B O 1
ATOM 3483 N N . ARG B 1 162 ? 8.516 43.344 22.125 1 85.62 162 ARG B N 1
ATOM 3484 C CA . ARG B 1 162 ? 8.461 44.781 21.938 1 85.62 162 ARG B CA 1
ATOM 3485 C C . ARG B 1 162 ? 9.445 45.219 20.859 1 85.62 162 ARG B C 1
ATOM 3487 O O . ARG B 1 162 ? 10.383 44.5 20.531 1 85.62 162 ARG B O 1
ATOM 3494 N N . LEU B 1 163 ? 9.18 46.344 20.312 1 89.69 163 LEU B N 1
ATOM 3495 C CA . LEU B 1 163 ? 10.102 46.938 19.344 1 89.69 163 LEU B CA 1
ATOM 3496 C C . LEU B 1 163 ? 11.078 47.875 20.031 1 89.69 163 LEU B C 1
ATOM 3498 O O . LEU B 1 163 ? 10.695 48.625 20.953 1 89.69 163 LEU B O 1
ATOM 3502 N N . LEU B 1 164 ? 12.273 47.781 19.578 1 90.94 164 LEU B N 1
ATOM 3503 C CA . LEU B 1 164 ? 13.32 48.688 20.062 1 90.94 164 LEU B CA 1
ATOM 3504 C C . LEU B 1 164 ? 13.828 49.594 18.938 1 90.94 164 LEU B C 1
ATOM 3506 O O . LEU B 1 164 ? 13.938 49.156 17.797 1 90.94 164 LEU B O 1
ATOM 3510 N N . ARG B 1 165 ? 14.047 50.75 19.312 1 93.19 165 ARG B N 1
ATOM 3511 C CA . ARG B 1 165 ? 14.781 51.625 18.391 1 93.19 165 ARG B CA 1
ATOM 3512 C C . ARG B 1 165 ? 16.281 51.312 18.422 1 93.19 165 ARG B C 1
ATOM 3514 O O . ARG B 1 165 ? 16.875 51.281 19.5 1 93.19 165 ARG B O 1
ATOM 3521 N N . VAL B 1 166 ? 16.75 51.156 17.281 1 93.5 166 VAL B N 1
ATOM 3522 C CA . VAL B 1 166 ? 18.172 50.844 17.172 1 93.5 166 VAL B CA 1
ATOM 3523 C C . VAL B 1 166 ? 18.891 51.969 16.422 1 93.5 166 VAL B C 1
ATOM 3525 O O . VAL B 1 166 ? 18.484 52.344 15.305 1 93.5 166 VAL B O 1
ATOM 3528 N N . THR B 1 167 ? 19.906 52.5 17.094 1 94.75 167 THR B N 1
ATOM 3529 C CA . THR B 1 167 ? 20.688 53.625 16.547 1 94.75 167 THR B CA 1
ATOM 3530 C C . THR B 1 167 ? 22.172 53.281 16.547 1 94.75 167 THR B C 1
ATOM 3532 O O . THR B 1 167 ? 22.594 52.344 17.203 1 94.75 167 THR B O 1
ATOM 3535 N N . PRO B 1 168 ? 22.953 54.062 15.781 1 93.44 168 PRO B N 1
ATOM 3536 C CA . PRO B 1 168 ? 24.406 53.875 15.844 1 93.44 168 PRO B CA 1
ATOM 3537 C C . PRO B 1 168 ? 24.953 54.062 17.266 1 93.44 168 PRO B C 1
ATOM 3539 O O . PRO B 1 168 ? 24.391 54.781 18.062 1 93.44 168 PRO B O 1
ATOM 3542 N N . ALA B 1 169 ? 26.094 53.406 17.484 1 91.19 169 ALA B N 1
ATOM 3543 C CA . ALA B 1 169 ? 26.672 53.406 18.828 1 91.19 169 ALA B CA 1
ATOM 3544 C C . ALA B 1 169 ? 27.016 54.812 19.297 1 91.19 169 ALA B C 1
ATOM 3546 O O . ALA B 1 169 ? 26.953 55.094 20.484 1 91.19 169 ALA B O 1
ATOM 3547 N N . ASP B 1 170 ? 27.219 55.656 18.438 1 88.69 170 ASP B N 1
ATOM 3548 C CA . ASP B 1 170 ? 27.672 57 18.766 1 88.69 170 ASP B CA 1
ATOM 3549 C C . ASP B 1 170 ? 26.484 57.938 19 1 88.69 170 ASP B C 1
ATOM 3551 O O . ASP B 1 170 ? 26.656 59.094 19.391 1 88.69 170 ASP B O 1
ATOM 3555 N N . LEU B 1 171 ? 25.344 57.406 18.812 1 90 171 LEU B N 1
ATOM 3556 C CA . LEU B 1 171 ? 24.141 58.188 19.031 1 90 171 LEU B CA 1
ATOM 3557 C C . LEU B 1 171 ? 23.172 57.469 19.938 1 90 171 LEU B C 1
ATOM 3559 O O . LEU B 1 171 ? 22.062 57.125 19.516 1 90 171 LEU B O 1
ATOM 3563 N N . PRO B 1 172 ? 23.406 57.281 21.219 1 84.06 172 PRO B N 1
ATOM 3564 C CA . PRO B 1 172 ? 22.609 56.469 22.125 1 84.06 172 PRO B CA 1
ATOM 3565 C C . PRO B 1 172 ? 21.297 57.125 22.516 1 84.06 172 PRO B C 1
ATOM 3567 O O . PRO B 1 172 ? 20.312 56.406 22.812 1 84.06 172 PRO B O 1
ATOM 3570 N N . ALA B 1 173 ? 21.156 58.469 22.578 1 84.94 173 ALA B N 1
ATOM 3571 C CA . ALA B 1 173 ? 19.938 59.188 22.906 1 84.94 173 ALA B CA 1
ATOM 3572 C C . ALA B 1 173 ? 19.609 60.25 21.859 1 84.94 173 ALA B C 1
ATOM 3574 O O . ALA B 1 173 ? 19.688 61.438 22.141 1 84.94 173 ALA B O 1
ATOM 3575 N N . PRO B 1 174 ? 19.25 59.688 20.781 1 88.56 174 PRO B N 1
ATOM 3576 C CA . PRO B 1 174 ? 19.062 60.656 19.703 1 88.56 174 PRO B CA 1
ATOM 3577 C C . PRO B 1 174 ? 17.828 61.531 19.906 1 88.56 174 PRO B C 1
ATOM 3579 O O . PRO B 1 174 ? 16.797 61.062 20.375 1 88.56 174 PRO B O 1
ATOM 3582 N N . THR B 1 175 ? 17.984 62.812 19.625 1 86.62 175 THR B N 1
ATOM 3583 C CA . THR B 1 175 ? 16.844 63.719 19.562 1 86.62 175 THR B CA 1
ATOM 3584 C C . THR B 1 175 ? 16.094 63.531 18.234 1 86.62 175 THR B C 1
ATOM 3586 O O . THR B 1 175 ? 16.594 62.906 17.312 1 86.62 175 THR B O 1
ATOM 3589 N N . PRO B 1 176 ? 14.93 64.062 18.188 1 87.12 176 PRO B N 1
ATOM 3590 C CA . PRO B 1 176 ? 14.219 64.062 16.922 1 87.12 176 PRO B CA 1
ATOM 3591 C C . PRO B 1 176 ? 15.016 64.688 15.773 1 87.12 176 PRO B C 1
ATOM 3593 O O . PRO B 1 176 ? 14.938 64.25 14.633 1 87.12 176 PRO B O 1
ATOM 3596 N N . GLU B 1 177 ? 15.727 65.688 16.141 1 88.44 177 GLU B N 1
ATOM 3597 C CA . GLU B 1 177 ? 16.562 66.312 15.133 1 88.44 177 GLU B CA 1
ATOM 3598 C C . GLU B 1 177 ? 17.688 65.438 14.656 1 88.44 177 GLU B C 1
ATOM 3600 O O . GLU B 1 177 ? 18.031 65.438 13.469 1 88.44 177 GLU B O 1
ATOM 3605 N N . ASP B 1 178 ? 18.172 64.688 15.578 1 91.44 178 ASP B N 1
ATOM 3606 C CA . ASP B 1 178 ? 19.219 63.75 15.211 1 91.44 178 ASP B CA 1
ATOM 3607 C C . ASP B 1 178 ? 18.688 62.688 14.234 1 91.44 178 ASP B C 1
ATOM 3609 O O . ASP B 1 178 ? 19.344 62.375 13.242 1 91.44 178 ASP B O 1
ATOM 3613 N N . LEU B 1 179 ? 17.531 62.25 14.492 1 92.75 179 LEU B N 1
ATOM 3614 C CA . LEU B 1 179 ? 16.938 61.188 13.695 1 92.75 179 LEU B CA 1
ATOM 3615 C C . LEU B 1 179 ? 16.562 61.688 12.305 1 92.75 179 LEU B C 1
ATOM 3617 O O . LEU B 1 179 ? 16.562 60.938 11.344 1 92.75 179 LEU B O 1
ATOM 3621 N N . ALA B 1 180 ? 16.25 62.969 12.227 1 91 180 ALA B N 1
ATOM 3622 C CA . ALA B 1 180 ? 15.883 63.562 10.953 1 91 180 ALA B CA 1
ATOM 3623 C C . ALA B 1 180 ? 17.062 63.562 9.984 1 91 180 ALA B C 1
ATOM 3625 O O . ALA B 1 180 ? 16.859 63.625 8.766 1 91 180 ALA B O 1
ATOM 3626 N N . GLY B 1 181 ? 18.188 63.5 10.57 1 90.31 181 GLY B N 1
ATOM 3627 C CA . GLY B 1 181 ? 19.375 63.469 9.734 1 90.31 181 GLY B CA 1
ATOM 3628 C C . GLY B 1 181 ? 19.797 62.062 9.32 1 90.31 181 GLY B C 1
ATOM 3629 O O . GLY B 1 181 ? 20.703 61.906 8.508 1 90.31 181 GLY B O 1
ATOM 3630 N N . LEU B 1 182 ? 19.078 61.094 9.805 1 94.12 182 LEU B N 1
ATOM 3631 C CA . LEU B 1 182 ? 19.438 59.688 9.562 1 94.12 182 LEU B CA 1
ATOM 3632 C C . LEU B 1 182 ? 18.453 59.031 8.609 1 94.12 182 LEU B C 1
ATOM 3634 O O . LEU B 1 182 ? 17.328 59.531 8.438 1 94.12 182 LEU B O 1
ATOM 3638 N N . GLU B 1 183 ? 18.953 57.906 7.969 1 96 183 GLU B N 1
ATOM 3639 C CA . GLU B 1 183 ? 18.062 57.062 7.203 1 96 183 GLU B CA 1
ATOM 3640 C C . GLU B 1 183 ? 17.281 56.125 8.117 1 96 183 GLU B C 1
ATOM 3642 O O . GLU B 1 183 ? 17.797 55.656 9.141 1 96 183 GLU B O 1
ATOM 3647 N N . LEU B 1 184 ? 16.031 55.844 7.715 1 96.5 184 LEU B N 1
ATOM 3648 C CA . LEU B 1 184 ? 15.234 54.844 8.406 1 96.5 184 LEU B CA 1
ATOM 3649 C C . LEU B 1 184 ? 15.172 53.562 7.602 1 96.5 184 LEU B C 1
ATOM 3651 O O . LEU B 1 184 ? 14.859 53.562 6.41 1 96.5 184 LEU B O 1
ATOM 3655 N N . TYR B 1 185 ? 15.492 52.438 8.25 1 94.88 185 TYR B N 1
ATOM 3656 C CA . TYR B 1 185 ? 15.406 51.125 7.629 1 94.88 185 TYR B CA 1
ATOM 3657 C C . TYR B 1 185 ? 14.188 50.375 8.133 1 94.88 185 TYR B C 1
ATOM 3659 O O . TYR B 1 185 ? 14.016 50.188 9.344 1 94.88 185 TYR B O 1
ATOM 3667 N N . VAL B 1 186 ? 13.328 49.938 7.188 1 91.31 186 VAL B N 1
ATOM 3668 C CA . VAL B 1 186 ? 12.078 49.281 7.559 1 91.31 186 VAL B CA 1
ATOM 3669 C C . VAL B 1 186 ? 11.812 48.125 6.625 1 91.31 186 VAL B C 1
ATOM 3671 O O . VAL B 1 186 ? 12.461 47.969 5.582 1 91.31 186 VAL B O 1
ATOM 3674 N N . PHE B 1 187 ? 10.93 47.281 7.18 1 85.25 187 PHE B N 1
ATOM 3675 C CA . PHE B 1 187 ? 10.391 46.25 6.305 1 85.25 187 PHE B CA 1
ATOM 3676 C C . PHE B 1 187 ? 9.234 46.781 5.477 1 85.25 187 PHE B C 1
ATOM 3678 O O . PHE B 1 187 ? 8.844 47.938 5.629 1 85.25 187 PHE B O 1
ATOM 3685 N N . GLY B 1 188 ? 8.688 45.938 4.59 1 84.06 188 GLY B N 1
ATOM 3686 C CA . GLY B 1 188 ? 7.629 46.344 3.689 1 84.06 188 GLY B CA 1
ATOM 3687 C C . GLY B 1 188 ? 6.312 46.594 4.402 1 84.06 188 GLY B C 1
ATOM 3688 O O . GLY B 1 188 ? 6.184 46.344 5.598 1 84.06 188 GLY B O 1
ATOM 3689 N N . HIS B 1 189 ? 5.344 47.125 3.701 1 83 189 HIS B N 1
ATOM 3690 C CA . HIS B 1 189 ? 4.086 47.594 4.277 1 83 189 HIS B CA 1
ATOM 3691 C C . HIS B 1 189 ? 3.213 46.406 4.715 1 83 189 HIS B C 1
ATOM 3693 O O . HIS B 1 189 ? 2.252 46.594 5.465 1 83 189 HIS B O 1
ATOM 3699 N N . THR B 1 190 ? 3.576 45.281 4.301 1 76.5 190 THR B N 1
ATOM 3700 C CA . THR B 1 190 ? 2.805 44.125 4.699 1 76.5 190 THR B CA 1
ATOM 3701 C C . THR B 1 190 ? 3.232 43.625 6.082 1 76.5 190 THR B C 1
ATOM 3703 O O . THR B 1 190 ? 2.584 42.781 6.668 1 76.5 190 THR B O 1
ATOM 3706 N N . CYS B 1 191 ? 4.242 44.281 6.52 1 77.62 191 CYS B N 1
ATOM 3707 C CA . CYS B 1 191 ? 4.762 43.906 7.832 1 77.62 191 CYS B CA 1
ATOM 3708 C C . CYS B 1 191 ? 4.059 44.688 8.93 1 77.62 191 CYS B C 1
ATOM 3710 O O . CYS B 1 191 ? 3.879 45.906 8.82 1 77.62 191 CYS B O 1
ATOM 3712 N N . HIS B 1 192 ? 3.615 43.969 9.883 1 78.38 192 HIS B N 1
ATOM 3713 C CA . HIS B 1 192 ? 2.93 44.594 11.008 1 78.38 192 HIS B CA 1
ATOM 3714 C C . HIS B 1 192 ? 3.83 45.625 11.703 1 78.38 192 HIS B C 1
ATOM 3716 O O . HIS B 1 192 ? 3.381 46.688 12.078 1 78.38 192 HIS B O 1
ATOM 3722 N N . TYR B 1 193 ? 5.074 45.312 11.836 1 81.56 193 TYR B N 1
ATOM 3723 C CA . TYR B 1 193 ? 6 46.188 12.531 1 81.56 193 TYR B CA 1
ATOM 3724 C C . TYR B 1 193 ? 6.172 47.5 11.758 1 81.56 193 TYR B C 1
ATOM 3726 O O . TYR B 1 193 ? 6.352 48.562 12.359 1 81.56 193 TYR B O 1
ATOM 3734 N N . ARG B 1 194 ? 6.051 47.344 10.492 1 84.56 194 ARG B N 1
ATOM 3735 C CA . ARG B 1 194 ? 6.156 48.531 9.656 1 84.56 194 ARG B CA 1
ATOM 3736 C C . ARG B 1 194 ? 5.055 49.531 9.984 1 84.56 194 ARG B C 1
ATOM 3738 O O . ARG B 1 194 ? 5.32 50.719 10.125 1 84.56 194 ARG B O 1
ATOM 3745 N N . ARG B 1 195 ? 3.916 49.031 10.148 1 83.56 195 ARG B N 1
ATOM 3746 C CA . ARG B 1 195 ? 2.787 49.875 10.469 1 83.56 195 ARG B CA 1
ATOM 3747 C C . ARG B 1 195 ? 2.982 50.562 11.828 1 83.56 195 ARG B C 1
ATOM 3749 O O . ARG B 1 195 ? 2.648 51.75 11.992 1 83.56 195 ARG B O 1
ATOM 3756 N N . GLN B 1 196 ? 3.486 49.875 12.68 1 85.5 196 GLN B N 1
ATOM 3757 C CA . GLN B 1 196 ? 3.748 50.438 14.008 1 85.5 196 GLN B CA 1
ATOM 3758 C C . GLN B 1 196 ? 4.816 51.531 13.945 1 85.5 196 GLN B C 1
ATOM 3760 O O . GLN B 1 196 ? 4.691 52.562 14.602 1 85.5 196 GLN B O 1
ATOM 3765 N N . VAL B 1 197 ? 5.793 51.25 13.164 1 89.56 197 VAL B N 1
ATOM 3766 C CA . VAL B 1 197 ? 6.883 52.219 13.023 1 89.56 197 VAL B CA 1
ATOM 3767 C C . VAL B 1 197 ? 6.363 53.5 12.359 1 89.56 197 VAL B C 1
ATOM 3769 O O . VAL B 1 197 ? 6.676 54.594 12.797 1 89.56 197 VAL B O 1
ATOM 3772 N N . ASP B 1 198 ? 5.539 53.312 11.438 1 90.5 198 ASP B N 1
ATOM 3773 C CA . ASP B 1 198 ? 4.969 54.438 10.75 1 90.5 198 ASP B CA 1
ATOM 3774 C C . ASP B 1 198 ? 4.129 55.312 11.703 1 90.5 198 ASP B C 1
ATOM 3776 O O . ASP B 1 198 ? 4.215 56.531 11.68 1 90.5 198 ASP B O 1
ATOM 3780 N N . ARG B 1 199 ? 3.369 54.656 12.469 1 89 199 ARG B N 1
ATOM 3781 C CA . ARG B 1 199 ? 2.533 55.344 13.438 1 89 199 ARG B CA 1
ATOM 3782 C C . ARG B 1 199 ? 3.387 56.094 14.461 1 89 199 ARG B C 1
ATOM 3784 O O . ARG B 1 199 ? 3.094 57.25 14.797 1 89 199 ARG B O 1
ATOM 3791 N N . TRP B 1 200 ? 4.355 55.438 14.875 1 89.81 200 TRP B N 1
ATOM 3792 C CA . TRP B 1 200 ? 5.258 56.031 15.844 1 89.81 200 TRP B CA 1
ATOM 3793 C C . TRP B 1 200 ? 5.934 57.281 15.266 1 89.81 200 TRP B C 1
ATOM 3795 O O . TRP B 1 200 ? 6.043 58.312 15.938 1 89.81 200 TRP B O 1
ATOM 3805 N N . LEU B 1 201 ? 6.395 57.219 14.062 1 91.19 201 LEU B N 1
ATOM 3806 C CA . LEU B 1 201 ? 7.035 58.344 13.391 1 91.19 201 LEU B CA 1
ATOM 3807 C C . LEU B 1 201 ? 6.082 59.531 13.289 1 91.19 201 LEU B C 1
ATOM 3809 O O . LEU B 1 201 ? 6.469 60.688 13.562 1 91.19 201 LEU B O 1
ATOM 3813 N N . ALA B 1 202 ? 4.906 59.25 12.961 1 91.44 202 ALA B N 1
ATOM 3814 C CA . ALA B 1 202 ? 3.896 60.281 12.797 1 91.44 202 ALA B CA 1
ATOM 3815 C C . ALA B 1 202 ? 3.57 60.969 14.125 1 91.44 202 ALA B C 1
ATOM 3817 O O . ALA B 1 202 ? 3.506 62.188 14.219 1 91.44 202 ALA B O 1
ATOM 3818 N N . GLU B 1 203 ? 3.436 60.156 15.109 1 90.56 203 GLU B N 1
ATOM 3819 C CA . GLU B 1 203 ? 3.064 60.656 16.438 1 90.56 203 GLU B CA 1
ATOM 3820 C C . GLU B 1 203 ? 4.207 61.438 17.062 1 90.56 203 GLU B C 1
ATOM 3822 O O . GLU B 1 203 ? 3.975 62.375 17.844 1 90.56 203 GLU B O 1
ATOM 3827 N N . SER B 1 204 ? 5.383 61.062 16.719 1 87.44 204 SER B N 1
ATOM 3828 C CA . SER B 1 204 ? 6.555 61.688 17.312 1 87.44 204 SER B CA 1
ATOM 3829 C C . SER B 1 204 ? 7.082 62.812 16.438 1 87.44 204 SER B C 1
ATOM 3831 O O . SER B 1 204 ? 8.094 63.438 16.781 1 87.44 204 SER B O 1
ATOM 3833 N N . ALA B 1 205 ? 6.516 63.062 15.359 1 88.69 205 ALA B N 1
ATOM 3834 C CA . ALA B 1 205 ? 6.891 64.125 14.406 1 88.69 205 ALA B CA 1
ATOM 3835 C C . ALA B 1 205 ? 8.352 63.969 13.977 1 88.69 205 ALA B C 1
ATOM 3837 O O . ALA B 1 205 ? 9.102 64.938 13.953 1 88.69 205 ALA B O 1
ATOM 3838 N N . ILE B 1 206 ? 8.688 62.75 13.789 1 89.88 206 ILE B N 1
ATOM 3839 C CA . ILE B 1 206 ? 10.031 62.438 13.305 1 89.88 206 ILE B CA 1
ATOM 3840 C C . ILE B 1 206 ? 10 62.219 11.797 1 89.88 206 ILE B C 1
ATOM 3842 O O . ILE B 1 206 ? 9.188 61.438 11.289 1 89.88 206 ILE B O 1
ATOM 3846 N N . GLN B 1 207 ? 10.852 62.969 11.109 1 93.12 207 GLN B N 1
ATOM 3847 C CA . GLN B 1 207 ? 10.984 62.812 9.672 1 93.12 207 GLN B CA 1
ATOM 3848 C C . GLN B 1 207 ? 12.406 62.406 9.297 1 93.12 207 GLN B C 1
ATOM 3850 O O . GLN B 1 207 ? 13.273 63.25 9.117 1 93.12 207 GLN B O 1
ATOM 3855 N N . PRO B 1 208 ? 12.562 61.125 9.039 1 94.44 208 PRO B N 1
ATOM 3856 C CA . PRO B 1 208 ? 13.906 60.719 8.656 1 94.44 208 PRO B CA 1
ATOM 3857 C C . PRO B 1 208 ? 14.344 61.281 7.301 1 94.44 208 PRO B C 1
ATOM 3859 O O . PRO B 1 208 ? 13.492 61.656 6.496 1 94.44 208 PRO B O 1
ATOM 3862 N N . ARG B 1 209 ? 15.594 61.25 7.172 1 94.44 209 ARG B N 1
ATOM 3863 C CA . ARG B 1 209 ? 16.141 61.75 5.914 1 94.44 209 ARG B CA 1
ATOM 3864 C C . ARG B 1 209 ? 15.609 60.969 4.727 1 94.44 209 ARG B C 1
ATOM 3866 O O . ARG B 1 209 ? 15.32 61.531 3.672 1 94.44 209 ARG B O 1
ATOM 3873 N N . ALA B 1 210 ? 15.562 59.719 4.891 1 95.31 210 ALA B N 1
ATOM 3874 C CA . ALA B 1 210 ? 15.039 58.781 3.9 1 95.31 210 ALA B CA 1
ATOM 3875 C C . ALA B 1 210 ? 14.547 57.5 4.562 1 95.31 210 ALA B C 1
ATOM 3877 O O . ALA B 1 210 ? 14.984 57.156 5.668 1 95.31 210 ALA B O 1
ATOM 3878 N N . THR B 1 211 ? 13.57 56.906 3.924 1 95.06 211 THR B N 1
ATOM 3879 C CA . THR B 1 211 ? 13.086 55.594 4.359 1 95.06 211 THR B CA 1
ATOM 3880 C C . THR B 1 211 ? 13.43 54.5 3.34 1 95.06 211 THR B C 1
ATOM 3882 O O . THR B 1 211 ? 13.031 54.594 2.178 1 95.06 211 THR B O 1
ATOM 3885 N N . LEU B 1 212 ? 14.219 53.5 3.773 1 94.5 212 LEU B N 1
ATOM 3886 C CA . LEU B 1 212 ? 14.648 52.438 2.896 1 94.5 212 LEU B CA 1
ATOM 3887 C C . LEU B 1 212 ? 14.086 51.094 3.365 1 94.5 212 LEU B C 1
ATOM 3889 O O . LEU B 1 212 ? 14.125 50.781 4.559 1 94.5 212 LEU B O 1
ATOM 3893 N N . GLU B 1 213 ? 13.523 50.375 2.402 1 93.38 213 GLU B N 1
ATOM 3894 C CA . GLU B 1 213 ? 13.039 49.031 2.707 1 93.38 213 GLU B CA 1
ATOM 3895 C C . GLU B 1 213 ? 14.164 48 2.584 1 93.38 213 GLU B C 1
ATOM 3897 O O . GLU B 1 213 ? 14.766 47.875 1.518 1 93.38 213 GLU B O 1
ATOM 3902 N N . ILE B 1 214 ? 14.484 47.375 3.721 1 90.12 214 ILE B N 1
ATOM 3903 C CA . ILE B 1 214 ? 15.477 46.312 3.791 1 90.12 214 ILE B CA 1
ATOM 3904 C C . ILE B 1 214 ? 14.867 45.062 4.434 1 90.12 214 ILE B C 1
ATOM 3906 O O . ILE B 1 214 ? 14.578 45.062 5.633 1 90.12 214 ILE B O 1
ATOM 3910 N N . GLU B 1 215 ? 14.695 44.062 3.65 1 81.06 215 GLU B N 1
ATOM 3911 C CA . GLU B 1 215 ? 14.023 42.844 4.141 1 81.06 215 GLU B CA 1
ATOM 3912 C C . GLU B 1 215 ? 15.016 41.875 4.75 1 81.06 215 GLU B C 1
ATOM 3914 O O . GLU B 1 215 ? 14.984 40.688 4.438 1 81.06 215 GLU B O 1
ATOM 3919 N N . SER B 1 216 ? 16 42.344 5.426 1 86.69 216 SER B N 1
ATOM 3920 C CA . SER B 1 216 ? 17.031 41.562 6.078 1 86.69 216 SER B CA 1
ATOM 3921 C C . SER B 1 216 ? 17.531 42.25 7.348 1 86.69 216 SER B C 1
ATOM 3923 O O . SER B 1 216 ? 18.109 43.312 7.289 1 86.69 216 SER B O 1
ATOM 3925 N N . TYR B 1 217 ? 17.328 41.531 8.414 1 85.88 217 TYR B N 1
ATOM 3926 C CA . TYR B 1 217 ? 17.781 42.125 9.664 1 85.88 217 TYR B CA 1
ATOM 3927 C C . TYR B 1 217 ? 19.297 42.25 9.695 1 85.88 217 TYR B C 1
ATOM 3929 O O . TYR B 1 217 ? 19.812 43.312 10.078 1 85.88 217 TYR B O 1
ATOM 3937 N N . PRO B 1 218 ? 19.984 41.219 9.266 1 85.31 218 PRO B N 1
ATOM 3938 C CA . PRO B 1 218 ? 21.438 41.375 9.242 1 85.31 218 PRO B CA 1
ATOM 3939 C C . PRO B 1 218 ? 21.891 42.594 8.445 1 85.31 218 PRO B C 1
ATOM 3941 O O . PRO B 1 218 ? 22.781 43.344 8.883 1 85.31 218 PRO B O 1
ATOM 3944 N N . SER B 1 219 ? 21.219 42.812 7.359 1 89.5 219 SER B N 1
ATOM 3945 C CA . SER B 1 219 ? 21.562 43.938 6.52 1 89.5 219 SER B CA 1
ATOM 3946 C C . SER B 1 219 ? 21.219 45.25 7.207 1 89.5 219 SER B C 1
ATOM 3948 O O . SER B 1 219 ? 21.984 46.219 7.141 1 89.5 219 SER B O 1
ATOM 3950 N N . LEU B 1 220 ? 20.156 45.219 7.812 1 91.31 220 LEU B N 1
ATOM 3951 C CA . LEU B 1 220 ? 19.703 46.375 8.547 1 91.31 220 LEU B CA 1
ATOM 3952 C C . LEU B 1 220 ? 20.703 46.75 9.633 1 91.31 220 LEU B C 1
ATOM 3954 O O . LEU B 1 220 ? 21.109 47.938 9.727 1 91.31 220 LEU B O 1
ATOM 3958 N N . PHE B 1 221 ? 21.141 45.844 10.328 1 90.62 221 PHE B N 1
ATOM 3959 C CA . PHE B 1 221 ? 22.078 46.094 11.422 1 90.62 221 PHE B CA 1
ATOM 3960 C C . PHE B 1 221 ? 23.438 46.531 10.891 1 90.62 221 PHE B C 1
ATOM 3962 O O . PHE B 1 221 ? 24.094 47.375 11.484 1 90.62 221 PHE B O 1
ATOM 3969 N N . ALA B 1 222 ? 23.812 45.938 9.812 1 91.19 222 ALA B N 1
ATOM 3970 C CA . ALA B 1 222 ? 25.094 46.344 9.211 1 91.19 222 ALA B CA 1
ATOM 3971 C C . ALA B 1 222 ? 25.078 47.812 8.836 1 91.19 222 ALA B C 1
ATOM 3973 O O . ALA B 1 222 ? 26.047 48.531 9.062 1 91.19 222 ALA B O 1
ATOM 3974 N N . CYS B 1 223 ? 24.016 48.25 8.32 1 93.75 223 CYS B N 1
ATOM 3975 C CA . CYS B 1 223 ? 23.875 49.625 7.926 1 93.75 223 CYS B CA 1
ATOM 3976 C C . CYS B 1 223 ? 23.875 50.562 9.148 1 93.75 223 CYS B C 1
ATOM 3978 O O . CYS B 1 223 ? 24.484 51.625 9.117 1 93.75 223 CYS B O 1
ATOM 3980 N N . ILE B 1 224 ? 23.25 50.156 10.172 1 93.62 224 ILE B N 1
ATOM 3981 C CA . ILE B 1 224 ? 23.172 50.938 11.391 1 93.62 224 ILE B CA 1
ATOM 3982 C C . ILE B 1 224 ? 24.547 51.062 12.031 1 93.62 224 ILE B C 1
ATOM 3984 O O . ILE B 1 224 ? 24.953 52.125 12.461 1 93.62 224 ILE B O 1
ATOM 3988 N N . GLU B 1 225 ? 25.234 49.969 12.047 1 91.88 225 GLU B N 1
ATOM 3989 C CA . GLU B 1 225 ? 26.578 49.938 12.625 1 91.88 225 GLU B CA 1
ATOM 3990 C C . GLU B 1 225 ? 27.531 50.812 11.844 1 91.88 225 GLU B C 1
ATOM 3992 O O . GLU B 1 225 ? 28.5 51.344 12.406 1 91.88 225 GLU B O 1
ATOM 3997 N N . ALA B 1 226 ? 27.219 51.031 10.648 1 92.25 226 ALA B N 1
ATOM 3998 C CA . ALA B 1 226 ? 28.031 51.875 9.797 1 92.25 226 ALA B CA 1
ATOM 3999 C C . ALA B 1 226 ? 27.688 53.344 10.016 1 92.25 226 ALA B C 1
ATOM 4001 O O . ALA B 1 226 ? 28.344 54.25 9.469 1 92.25 226 ALA B O 1
ATOM 4002 N N . GLY B 1 227 ? 26.656 53.625 10.766 1 91.94 227 GLY B N 1
ATOM 4003 C CA . GLY B 1 227 ? 26.312 54.969 11.148 1 91.94 227 GLY B CA 1
ATOM 4004 C C . GLY B 1 227 ? 25.391 55.656 10.148 1 91.94 227 GLY B C 1
ATOM 4005 O O . GLY B 1 227 ? 25.234 56.875 10.18 1 91.94 227 GLY B O 1
ATOM 4006 N N . LEU B 1 228 ? 24.688 54.875 9.383 1 90.06 228 LEU B N 1
ATOM 4007 C CA . LEU B 1 228 ? 23.969 55.438 8.242 1 90.06 228 LEU B CA 1
ATOM 4008 C C . LEU B 1 228 ? 22.516 55.719 8.602 1 90.06 228 LEU B C 1
ATOM 4010 O O . LEU B 1 228 ? 21.859 56.531 7.953 1 90.06 228 LEU B O 1
ATOM 4014 N N . GLY B 1 229 ? 22.125 55 9.539 1 95.69 229 GLY B N 1
ATOM 4015 C CA . GLY B 1 229 ? 20.703 55.125 9.805 1 95.69 229 GLY B CA 1
ATOM 4016 C C . GLY B 1 229 ? 20.281 54.406 11.086 1 95.69 229 GLY B C 1
ATOM 4017 O O . GLY B 1 229 ? 21.109 54.062 11.922 1 95.69 229 GLY B O 1
ATOM 4018 N N . PHE B 1 230 ? 18.906 54.344 11.273 1 95.62 230 PHE B N 1
ATOM 4019 C CA . PHE B 1 230 ? 18.312 53.719 12.445 1 95.62 230 PHE B CA 1
ATOM 4020 C C . PHE B 1 230 ? 17.125 52.844 12.055 1 95.62 230 PHE B C 1
ATOM 4022 O O . PHE B 1 230 ? 16.703 52.844 10.891 1 95.62 230 PHE B O 1
ATOM 4029 N N . ALA B 1 231 ? 16.672 52 12.953 1 94.94 231 ALA B N 1
ATOM 4030 C CA . ALA B 1 231 ? 15.523 51.125 12.719 1 94.94 231 ALA B CA 1
ATOM 4031 C C . ALA B 1 231 ? 14.812 50.781 14.031 1 94.94 231 ALA B C 1
ATOM 4033 O O . ALA B 1 231 ? 15.305 51.125 15.109 1 94.94 231 ALA B O 1
ATOM 4034 N N . CYS B 1 232 ? 13.625 50.312 13.883 1 92.06 232 CYS B N 1
ATOM 4035 C CA . CYS B 1 232 ? 12.898 49.688 14.984 1 92.06 232 CYS B CA 1
ATOM 4036 C C . CYS B 1 232 ? 12.75 48.188 14.781 1 92.06 232 CYS B C 1
ATOM 4038 O O . CYS B 1 232 ? 12.156 47.75 13.797 1 92.06 232 CYS B O 1
ATOM 4040 N N . VAL B 1 233 ? 13.336 47.5 15.656 1 89.56 233 VAL B N 1
ATOM 4041 C CA . VAL B 1 233 ? 13.406 46.062 15.453 1 89.56 233 VAL B CA 1
ATOM 4042 C C . VAL B 1 233 ? 12.891 45.344 16.688 1 89.56 233 VAL B C 1
ATOM 4044 O O . VAL B 1 233 ? 12.945 45.875 17.797 1 89.56 233 VAL B O 1
ATOM 4047 N N . PRO B 1 234 ? 12.422 44.125 16.5 1 88.75 234 PRO B N 1
ATOM 4048 C CA . PRO B 1 234 ? 12.008 43.344 17.656 1 88.75 234 PRO B CA 1
ATOM 4049 C C . PRO B 1 234 ? 13.148 43.062 18.641 1 88.75 234 PRO B C 1
ATOM 4051 O O . PRO B 1 234 ? 14.273 42.781 18.219 1 88.75 234 PRO B O 1
ATOM 4054 N N . GLU B 1 235 ? 12.805 43.156 19.891 1 88.94 235 GLU B N 1
ATOM 4055 C CA . GLU B 1 235 ? 13.781 43 20.969 1 88.94 235 GLU B CA 1
ATOM 4056 C C . GLU B 1 235 ? 14.492 41.656 20.875 1 88.94 235 GLU B C 1
ATOM 4058 O O . GLU B 1 235 ? 15.688 41.531 21.172 1 88.94 235 GLU B O 1
ATOM 4063 N N . SER B 1 236 ? 13.797 40.656 20.406 1 87.81 236 SER B N 1
ATOM 4064 C CA . SER B 1 236 ? 14.359 39.312 20.344 1 87.81 236 SER B CA 1
ATOM 4065 C C . SER B 1 236 ? 15.523 39.25 19.375 1 87.81 236 SER B C 1
ATOM 4067 O O . SER B 1 236 ? 16.453 38.469 19.562 1 87.81 236 SER B O 1
ATOM 4069 N N . PHE B 1 237 ? 15.516 40.094 18.344 1 85.69 237 PHE B N 1
ATOM 4070 C CA . PHE B 1 237 ? 16.625 40.094 17.391 1 85.69 237 PHE B CA 1
ATOM 4071 C C . PHE B 1 237 ? 17.859 40.781 18.016 1 85.69 237 PHE B C 1
ATOM 4073 O O . PHE B 1 237 ? 18.984 40.375 17.703 1 85.69 237 PHE B O 1
ATOM 4080 N N . VAL B 1 238 ? 17.594 41.719 18.781 1 87.69 238 VAL B N 1
ATOM 4081 C CA . VAL B 1 238 ? 18.672 42.406 19.453 1 87.69 238 VAL B CA 1
ATOM 4082 C C . VAL B 1 238 ? 19.328 41.5 20.484 1 87.69 238 VAL B C 1
ATOM 4084 O O . VAL B 1 238 ? 20.562 41.438 20.578 1 87.69 238 VAL B O 1
ATOM 4087 N N . ALA B 1 239 ? 18.5 40.812 21.203 1 84.69 239 ALA B N 1
ATOM 4088 C CA . ALA B 1 239 ? 18.953 39.969 22.297 1 84.69 239 ALA B CA 1
ATOM 4089 C C . ALA B 1 239 ? 19.859 38.844 21.766 1 84.69 239 ALA B C 1
ATOM 4091 O O . ALA B 1 239 ? 20.734 38.344 22.484 1 84.69 239 ALA B O 1
ATOM 4092 N N . ARG B 1 240 ? 19.656 38.469 20.609 1 80.56 240 ARG B N 1
ATOM 4093 C CA . ARG B 1 240 ? 20.391 37.344 20.047 1 80.56 240 ARG B CA 1
ATOM 4094 C C . ARG B 1 240 ? 21.75 37.812 19.5 1 80.56 240 ARG B C 1
ATOM 4096 O O . ARG B 1 240 ? 22.625 36.969 19.25 1 80.56 240 ARG B O 1
ATOM 4103 N N . ARG B 1 241 ? 21.906 39.062 19.422 1 78.94 241 ARG B N 1
ATOM 4104 C CA . ARG B 1 241 ? 23.172 39.562 18.922 1 78.94 241 ARG B CA 1
ATOM 4105 C C . ARG B 1 241 ? 24.219 39.625 20.031 1 78.94 241 ARG B C 1
ATOM 4107 O O . ARG B 1 241 ? 23.906 40 21.156 1 78.94 241 ARG B O 1
ATOM 4114 N N . PRO B 1 242 ? 25.406 39.031 19.797 1 69 242 PRO B N 1
ATOM 4115 C CA . PRO B 1 242 ? 26.453 39 20.812 1 69 242 PRO B CA 1
ATOM 4116 C C . PRO B 1 242 ? 26.719 40.375 21.438 1 69 242 PRO B C 1
ATOM 4118 O O . PRO B 1 242 ? 26.609 41.406 20.75 1 69 242 PRO B O 1
ATOM 4121 N N . SER B 1 243 ? 26.656 40.531 22.844 1 59.44 243 SER B N 1
ATOM 4122 C CA . SER B 1 243 ? 26.844 41.719 23.672 1 59.44 243 SER B CA 1
ATOM 4123 C C . SER B 1 243 ? 28.188 42.375 23.359 1 59.44 243 SER B C 1
ATOM 4125 O O . SER B 1 243 ? 28.406 43.531 23.75 1 59.44 243 SER B O 1
ATOM 4127 N N . THR B 1 244 ? 29.219 41.688 23.062 1 50.97 244 THR B N 1
ATOM 4128 C CA . THR B 1 244 ? 30.438 42.469 23 1 50.97 244 THR B CA 1
ATOM 4129 C C . THR B 1 244 ? 30.297 43.625 22 1 50.97 244 THR B C 1
ATOM 4131 O O . THR B 1 244 ? 29.547 43.531 21.031 1 50.97 244 THR B O 1
ATOM 4134 N N . ARG B 1 245 ? 31.047 44.875 22.203 1 61.56 245 ARG B N 1
ATOM 4135 C CA . ARG B 1 245 ? 31.094 46.188 21.578 1 61.56 245 ARG B CA 1
ATOM 4136 C C . ARG B 1 245 ? 30.016 46.344 20.516 1 61.56 245 ARG B C 1
ATOM 4138 O O . ARG B 1 245 ? 30.297 46.156 19.312 1 61.56 245 ARG B O 1
ATOM 4145 N N . ARG B 1 246 ? 28.609 46.312 20.891 1 71.31 246 ARG B N 1
ATOM 4146 C CA . ARG B 1 246 ? 27.562 46.438 19.875 1 71.31 246 ARG B CA 1
ATOM 4147 C C . ARG B 1 246 ? 27.719 47.719 19.047 1 71.31 246 ARG B C 1
ATOM 4149 O O . ARG B 1 246 ? 27.969 48.781 19.594 1 71.31 246 ARG B O 1
ATOM 4156 N N . GLY B 1 247 ? 28.062 47.594 17.859 1 84.44 247 GLY B N 1
ATOM 4157 C CA . GLY B 1 247 ? 28.172 48.75 16.953 1 84.44 247 GLY B CA 1
ATOM 4158 C C . GLY B 1 247 ? 26.875 49.531 16.844 1 84.44 247 GLY B C 1
ATOM 4159 O O . GLY B 1 247 ? 26.688 50.281 15.891 1 84.44 247 GLY B O 1
ATOM 4160 N N . PHE B 1 248 ? 25.984 49.219 17.875 1 91.75 248 PHE B N 1
ATOM 4161 C CA . PHE B 1 248 ? 24.703 49.906 17.859 1 91.75 248 PHE B CA 1
ATOM 4162 C C . PHE B 1 248 ? 24.156 50.062 19.266 1 91.75 248 PHE B C 1
ATOM 4164 O O . PHE B 1 248 ? 24.656 49.438 20.203 1 91.75 248 PHE B O 1
ATOM 4171 N N . HIS B 1 249 ? 23.266 51 19.5 1 92.31 249 HIS B N 1
ATOM 4172 C CA . HIS B 1 249 ? 22.484 51.156 20.719 1 92.31 249 HIS B CA 1
ATOM 4173 C C . HIS B 1 249 ? 21.016 50.812 20.484 1 92.31 249 HIS B C 1
ATOM 4175 O O . HIS B 1 249 ? 20.438 51.156 19.469 1 92.31 249 HIS B O 1
ATOM 4181 N N . ALA B 1 250 ? 20.453 50.031 21.391 1 92.12 250 ALA B N 1
ATOM 4182 C CA . ALA B 1 250 ? 19.047 49.625 21.312 1 92.12 250 ALA B CA 1
ATOM 4183 C C . ALA B 1 250 ? 18.297 50.031 22.578 1 92.12 250 ALA B C 1
ATOM 4185 O O . ALA B 1 250 ? 18.75 49.75 23.688 1 92.12 250 ALA B O 1
ATOM 4186 N N . GLU B 1 251 ? 17.188 50.688 22.422 1 90.19 251 GLU B N 1
ATOM 4187 C CA . GLU B 1 251 ? 16.422 51.125 23.594 1 90.19 251 GLU B CA 1
ATOM 4188 C C . GLU B 1 251 ? 14.93 51.156 23.281 1 90.19 251 GLU B C 1
ATOM 4190 O O . GLU B 1 251 ? 14.531 51.438 22.156 1 90.19 251 GLU B O 1
ATOM 4195 N N . PRO B 1 252 ? 14.18 50.938 24.328 1 90.06 252 PRO B N 1
ATOM 4196 C CA . PRO B 1 252 ? 12.742 51.125 24.156 1 90.06 252 PRO B CA 1
ATOM 4197 C C . PRO B 1 252 ? 12.352 52.594 24 1 90.06 252 PRO B C 1
ATOM 4199 O O . PRO B 1 252 ? 13 53.469 24.578 1 90.06 252 PRO B O 1
ATOM 4202 N N . VAL B 1 253 ? 11.453 52.812 23.109 1 84.81 253 VAL B N 1
ATOM 4203 C CA . VAL B 1 253 ? 10.977 54.188 22.969 1 84.81 253 VAL B CA 1
ATOM 4204 C C . VAL B 1 253 ? 9.469 54.219 23.203 1 84.81 253 VAL B C 1
ATOM 4206 O O . VAL B 1 253 ? 8.758 53.281 22.906 1 84.81 253 VAL B O 1
ATOM 4209 N N . ALA B 1 254 ? 9.062 55.344 23.844 1 81.81 254 ALA B N 1
ATOM 4210 C CA . ALA B 1 254 ? 7.645 55.562 24.109 1 81.81 254 ALA B CA 1
ATOM 4211 C C . ALA B 1 254 ? 6.848 55.625 22.812 1 81.81 254 ALA B C 1
ATOM 4213 O O . ALA B 1 254 ? 7.27 56.281 21.859 1 81.81 254 ALA B O 1
ATOM 4214 N N . GLY B 1 255 ? 5.77 54.906 22.75 1 78.56 255 GLY B N 1
ATOM 4215 C CA . GLY B 1 255 ? 4.898 54.938 21.594 1 78.56 255 GLY B CA 1
ATOM 4216 C C . GLY B 1 255 ? 5.039 53.719 20.703 1 78.56 255 GLY B C 1
ATOM 4217 O O . GLY B 1 255 ? 4.176 53.438 19.859 1 78.56 255 GLY B O 1
ATOM 4218 N N . LEU B 1 256 ? 6.234 53.188 20.797 1 78.62 256 LEU B N 1
ATOM 4219 C CA . LEU B 1 256 ? 6.387 51.938 20.062 1 78.62 256 LEU B CA 1
ATOM 4220 C C . LEU B 1 256 ? 5.801 50.781 20.859 1 78.62 256 LEU B C 1
ATOM 4222 O O . LEU B 1 256 ? 6.34 50.406 21.891 1 78.62 256 LEU B O 1
ATOM 4226 N N . ASP B 1 257 ? 4.559 50.5 20.688 1 67.94 257 ASP B N 1
ATOM 4227 C CA . ASP B 1 257 ? 3.709 49.594 21.438 1 67.94 257 ASP B CA 1
ATOM 4228 C C . ASP B 1 257 ? 4.234 48.156 21.359 1 67.94 257 ASP B C 1
ATOM 4230 O O . ASP B 1 257 ? 5.09 47.844 20.516 1 67.94 257 ASP B O 1
ATOM 4234 N N . SER B 1 258 ? 3.688 47.438 22.219 1 71.12 258 SER B N 1
ATOM 4235 C CA . SER B 1 258 ? 3.938 46 22.266 1 71.12 258 SER B CA 1
ATOM 4236 C C . SER B 1 258 ? 3.451 45.281 21 1 71.12 258 SER B C 1
ATOM 4238 O O . SER B 1 258 ? 2.428 45.688 20.438 1 71.12 258 SER B O 1
ATOM 4240 N N . SER B 1 259 ? 4.367 44.531 20.422 1 78.75 259 SER B N 1
ATOM 4241 C CA . SER B 1 259 ? 3.994 43.656 19.312 1 78.75 259 SER B CA 1
ATOM 4242 C C . SER B 1 259 ? 4.008 42.188 19.734 1 78.75 259 SER B C 1
ATOM 4244 O O . SER B 1 259 ? 4.758 41.406 19.172 1 78.75 259 SER B O 1
ATOM 4246 N N . ASP B 1 260 ? 3.092 41.969 20.609 1 88.06 260 ASP B N 1
ATOM 4247 C CA . ASP B 1 260 ? 3.045 40.625 21.172 1 88.06 260 ASP B CA 1
ATOM 4248 C C . ASP B 1 260 ? 2.709 39.594 20.078 1 88.06 260 ASP B C 1
ATOM 4250 O O . ASP B 1 260 ? 2.035 39.938 19.109 1 88.06 260 ASP B O 1
ATOM 4254 N N . ILE B 1 261 ? 3.266 38.469 20.266 1 92.06 261 ILE B N 1
ATOM 4255 C CA . ILE B 1 261 ? 3.002 37.344 19.391 1 92.06 261 ILE B CA 1
ATOM 4256 C C . ILE B 1 261 ? 1.956 36.438 20.016 1 92.06 261 ILE B C 1
ATOM 4258 O O . ILE B 1 261 ? 2.029 36.125 21.219 1 92.06 261 ILE B O 1
ATOM 4262 N N . HIS B 1 262 ? 1.008 36.031 19.203 1 94.5 262 HIS B N 1
ATOM 4263 C CA . HIS B 1 262 ? -0.105 35.219 19.703 1 94.5 262 HIS B CA 1
ATOM 4264 C C . HIS B 1 262 ? -0.263 33.938 18.906 1 94.5 262 HIS B C 1
ATOM 4266 O O . HIS B 1 262 ? 0.043 33.906 17.719 1 94.5 262 HIS B O 1
ATOM 4272 N N . PHE B 1 263 ? -0.743 32.938 19.672 1 96.31 263 PHE B N 1
ATOM 4273 C CA . PHE B 1 263 ? -1.382 31.797 19 1 96.31 263 PHE B CA 1
ATOM 4274 C C . PHE B 1 263 ? -2.787 32.188 18.547 1 96.31 263 PHE B C 1
ATOM 4276 O O . PHE B 1 263 ? -3.559 32.75 19.297 1 96.31 263 PHE B O 1
ATOM 4283 N N . VAL B 1 264 ? -3.053 31.938 17.328 1 96.25 264 VAL B N 1
ATOM 4284 C CA . VAL B 1 264 ? -4.398 32.188 16.828 1 96.25 264 VAL B CA 1
ATOM 4285 C C . VAL B 1 264 ? -4.926 30.953 16.109 1 96.25 264 VAL B C 1
ATOM 4287 O O . VAL B 1 264 ? -4.223 30.359 15.297 1 96.25 264 VAL B O 1
ATOM 4290 N N . TRP B 1 265 ? -6.109 30.547 16.422 1 95.62 265 TRP B N 1
ATOM 4291 C CA . TRP B 1 265 ? -6.758 29.391 15.812 1 95.62 265 TRP B CA 1
ATOM 4292 C C . TRP B 1 265 ? -8.266 29.594 15.711 1 95.62 265 TRP B C 1
ATOM 4294 O O . TRP B 1 265 ? -8.797 30.578 16.219 1 95.62 265 TRP B O 1
ATOM 4304 N N . ARG B 1 266 ? -8.891 28.781 15 1 93.19 266 ARG B N 1
ATOM 4305 C CA . ARG B 1 266 ? -10.344 28.891 14.906 1 93.19 266 ARG B CA 1
ATOM 4306 C C . ARG B 1 266 ? -11 28.422 16.203 1 93.19 266 ARG B C 1
ATOM 4308 O O . ARG B 1 266 ? -10.625 27.391 16.766 1 93.19 266 ARG B O 1
ATOM 4315 N N . LYS B 1 267 ? -12 29.078 16.641 1 90.81 267 LYS B N 1
ATOM 4316 C CA . LYS B 1 267 ? -12.656 28.844 17.922 1 90.81 267 LYS B CA 1
ATOM 4317 C C . LYS B 1 267 ? -13.258 27.438 17.969 1 90.81 267 LYS B C 1
ATOM 4319 O O . LYS B 1 267 ? -13.18 26.766 19 1 90.81 267 LYS B O 1
ATOM 4324 N N . GLN B 1 268 ? -13.883 27.047 16.891 1 86.25 268 GLN B N 1
ATOM 4325 C CA . GLN B 1 268 ? -14.562 25.75 16.859 1 86.25 268 GLN B CA 1
ATOM 4326 C C . GLN B 1 268 ? -13.633 24.656 16.328 1 86.25 268 GLN B C 1
ATOM 4328 O O . GLN B 1 268 ? -14.062 23.781 15.586 1 86.25 268 GLN B O 1
ATOM 4333 N N . GLN B 1 269 ? -12.43 24.703 16.844 1 86 269 GLN B N 1
ATOM 4334 C CA . GLN B 1 269 ? -11.5 23.656 16.406 1 86 269 GLN B CA 1
ATOM 4335 C C . GLN B 1 269 ? -11.797 22.328 17.094 1 86 269 GLN B C 1
ATOM 4337 O O . GLN B 1 269 ? -12.07 22.297 18.297 1 86 269 GLN B O 1
ATOM 4342 N N . ALA B 1 270 ? -11.773 21.188 16.406 1 84.5 270 ALA B N 1
ATOM 4343 C CA . ALA B 1 270 ? -12.18 19.891 16.922 1 84.5 270 ALA B CA 1
ATOM 4344 C C . ALA B 1 270 ? -10.969 19.016 17.234 1 84.5 270 ALA B C 1
ATOM 4346 O O . ALA B 1 270 ? -11.086 18 17.922 1 84.5 270 ALA B O 1
ATOM 4347 N N . SER B 1 271 ? -9.805 19.406 16.891 1 91.56 271 SER B N 1
ATOM 4348 C CA . SER B 1 271 ? -8.609 18.578 17.047 1 91.56 271 SER B CA 1
ATOM 4349 C C . SER B 1 271 ? -7.883 18.891 18.344 1 91.56 271 SER B C 1
ATOM 4351 O O . SER B 1 271 ? -7.609 20.047 18.641 1 91.56 271 SER B O 1
ATOM 4353 N N . PRO B 1 272 ? -7.504 17.844 19.094 1 91.56 272 PRO B N 1
ATOM 4354 C CA . PRO B 1 272 ? -6.699 18.062 20.297 1 91.56 272 PRO B CA 1
ATOM 4355 C C . PRO B 1 272 ? -5.262 18.469 19.969 1 91.56 272 PRO B C 1
ATOM 4357 O O . PRO B 1 272 ? -4.531 18.922 20.859 1 91.56 272 PRO B O 1
ATOM 4360 N N . LEU B 1 273 ? -4.891 18.297 18.75 1 94.19 273 LEU B N 1
ATOM 4361 C CA . LEU B 1 273 ? -3.51 18.578 18.375 1 94.19 273 LEU B CA 1
ATOM 4362 C C . LEU B 1 273 ? -3.193 20.062 18.484 1 94.19 273 LEU B C 1
ATOM 4364 O O . LEU B 1 273 ? -2.072 20.438 18.844 1 94.19 273 LEU B O 1
ATOM 4368 N N . ILE B 1 274 ? -4.227 20.828 18.188 1 94.81 274 ILE B N 1
ATOM 4369 C CA . ILE B 1 274 ? -4.027 22.281 18.203 1 94.81 274 ILE B CA 1
ATOM 4370 C C . ILE B 1 274 ? -3.738 22.734 19.625 1 94.81 274 ILE B C 1
ATOM 4372 O O . ILE B 1 274 ? -2.73 23.406 19.891 1 94.81 274 ILE B O 1
ATOM 4376 N N . GLN B 1 275 ? -4.539 22.297 20.578 1 93.62 275 GLN B N 1
ATOM 4377 C CA . GLN B 1 275 ? -4.332 22.672 21.969 1 93.62 275 GLN B CA 1
ATOM 4378 C C 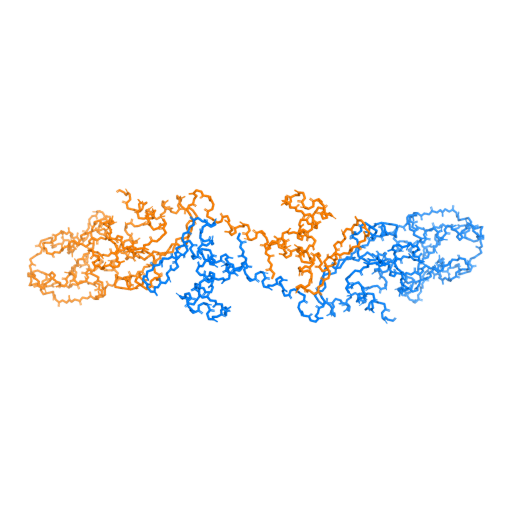. GLN B 1 275 ? -3.043 22.062 22.516 1 93.62 275 GLN B C 1
ATOM 4380 O O . GLN B 1 275 ? -2.334 22.703 23.297 1 93.62 275 GLN B O 1
ATOM 4385 N N . GLY B 1 276 ? -2.824 20.859 22.125 1 93.38 276 GLY B N 1
ATOM 4386 C CA . GLY B 1 276 ? -1.575 20.234 22.547 1 93.38 276 GLY B CA 1
ATOM 4387 C C . GLY B 1 276 ? -0.349 21.016 22.109 1 93.38 276 GLY B C 1
ATOM 4388 O O . GLY B 1 276 ? 0.603 21.156 22.875 1 93.38 276 GLY B O 1
ATOM 4389 N N . PHE B 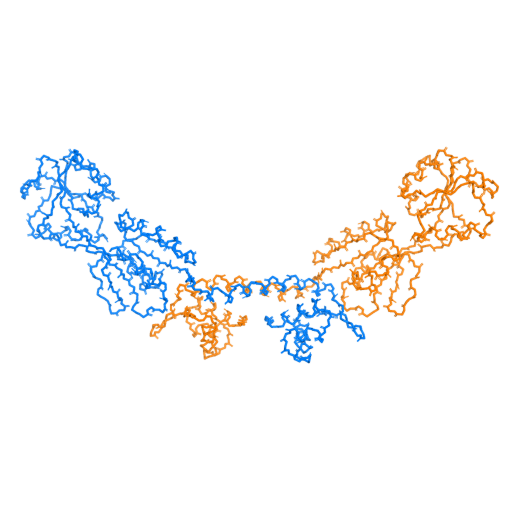1 277 ? -0.379 21.484 20.891 1 95.75 277 PHE B N 1
ATOM 4390 C CA . PHE B 1 277 ? 0.721 22.297 20.359 1 95.75 277 PHE B CA 1
ATOM 4391 C C . PHE B 1 277 ? 0.862 23.594 21.141 1 95.75 277 PHE B C 1
ATOM 4393 O O . PHE B 1 277 ? 1.961 23.953 21.578 1 95.75 277 PHE B O 1
ATOM 4400 N N . ILE B 1 278 ? -0.258 24.266 21.359 1 95.81 278 ILE B N 1
ATOM 4401 C CA . ILE B 1 278 ? -0.281 25.547 22.078 1 95.81 278 ILE B CA 1
ATOM 4402 C C . ILE B 1 278 ? 0.275 25.359 23.484 1 95.81 278 ILE B C 1
ATOM 4404 O O . ILE B 1 278 ? 1.123 26.141 23.922 1 95.81 278 ILE B O 1
ATOM 4408 N N . ASP B 1 279 ? -0.132 24.297 24.141 1 94.69 279 ASP B N 1
ATOM 4409 C CA . ASP B 1 279 ? 0.293 24.031 25.516 1 94.69 279 ASP B CA 1
ATOM 4410 C C . ASP B 1 279 ? 1.784 23.719 25.578 1 94.69 279 ASP B C 1
ATOM 4412 O O . ASP B 1 279 ? 2.484 24.156 26.5 1 94.69 279 ASP B O 1
ATOM 4416 N N . SER B 1 280 ? 2.221 23 24.625 1 94.19 280 SER B N 1
ATOM 4417 C CA . SER B 1 280 ? 3.623 22.594 24.609 1 94.19 280 SER B CA 1
ATOM 4418 C C . SER B 1 280 ? 4.531 23.766 24.281 1 94.19 280 SER B C 1
ATOM 4420 O O . SER B 1 280 ? 5.523 24.016 24.984 1 94.19 280 SER B O 1
ATOM 4422 N N . ILE B 1 281 ? 4.18 24.531 23.266 1 94.81 281 ILE B N 1
ATOM 4423 C CA . ILE B 1 281 ? 5.016 25.625 22.766 1 94.81 281 ILE B CA 1
ATOM 4424 C C . ILE B 1 281 ? 4.938 26.812 23.719 1 94.81 281 ILE B C 1
ATOM 4426 O O . ILE B 1 281 ? 5.93 27.516 23.922 1 94.81 281 ILE B O 1
ATOM 4430 N N . GLY B 1 282 ? 3.734 26.984 24.234 1 89.81 282 GLY B N 1
ATOM 4431 C CA . GLY B 1 282 ? 3.531 28.109 25.125 1 89.81 282 GLY B CA 1
ATOM 4432 C C . GLY B 1 282 ? 4.066 27.875 26.516 1 89.81 282 GLY B C 1
ATOM 4433 O O . GLY B 1 282 ? 4.129 28.812 27.328 1 89.81 282 GLY B O 1
ATOM 4434 N N . ALA B 1 283 ? 4.281 26.578 27.016 1 76.81 283 ALA B N 1
ATOM 4435 C CA . ALA B 1 283 ? 4.664 26.203 28.375 1 76.81 283 ALA B CA 1
ATOM 4436 C C . ALA B 1 283 ? 6.035 26.766 28.734 1 76.81 283 ALA B C 1
ATOM 4438 O O . ALA B 1 283 ? 6.344 26.969 29.906 1 76.81 283 ALA B O 1
ATOM 4439 N N . ASP B 1 284 ? 6.754 27.641 28.172 1 61.72 284 ASP B N 1
ATOM 4440 C CA . ASP B 1 284 ? 7.949 28.109 28.875 1 61.72 284 ASP B CA 1
ATOM 4441 C C . ASP B 1 284 ? 7.578 28.969 30.078 1 61.72 284 ASP B C 1
ATOM 4443 O O . ASP B 1 284 ? 6.57 29.672 30.047 1 61.72 284 ASP B O 1
#